Protein 7Y5H (pdb70)

Sequence (600 aa):
KYHCHNNNKKAYDARQREQTFAKKKLCIASLICFVFISAEIVGGYILAVVTDAAHLLVDLSSFFISLCSLWLSSKSSTTRLTFGWHRAEILGALMSVITIWLVTGVLVYLACERLIRPDTVMLITSACALGANLVLALILHKPQTNASIRAAFIHVIGDLFQSISVLISALIIYFKPEYKMADPICTFIFSIFVLITTVTVLRDLLTVLMEGTPRGIHYSDVKQSILAVDGVKSVHSLHLWALTMNQVILSAHIATDIVGESKRILKDVTQNVFARFPFHSVTIQVEPIEDQSPECMFCYKYHCHNNNKKAYDARQREQTFAKKKLCIASLICFVFISAEIVGGYILAVVTDAAHLLVDLSSFFISLCSLWLSSKSSTTRLTFGWHRAEILGALMSVITIWLVTGVLVYLACERLIRPDTVMLITSACALGANLVLALILHKPQTNASIRAAFIHVIGDLFQSISVLISALIIYFKPEYKMADPICTFIFSIFVLITTVTVLRDLLTVLMEGTPRGIHYSDVKQSILAVDGVKSVHSLHLWALTMNQVILSAHIATDIVGESKRILKDVTQNVFARFPFHSVTIQVEPIEDQSPECMFCY

InterPro domains:
  IPR002524 Cation efflux [TIGR01297] (65-359)
  IPR027469 Cation efflux transmembrane domain superfamily [G3DSA:1.20.1510.10] (64-279)
  IPR027469 Cation efflux transmembrane domain superfamily [SSF161111] (63-281)
  IPR027470 Cation efflux protein, cytoplasmic domain [PF16916] (284-358)
  IPR036837 Cation efflux protein, cytoplasmic domain superfamily [SSF160240] (287-360)
  IPR050681 Cation Diffusion Facilitator/SLC30A [PTHR11562] (24-373)
  IPR058533 Cation efflux protein, transmembrane domain [PF01545] (69-280)

Radius of gyration: 29.17 Å; Cα contacts (8 Å, |Δi|>4): 761; chains: 2; bounding box: 58×53×86 Å

Organism: Xenopus tropicalis (NCBI:txid8364)

Foldseek 3Di:
DDDQCPLLVVVVVVVVVQLVVVLVLLVVLLVLLVVLLVVQVVVVVVDPQVVLCVLSVVLSVLSVLQNVLSVQQPDDADPPPNVGSVLSNLVSLVVLLVVLVVVLVVVLVVLVCCVVPPDVVLQVSLVSLLVSLVVSLVSLPVFDDALNSVRSNLSSVLCNLVSVLSNVLVVCCVVPVPPNVCNSVSSVVRSVVSVVVCPVSCVQSVCQVVFHAHPPDDPVVLLVLQVVDPFFDDKFPWGWGASGRRAIETEIETEGADPPPVVVSVVVNSVSNCVPGRHNHYDYYYDYPVPDDPDDPRRD/DDDQCPLLVVVVVVVVVQLVVVLVLLVVLLVLLVVLLVVLVVCLVVVNDAPVNVLSVVLSVLSVLQNVLSVLQPDDADPPPNVGSVLSNLVSLVVLLVVLVVVLVVVLVVLVCCVVPPDVVLQVNLVSLLVSLVVSLVSLPVFDDALNSVRSNLSSVLCNLVSVLSNVLVVCCVVPVPPNVCNSVSSVVRSVVSVVVCPVSCVQSVCQVVFHAHPPDDPVVLLVLQVVDPFFDDKFPWGWGASGRRAIETEIETEGADPPPVVVSVVVNSVSNCVPGRHNHYDYYYDYPVPDDDDDPRRD

Secondary structure (DSSP, 8-state):
---TTGGGGHHHHHHHHHHHHHHHHHHHHHHHHHHHHHHHHHHHH-----THHHHHHHHHHHHHHHHHHHHHTTSPP-SSSTT-GGGHHHHHHHHHHHHHHHHHHHHHHHHHTTTTS---HHHHHHHHHHHHHHHHHHHH--PPPPTTHHHHHHHHHHTHHHHHHHHHHHHHHHH--S-TTHHHHHHHHHHHHHHHTTHHHHHHHHHHHTTPPPTT--HHHHHHHHHTSSSEEEEEEEEEEEEETTEEEEEEEEEES-SS-HHHHHHHHHHHHHTTS--SEEEEEEEEGGG--SS-TTT-/---TTGGGGHHHHHHHHHHHHHHHHHHHHHHHHHHHHHHHHHHHH----HHHHHHHHHHHHHHHHHHHHHHHTTSPP-SSSSS-GGGHHHHHHHHHHHHHHHHHHHHHHHHHTTTTS---HHHHHHHHHHHHHHHHHHHH--PPPPTTHHHHHHHHHHTHHHHHHHHHHHHHHHH-SS-TTHHHHHHHHHHHHHHHTTHHHHHHHHHHHTTPPPTT--HHHHHHHHHTSSSEEEEEEEEEEEEETTEEEEEEEEEES-SS-HHHHHHHHHHHHHTTS--SEEEEEEEEGGG--S--TTT-

Nearest PDB structures (foldseek):
  7y5h-assembly1_A  TM=9.997E-01  e=8.508E-47  Xenopus tropicalis
  7y5g-assembly1_A  TM=9.717E-01  e=8.990E-42  Xenopus tropicalis
  6xpd-assembly1_A  TM=9.295E-01  e=1.958E-28  Homo sapiens
  6xpf-assembly1_B  TM=9.285E-01  e=2.409E-25  Homo sapiens
  8xn1-assembly1_A  TM=7.756E-01  e=2.539E-23  Homo sapiens

Structure (mmCIF, N/CA/C/O backbone):
data_7Y5H
#
_entry.id   7Y5H
#
_cell.length_a   1.00
_cell.length_b   1.00
_cell.length_c   1.00
_cell.angle_alpha   90.00
_cell.angle_beta   90.00
_cell.angle_gamma   90.00
#
_symmetry.space_group_name_H-M   'P 1'
#
loop_
_entity.id
_entity.type
_entity.pdbx_description
1 polymer 'Zinc transporter 8'
2 non-polymer 'ZINC ION'
#
loop_
_atom_site.group_PDB
_atom_site.id
_atom_site.type_symbol
_atom_site.label_atom_id
_atom_site.label_alt_id
_atom_site.label_comp_id
_atom_site.label_asym_id
_atom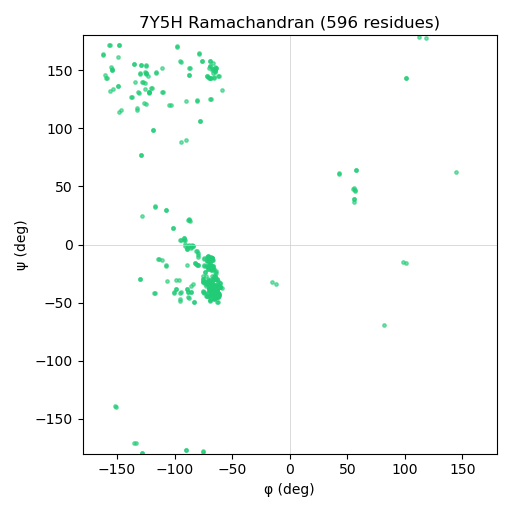_site.label_entity_id
_atom_site.label_seq_id
_atom_site.pdbx_PDB_ins_code
_atom_site.Cartn_x
_atom_site.Cartn_y
_atom_site.Cartn_z
_atom_site.occupancy
_atom_site.B_iso_or_equiv
_atom_site.auth_seq_id
_atom_site.auth_comp_id
_atom_site.auth_asym_id
_atom_site.auth_atom_id
_atom_site.pdbx_PDB_model_num
ATOM 1 N N . LYS A 1 43 ? 126.165 107.998 158.782 1.00 30.00 43 LYS B N 1
ATOM 2 C CA . LYS A 1 43 ? 125.944 108.944 157.695 1.00 30.00 43 LYS B CA 1
ATOM 3 C C . LYS A 1 43 ? 125.673 108.218 156.382 1.00 30.00 43 LYS B C 1
ATOM 4 O O . LYS A 1 43 ? 126.490 108.254 155.463 1.00 30.00 43 LYS B O 1
ATOM 10 N N . TYR A 1 44 ? 124.520 107.557 156.300 1.00 30.00 44 TYR B N 1
ATOM 11 C CA . TYR A 1 44 ? 124.131 106.819 155.100 1.00 30.00 44 TYR B CA 1
ATOM 12 C C . TYR A 1 44 ? 123.357 107.760 154.188 1.00 30.00 44 TYR B C 1
ATOM 13 O O . TYR A 1 44 ? 122.133 107.874 154.271 1.00 30.00 44 TYR B O 1
ATOM 22 N N . HIS A 1 45 ? 124.078 108.449 153.308 1.00 50.79 45 HIS B N 1
ATOM 23 C CA . HIS A 1 45 ? 123.427 109.304 152.327 1.00 50.79 45 HIS B CA 1
ATOM 24 C C . HIS A 1 45 ? 122.716 108.458 151.280 1.00 50.79 45 HIS B C 1
ATOM 25 O O . HIS A 1 45 ? 123.191 107.386 150.895 1.00 50.79 45 HIS B O 1
ATOM 32 N N . CYS A 1 46 ? 121.565 108.948 150.815 1.00 43.42 46 CYS B N 1
ATOM 33 C CA . CYS A 1 46 ? 120.755 108.205 149.859 1.00 43.42 46 CYS B CA 1
ATOM 34 C C . CYS A 1 46 ? 121.379 108.137 148.471 1.00 43.42 46 CYS B C 1
ATOM 35 O O . CYS A 1 46 ? 120.879 107.388 147.625 1.00 43.42 46 CYS B O 1
ATOM 38 N N . HIS A 1 47 ? 122.446 108.890 148.217 1.00 45.74 47 HIS B N 1
ATOM 39 C CA . HIS A 1 47 ? 123.125 108.886 146.928 1.00 45.74 47 HIS B CA 1
ATOM 40 C C . HIS A 1 47 ? 124.319 107.942 146.882 1.00 45.74 47 HIS B C 1
ATOM 41 O O . HIS A 1 47 ? 125.027 107.916 145.870 1.00 45.74 47 HIS B O 1
ATOM 48 N N . ASN A 1 48 ? 124.566 107.178 147.949 1.00 40.12 48 ASN B N 1
ATOM 49 C CA . ASN A 1 48 ? 125.781 106.370 148.020 1.00 40.12 48 ASN B CA 1
ATOM 50 C C . ASN A 1 48 ? 125.823 105.315 146.922 1.00 40.12 48 ASN B C 1
ATOM 51 O O . ASN A 1 48 ? 126.868 105.103 146.296 1.00 40.12 48 ASN B O 1
ATOM 56 N N . ASN A 1 49 ? 124.703 104.645 146.672 1.00 42.01 49 ASN B N 1
ATOM 57 C CA . ASN A 1 49 ? 124.662 103.536 145.730 1.00 42.01 49 ASN B CA 1
ATOM 58 C C . ASN A 1 49 ? 124.370 103.969 144.299 1.00 42.01 49 ASN B C 1
ATOM 59 O O . ASN A 1 49 ? 124.388 103.125 143.398 1.00 42.01 49 ASN B O 1
ATOM 64 N N . ASN A 1 50 ? 124.105 105.255 144.063 1.00 46.89 50 ASN B N 1
ATOM 65 C CA . ASN A 1 50 ? 123.821 105.714 142.710 1.00 46.89 50 ASN B CA 1
ATOM 66 C C . ASN A 1 50 ? 125.065 105.789 141.836 1.00 46.89 50 ASN B C 1
ATOM 67 O O . ASN A 1 50 ? 124.933 105.947 140.618 1.00 46.89 50 ASN B O 1
ATOM 72 N N . LYS A 1 51 ? 126.261 105.682 142.419 1.00 55.53 51 LYS B N 1
ATOM 73 C CA . LYS A 1 51 ? 127.482 105.713 141.623 1.00 55.53 51 LYS B CA 1
ATOM 74 C C . LYS A 1 51 ? 127.705 104.420 140.851 1.00 55.53 51 LYS B C 1
ATOM 75 O O . LYS A 1 51 ? 128.488 104.413 139.896 1.00 55.53 51 LYS B O 1
ATOM 81 N N . LYS A 1 52 ? 127.045 103.328 141.246 1.00 49.82 52 LYS B N 1
ATOM 82 C CA . LYS A 1 52 ? 127.201 102.069 140.526 1.00 49.82 52 LYS B CA 1
ATOM 83 C C . LYS A 1 52 ? 126.662 102.174 139.106 1.00 49.82 52 LYS B C 1
ATOM 84 O O . LYS A 1 52 ? 127.260 101.639 138.166 1.00 49.82 52 LYS B O 1
ATOM 90 N N . ALA A 1 53 ? 125.536 102.859 138.930 1.00 39.92 53 ALA B N 1
ATOM 91 C CA . ALA A 1 53 ? 124.934 103.051 137.619 1.00 39.92 53 ALA B CA 1
ATOM 92 C C . ALA A 1 53 ? 125.408 104.325 136.937 1.00 39.92 53 ALA B C 1
ATOM 93 O O . ALA A 1 53 ? 124.894 104.670 135.869 1.00 39.92 53 ALA B O 1
ATOM 95 N N . TYR A 1 54 ? 126.366 105.034 137.533 1.00 51.27 54 TYR B N 1
ATOM 96 C CA . TYR A 1 54 ? 126.941 106.238 136.946 1.00 51.27 54 TYR B CA 1
ATOM 97 C C . TYR A 1 54 ? 128.224 105.953 136.176 1.00 51.27 54 TYR B C 1
ATOM 98 O O . TYR A 1 54 ? 128.376 106.398 135.035 1.00 51.27 54 TYR B O 1
ATOM 107 N N . ASP A 1 55 ? 129.158 105.218 136.783 1.00 49.52 55 ASP B N 1
ATOM 108 C CA . ASP A 1 55 ? 130.402 104.890 136.095 1.00 49.52 55 ASP B CA 1
ATOM 109 C C . ASP A 1 55 ? 130.164 103.893 134.967 1.00 49.52 55 ASP B C 1
ATOM 110 O O . ASP A 1 55 ? 130.826 103.959 133.925 1.00 49.52 55 ASP B O 1
ATOM 115 N N . ALA A 1 56 ? 129.229 102.959 135.158 1.00 48.47 56 ALA B N 1
ATOM 116 C CA . ALA A 1 56 ? 128.929 101.990 134.109 1.00 48.47 56 ALA B CA 1
ATOM 117 C C . ALA A 1 56 ? 128.373 102.676 132.868 1.00 48.47 56 ALA B C 1
ATOM 118 O O . ALA A 1 56 ? 128.692 102.287 131.738 1.00 48.47 56 ALA B O 1
ATOM 120 N N . ARG A 1 57 ? 127.534 103.695 133.057 1.00 39.58 57 ARG B N 1
ATOM 121 C CA . ARG A 1 57 ? 127.012 104.444 131.919 1.00 39.58 57 ARG B CA 1
ATOM 122 C C . ARG A 1 57 ? 128.110 105.250 131.237 1.00 39.58 57 ARG B C 1
ATOM 123 O O . ARG A 1 57 ? 128.122 105.375 130.007 1.00 39.58 57 ARG B O 1
ATOM 131 N N . GLN A 1 58 ? 129.044 105.797 132.018 1.00 46.81 58 GLN B N 1
ATOM 132 C CA . GLN A 1 58 ? 130.089 106.640 131.445 1.00 46.81 58 GLN B CA 1
ATOM 133 C C . GLN A 1 58 ? 130.965 105.859 130.473 1.00 46.81 58 GLN B C 1
ATOM 134 O O . GLN A 1 58 ? 131.331 106.371 129.408 1.00 46.81 58 GLN B O 1
ATOM 140 N N . ARG A 1 59 ? 131.316 104.620 130.822 1.00 50.64 59 ARG B N 1
ATOM 141 C CA . ARG A 1 59 ? 132.135 103.806 129.929 1.00 50.64 59 ARG B CA 1
ATOM 142 C C . ARG A 1 59 ? 131.390 103.468 128.644 1.00 50.64 59 ARG B C 1
ATOM 143 O O . ARG A 1 59 ? 131.994 103.415 127.567 1.00 50.64 59 ARG B O 1
ATOM 151 N N . GLU A 1 60 ? 130.080 103.229 128.740 1.00 50.26 60 GLU B N 1
ATOM 152 C CA . GLU A 1 60 ? 129.321 102.772 127.580 1.00 50.26 60 GLU B CA 1
ATOM 153 C C . GLU A 1 60 ? 129.277 103.828 126.483 1.00 50.26 60 GLU B C 1
ATOM 154 O O . GLU A 1 60 ? 129.356 103.498 125.295 1.00 50.26 60 GLU B O 1
ATOM 160 N N . GLN A 1 61 ? 129.145 105.102 126.854 1.00 42.94 61 GLN B N 1
ATOM 161 C CA . GLN A 1 61 ? 129.067 106.139 125.831 1.00 42.94 61 GLN B CA 1
ATOM 162 C C . GLN A 1 61 ? 130.430 106.424 125.212 1.00 42.94 61 GLN B C 1
ATOM 163 O O . GLN A 1 61 ? 130.508 106.769 124.028 1.00 42.94 61 GLN B O 1
ATOM 169 N N . THR A 1 62 ? 131.511 106.290 125.984 1.00 44.35 62 THR B N 1
ATOM 170 C CA . THR A 1 62 ? 132.844 106.456 125.412 1.00 44.35 62 THR B CA 1
ATOM 171 C C . THR A 1 62 ? 133.194 105.292 124.493 1.00 44.35 62 THR B C 1
ATOM 172 O O . THR A 1 62 ? 133.756 105.495 123.410 1.00 44.35 62 THR B O 1
ATOM 176 N N . PHE A 1 63 ? 132.859 104.068 124.904 1.00 38.45 63 PHE B N 1
ATOM 177 C CA . PHE A 1 63 ? 133.111 102.905 124.059 1.00 38.45 63 PHE B CA 1
ATOM 178 C C . PHE A 1 63 ? 132.281 102.959 122.782 1.00 38.45 63 PHE B C 1
ATOM 179 O O . PHE A 1 63 ? 132.762 102.591 121.704 1.00 38.45 63 PHE B O 1
ATOM 187 N N . ALA A 1 64 ? 131.027 103.410 122.884 1.00 36.01 64 ALA B N 1
ATOM 188 C CA . ALA A 1 64 ? 130.170 103.494 121.706 1.00 36.01 64 ALA B CA 1
ATOM 189 C C . ALA A 1 64 ? 130.679 104.536 120.718 1.00 36.01 64 ALA B C 1
ATOM 190 O O . ALA A 1 64 ? 130.596 104.335 119.501 1.00 36.01 64 ALA B O 1
ATOM 192 N N . LYS A 1 65 ? 131.201 105.658 121.217 1.00 30.84 65 LYS B N 1
ATOM 193 C CA . LYS A 1 65 ? 131.729 106.687 120.329 1.00 30.84 65 LYS B CA 1
ATOM 194 C C . LYS A 1 65 ? 132.995 106.243 119.611 1.00 30.84 65 LYS B C 1
ATOM 195 O O . LYS A 1 65 ? 133.361 106.848 118.598 1.00 30.84 65 LYS B O 1
ATOM 201 N N . LYS A 1 66 ? 133.674 105.209 120.110 1.00 34.84 66 LYS B N 1
ATOM 202 C CA . LYS A 1 66 ? 134.892 104.744 119.456 1.00 34.84 66 LYS B CA 1
ATOM 203 C C . LYS A 1 66 ? 134.580 103.969 118.181 1.00 34.84 66 LYS B C 1
ATOM 204 O O . LYS A 1 66 ? 135.272 104.124 117.169 1.00 34.84 66 LYS B O 1
ATOM 210 N N . LYS A 1 67 ? 133.543 103.128 118.210 1.00 34.41 67 LYS B N 1
ATOM 211 C CA . LYS A 1 67 ? 133.253 102.273 117.062 1.00 34.41 67 LYS B CA 1
ATOM 212 C C . LYS A 1 67 ? 132.634 103.061 115.914 1.00 34.41 67 LYS B C 1
ATOM 213 O O . LYS A 1 67 ? 132.968 102.828 114.747 1.00 34.41 67 LYS B O 1
ATOM 219 N N . LEU A 1 68 ? 131.725 103.989 116.221 1.00 32.20 68 LEU B N 1
ATOM 220 C CA . LEU A 1 68 ? 131.071 104.756 115.165 1.00 32.20 68 LEU B CA 1
ATOM 221 C C . LEU A 1 68 ? 132.069 105.612 114.395 1.00 32.20 68 LEU B C 1
ATOM 222 O O . LEU A 1 68 ? 131.987 105.718 113.166 1.00 32.20 68 LEU B O 1
ATOM 227 N N . CYS A 1 69 ? 133.013 106.239 115.100 1.00 41.67 69 CYS B N 1
ATOM 228 C CA . CYS A 1 69 ? 134.029 107.036 114.419 1.00 41.67 69 CYS B CA 1
ATOM 229 C C . CYS A 1 69 ? 134.889 106.166 113.511 1.00 41.67 69 CYS B C 1
ATOM 230 O O . CYS A 1 69 ? 135.240 106.574 112.398 1.00 41.67 69 CYS B O 1
ATOM 233 N N . ILE A 1 70 ? 135.242 104.965 113.973 1.00 41.54 70 ILE B N 1
ATOM 234 C CA . ILE A 1 70 ? 135.991 104.032 113.135 1.00 41.54 70 ILE B CA 1
ATOM 235 C C . ILE A 1 70 ? 135.156 103.619 111.929 1.00 41.54 70 ILE B C 1
ATOM 236 O O . ILE A 1 70 ? 135.642 103.591 110.792 1.00 41.54 70 ILE B O 1
ATOM 241 N N . ALA A 1 71 ? 133.880 103.298 112.160 1.00 45.43 71 ALA B N 1
ATOM 242 C CA . ALA A 1 71 ? 133.010 102.878 111.066 1.00 45.43 71 ALA B CA 1
ATOM 243 C C . ALA A 1 71 ? 132.788 104.005 110.065 1.00 45.43 71 ALA B C 1
ATOM 244 O O . ALA A 1 71 ? 132.736 103.763 108.854 1.00 45.43 71 ALA B O 1
ATOM 246 N N . SER A 1 72 ? 132.642 105.239 110.552 1.00 46.48 72 SER B N 1
ATOM 247 C CA . SER A 1 72 ? 132.424 106.366 109.650 1.00 46.48 72 SER B CA 1
ATOM 248 C C . SER A 1 72 ? 133.619 106.577 108.728 1.00 46.48 72 SER B C 1
ATOM 249 O O . SER A 1 72 ? 133.450 106.822 107.528 1.00 46.48 72 SER B O 1
ATOM 252 N N . LEU A 1 73 ? 134.836 106.489 109.270 1.00 55.47 73 LEU B N 1
ATOM 253 C CA . LEU A 1 73 ? 136.025 106.641 108.438 1.00 55.47 73 LEU B CA 1
ATOM 254 C C . LEU A 1 73 ? 136.163 105.483 107.456 1.00 55.47 73 LEU B C 1
ATOM 255 O O . LEU A 1 73 ? 136.529 105.690 106.293 1.00 55.47 73 LEU B O 1
ATOM 260 N N . ILE A 1 74 ? 135.881 104.257 107.908 1.00 53.34 74 ILE B N 1
ATOM 261 C CA . ILE A 1 74 ? 135.952 103.100 107.019 1.00 53.34 74 ILE B CA 1
ATOM 262 C C . ILE A 1 74 ? 134.930 103.229 105.897 1.00 53.34 74 ILE B C 1
ATOM 263 O O . ILE A 1 74 ? 135.224 102.935 104.731 1.00 53.34 74 ILE B O 1
ATOM 268 N N . CYS A 1 75 ? 133.717 103.673 106.229 1.00 59.61 75 CYS B N 1
ATOM 269 C CA . CYS A 1 75 ? 132.712 103.914 105.200 1.00 59.61 75 CYS B CA 1
ATOM 270 C C . CYS A 1 75 ? 133.156 105.015 104.246 1.00 59.61 75 CYS B C 1
ATOM 271 O O . CYS A 1 75 ? 132.915 104.933 103.036 1.00 59.61 75 CYS B O 1
ATOM 274 N N . PHE A 1 76 ? 133.811 106.053 104.774 1.00 70.99 76 PHE B N 1
ATOM 275 C CA . PHE A 1 76 ? 134.264 107.157 103.933 1.00 70.99 76 PHE B CA 1
ATOM 276 C C . PHE A 1 76 ? 135.310 106.707 102.921 1.00 70.99 76 PHE B C 1
ATOM 277 O O . PHE A 1 76 ? 135.351 107.228 101.800 1.00 70.99 76 PHE B O 1
ATOM 285 N N . VAL A 1 77 ? 136.168 105.756 103.297 1.00 62.56 77 VAL B N 1
ATOM 286 C CA . VAL A 1 77 ? 137.178 105.257 102.366 1.00 62.56 77 VAL B CA 1
ATOM 287 C C . VAL A 1 77 ? 136.514 104.592 101.167 1.00 62.56 77 VAL B C 1
ATOM 288 O O . VAL A 1 77 ? 136.906 104.820 100.016 1.00 62.56 77 VAL B O 1
ATOM 292 N N . PHE A 1 78 ? 135.496 103.765 101.415 1.00 66.71 78 PHE B N 1
ATOM 293 C CA . PHE A 1 78 ? 134.797 103.097 100.324 1.00 66.71 78 PHE B CA 1
ATOM 294 C C . PHE A 1 78 ? 133.975 104.064 99.483 1.00 66.71 78 PHE B C 1
ATOM 295 O O . PHE A 1 78 ? 133.633 103.735 98.342 1.00 66.71 78 PHE B O 1
ATOM 303 N N . ILE A 1 79 ? 133.644 105.242 100.018 1.00 70.26 79 ILE B N 1
ATOM 304 C CA . ILE A 1 79 ? 132.980 106.261 99.211 1.00 70.26 79 ILE B CA 1
ATOM 305 C C . ILE A 1 79 ? 133.906 106.743 98.102 1.00 70.26 79 ILE B C 1
ATOM 306 O O . ILE A 1 79 ? 133.481 106.939 96.956 1.00 70.26 79 ILE B O 1
ATOM 311 N N . SER A 1 80 ? 135.188 106.936 98.423 1.00 66.71 80 SER B N 1
ATOM 312 C CA . SER A 1 80 ? 136.153 107.380 97.423 1.00 66.71 80 SER B CA 1
ATOM 313 C C . SER A 1 80 ? 136.353 106.356 96.315 1.00 66.71 80 SER B C 1
ATOM 314 O O . SER A 1 80 ? 136.780 106.725 95.216 1.00 66.71 80 SER B O 1
ATOM 317 N N . ALA A 1 81 ? 136.061 105.079 96.579 1.00 65.36 81 ALA B N 1
ATOM 318 C CA . ALA A 1 81 ? 136.151 104.070 95.529 1.00 65.36 81 ALA B CA 1
ATOM 319 C C . ALA A 1 81 ? 135.150 104.347 94.415 1.00 65.36 81 ALA B C 1
ATOM 320 O O . ALA A 1 81 ? 135.437 104.105 93.237 1.00 65.36 81 ALA B O 1
ATOM 322 N N . GLU A 1 82 ? 133.964 104.846 94.772 1.00 69.25 82 GLU B N 1
ATOM 323 C CA . GLU A 1 82 ? 132.973 105.203 93.763 1.00 69.25 82 GLU B CA 1
ATOM 324 C C . GLU A 1 82 ? 133.483 106.318 92.858 1.00 69.25 82 GLU B C 1
ATOM 325 O O . GLU A 1 82 ? 133.300 106.269 91.636 1.00 69.25 82 GLU B O 1
ATOM 331 N N . ILE A 1 83 ? 134.125 107.333 93.441 1.00 71.79 83 ILE B N 1
ATOM 332 C CA . ILE A 1 83 ? 134.664 108.433 92.646 1.00 71.79 83 ILE B CA 1
ATOM 333 C C . ILE A 1 83 ? 135.760 107.933 91.714 1.00 71.79 83 ILE B C 1
ATOM 334 O O . ILE A 1 83 ? 135.838 108.339 90.548 1.00 71.79 83 ILE B O 1
ATOM 339 N N . VAL A 1 84 ? 136.625 107.046 92.213 1.00 72.76 84 VAL B N 1
ATOM 340 C CA . VAL A 1 84 ? 137.692 106.495 91.381 1.00 72.76 84 VAL B CA 1
ATOM 341 C C . VAL A 1 84 ? 137.106 105.707 90.216 1.00 72.76 84 VAL B C 1
ATOM 342 O O . VAL A 1 84 ? 137.561 105.829 89.072 1.00 72.76 84 VAL B O 1
ATOM 346 N N . GLY A 1 85 ? 136.082 104.895 90.485 1.00 69.60 85 GLY B N 1
ATOM 347 C CA . GLY A 1 85 ? 135.433 104.147 89.424 1.00 69.60 85 GLY B CA 1
ATOM 348 C C . GLY A 1 85 ? 134.601 104.999 88.489 1.00 69.60 85 GLY B C 1
ATOM 349 O O . GLY A 1 85 ? 134.296 104.560 87.375 1.00 69.60 85 GLY B O 1
ATOM 350 N N . GLY A 1 86 ? 134.224 106.205 88.919 1.00 64.48 86 GLY B N 1
ATOM 351 C CA . GLY A 1 86 ? 133.444 107.076 88.056 1.00 64.48 86 GLY B CA 1
ATOM 352 C C . GLY A 1 86 ? 134.217 107.544 86.838 1.00 64.48 86 GLY B C 1
ATOM 353 O O . GLY A 1 86 ? 133.661 107.650 85.742 1.00 64.48 86 GLY B O 1
ATOM 354 N N . TYR A 1 87 ? 135.508 107.841 87.013 1.00 71.64 87 TYR B N 1
ATOM 355 C CA . TYR A 1 87 ? 136.326 108.278 85.886 1.00 71.64 87 TYR B CA 1
ATOM 356 C C . TYR A 1 87 ? 136.466 107.173 84.846 1.00 71.64 87 TYR B C 1
ATOM 357 O O . TYR A 1 87 ? 136.401 107.435 83.639 1.00 71.64 87 TYR B O 1
ATOM 366 N N . ILE A 1 88 ? 136.657 105.936 85.291 1.00 65.71 88 ILE B N 1
ATOM 367 C CA . ILE A 1 88 ? 136.775 104.805 84.381 1.00 65.71 88 ILE B CA 1
ATOM 368 C C . ILE A 1 88 ? 135.401 104.208 84.104 1.00 65.71 88 ILE B C 1
ATOM 369 O O . ILE A 1 88 ? 134.445 104.930 83.823 1.00 65.71 88 ILE B O 1
ATOM 374 N N . LEU A 1 92 ? 130.124 104.351 85.133 1.00 61.16 92 LEU B N 1
ATOM 375 C CA . LEU A 1 92 ? 129.574 103.246 84.356 1.00 61.16 92 LEU B CA 1
ATOM 376 C C . LEU A 1 92 ? 128.418 102.580 85.094 1.00 61.16 92 LEU B C 1
ATOM 377 O O . LEU A 1 92 ? 128.493 101.400 85.439 1.00 61.16 92 LEU B O 1
ATOM 382 N N . ALA A 1 93 ? 127.353 103.350 85.331 1.00 67.32 93 ALA B N 1
ATOM 383 C CA . ALA A 1 93 ? 126.159 102.872 86.031 1.00 67.32 93 ALA B CA 1
ATOM 384 C C . ALA A 1 93 ? 126.497 102.307 87.407 1.00 67.32 93 ALA B C 1
ATOM 385 O O . ALA A 1 93 ? 125.895 101.328 87.855 1.00 67.32 93 ALA B O 1
ATOM 387 N N . VAL A 1 94 ? 127.466 102.922 88.089 1.00 57.30 94 VAL B N 1
ATOM 388 C CA . VAL A 1 94 ? 127.888 102.469 89.411 1.00 57.30 94 VAL B CA 1
ATOM 389 C C . VAL A 1 94 ? 127.508 103.455 90.509 1.00 57.30 94 VAL B C 1
ATOM 390 O O . VAL A 1 94 ? 127.553 103.092 91.697 1.00 57.30 94 VAL B O 1
ATOM 394 N N . VAL A 1 95 ? 127.114 104.681 90.155 1.00 64.94 95 VAL B N 1
ATOM 395 C CA . VAL A 1 95 ? 126.708 105.658 91.162 1.00 64.94 95 VAL B CA 1
ATOM 396 C C . VAL A 1 95 ? 125.465 105.178 91.901 1.00 64.94 95 VAL B C 1
ATOM 397 O O . VAL A 1 95 ? 125.322 105.392 93.111 1.00 64.94 95 VAL B O 1
ATOM 401 N N . THR A 1 96 ? 124.545 104.526 91.185 1.00 60.55 96 THR B N 1
ATOM 402 C CA . THR A 1 96 ? 123.338 104.010 91.823 1.00 60.55 96 THR B CA 1
ATOM 403 C C . THR A 1 96 ? 123.673 102.946 92.860 1.00 60.55 96 THR B C 1
ATOM 404 O O . THR A 1 96 ? 123.031 102.872 93.915 1.00 60.55 96 THR B O 1
ATOM 408 N N . ASP A 1 97 ? 124.671 102.107 92.575 1.00 58.10 97 ASP B N 1
ATOM 409 C CA . ASP A 1 97 ? 125.089 101.099 93.544 1.00 58.10 97 ASP B CA 1
ATOM 410 C C . ASP A 1 97 ? 125.664 101.745 94.798 1.00 58.10 97 ASP B C 1
ATOM 411 O O . ASP A 1 97 ? 125.442 101.259 95.914 1.00 58.10 97 ASP B O 1
ATOM 416 N N . ALA A 1 98 ? 126.402 102.841 94.636 1.00 53.94 98 ALA B N 1
ATOM 417 C CA . ALA A 1 98 ? 127.000 103.542 95.765 1.00 53.94 98 ALA B CA 1
ATOM 418 C C . ALA A 1 98 ? 126.018 104.455 96.488 1.00 53.94 98 ALA B C 1
ATOM 419 O O . ALA A 1 98 ? 126.381 105.029 97.520 1.00 53.94 98 ALA B O 1
ATOM 421 N N . ALA A 1 99 ? 124.796 104.610 95.972 1.00 53.60 99 ALA B N 1
ATOM 422 C CA . ALA A 1 99 ? 123.805 105.434 96.657 1.00 53.60 99 ALA B CA 1
ATOM 423 C C . ALA A 1 99 ? 123.406 104.835 97.999 1.00 53.60 99 ALA B C 1
ATOM 424 O O . ALA A 1 99 ? 122.992 105.568 98.904 1.00 53.60 99 ALA B O 1
ATOM 426 N N . HIS A 1 100 ? 123.514 103.511 98.143 1.00 55.50 100 HIS B N 1
ATOM 427 C CA . HIS A 1 100 ? 123.221 102.878 99.424 1.00 55.50 100 HIS B CA 1
ATOM 428 C C . HIS A 1 100 ? 124.195 103.337 100.501 1.00 55.50 100 HIS B C 1
ATOM 429 O O . HIS A 1 100 ? 123.806 103.533 101.659 1.00 55.50 100 HIS B O 1
ATOM 436 N N . LEU A 1 101 ? 125.470 103.506 100.142 1.00 53.05 101 LEU B N 1
ATOM 437 C CA . LEU A 1 101 ? 126.472 103.932 101.112 1.00 53.05 101 LEU B CA 1
ATOM 438 C C . LEU A 1 101 ? 126.251 105.360 101.592 1.00 53.05 101 LEU B C 1
ATOM 439 O O . LEU A 1 101 ? 126.777 105.732 102.646 1.00 53.05 101 LEU B O 1
ATOM 444 N N . LEU A 1 102 ? 125.495 106.168 100.847 1.00 55.52 102 LEU B N 1
ATOM 445 C CA . LEU A 1 102 ? 125.282 107.556 101.245 1.00 55.52 102 LEU B CA 1
ATOM 446 C C . LEU A 1 102 ? 124.418 107.647 102.497 1.00 55.52 102 LEU B C 1
ATOM 447 O O . LEU A 1 102 ? 124.749 108.375 103.440 1.00 55.52 102 LEU B O 1
ATOM 452 N N . VAL A 1 103 ? 123.299 106.918 102.524 1.00 53.15 103 VAL B N 1
ATOM 453 C CA . VAL A 1 103 ? 122.420 106.968 103.689 1.00 53.15 103 VAL B CA 1
ATOM 454 C C . VAL A 1 103 ? 123.062 106.275 104.885 1.00 53.15 103 VAL B C 1
ATOM 455 O O . VAL A 1 103 ? 122.789 106.635 106.037 1.00 53.15 103 VAL B O 1
ATOM 459 N N . ASP A 1 104 ? 123.910 105.271 104.642 1.00 48.67 104 ASP B N 1
ATOM 460 C CA . ASP A 1 104 ? 124.598 104.605 105.743 1.00 48.67 104 ASP B CA 1
ATOM 461 C C . ASP A 1 104 ? 125.494 105.576 106.500 1.00 48.67 104 ASP B C 1
ATOM 462 O O . ASP A 1 104 ? 125.514 105.579 107.736 1.00 48.67 104 ASP B O 1
ATOM 467 N N . LEU A 1 105 ? 126.247 106.406 105.775 1.00 43.79 105 LEU B N 1
ATOM 468 C CA . LEU A 1 105 ? 127.061 107.423 106.432 1.00 43.79 105 LEU B CA 1
ATOM 469 C C . LEU A 1 105 ? 126.188 108.458 107.129 1.00 43.79 105 LEU B C 1
ATOM 470 O O . LEU A 1 105 ? 126.520 108.921 108.227 1.00 43.79 105 LEU B O 1
ATOM 475 N N . SER A 1 106 ? 125.072 108.840 106.503 1.00 44.13 106 SER B N 1
ATOM 476 C CA . SER A 1 106 ? 124.150 109.776 107.137 1.00 44.13 106 SER B CA 1
ATOM 477 C C . SER A 1 106 ? 123.554 109.185 108.408 1.00 44.13 106 SER B C 1
ATOM 478 O O . SER A 1 106 ? 123.403 109.885 109.416 1.00 44.13 106 SER B O 1
ATOM 481 N N . SER A 1 107 ? 123.208 107.896 108.379 1.00 38.27 107 SER B N 1
ATOM 482 C CA . SER A 1 107 ? 122.672 107.238 109.565 1.00 38.27 107 SER B CA 1
ATOM 483 C C . SER A 1 107 ? 123.703 107.119 110.678 1.00 38.27 107 SER B C 1
ATOM 484 O O . SER A 1 107 ? 123.324 106.908 111.835 1.00 38.27 107 SER B O 1
ATOM 487 N N . PHE A 1 108 ? 124.989 107.244 110.360 1.00 35.44 108 PHE B N 1
ATOM 488 C CA . PHE A 1 108 ? 126.046 107.207 111.361 1.00 35.44 108 PHE B CA 1
ATOM 489 C C . PHE A 1 108 ? 126.399 108.587 111.899 1.00 35.44 108 PHE B C 1
ATOM 490 O O . PHE A 1 108 ? 127.268 108.692 112.770 1.00 35.44 108 PHE B O 1
ATOM 498 N N . PHE A 1 109 ? 125.757 109.641 111.401 1.00 37.84 109 PHE B N 1
ATOM 499 C CA . PHE A 1 109 ? 125.942 110.979 111.946 1.00 37.84 109 PHE B CA 1
ATOM 500 C C . PHE A 1 109 ? 124.868 111.360 112.952 1.00 37.84 109 PHE B C 1
ATOM 501 O O . PHE A 1 109 ? 125.142 112.141 113.868 1.00 37.84 109 PHE B O 1
ATOM 509 N N . ILE A 1 110 ? 123.652 110.832 112.797 1.00 38.87 110 ILE B N 1
ATOM 510 C CA . ILE A 1 110 ? 122.603 111.080 113.780 1.00 38.87 110 ILE B CA 1
ATOM 511 C C . ILE A 1 110 ? 122.976 110.470 115.124 1.00 38.87 110 ILE B C 1
ATOM 512 O O . ILE A 1 110 ? 122.811 111.100 116.175 1.00 38.87 110 ILE B O 1
ATOM 517 N N . SER A 1 111 ? 123.487 109.236 115.114 1.00 36.35 111 SER B N 1
ATOM 518 C CA . SER A 1 111 ? 123.826 108.563 116.364 1.00 36.35 111 SER B CA 1
ATOM 519 C C . SER A 1 111 ? 124.985 109.253 117.074 1.00 36.35 111 SER B C 1
ATOM 520 O O . SER A 1 111 ? 124.971 109.391 118.302 1.00 36.35 111 SER B O 1
ATOM 523 N N . LEU A 1 112 ? 126.001 109.686 116.323 1.00 37.49 112 LEU B N 1
ATOM 524 C CA . LEU A 1 112 ? 127.084 110.453 116.933 1.00 37.49 112 LEU B CA 1
ATOM 525 C C . LEU A 1 112 ? 126.584 111.794 117.454 1.00 37.49 112 LEU B C 1
ATOM 526 O O . LEU A 1 112 ? 127.037 112.265 118.503 1.00 37.49 112 LEU B O 1
ATOM 531 N N . CYS A 1 113 ? 125.660 112.429 116.729 1.00 43.15 113 CYS B N 1
ATOM 532 C CA . CYS A 1 113 ? 125.092 113.688 117.199 1.00 43.15 113 CYS B CA 1
ATOM 533 C C . CYS A 1 113 ? 124.322 113.494 118.498 1.00 43.15 113 CYS B C 1
ATOM 534 O O . CYS A 1 113 ? 124.437 114.306 119.423 1.00 43.15 113 CYS B O 1
ATOM 537 N N . SER A 1 114 ? 123.529 112.423 118.588 1.00 32.97 114 SER B N 1
ATOM 538 C CA . SER A 1 114 ? 122.771 112.168 119.808 1.00 32.97 114 SER B CA 1
ATOM 539 C C . SER A 1 114 ? 123.693 111.844 120.977 1.00 32.97 114 SER B C 1
ATOM 540 O O . SER A 1 114 ? 123.445 112.278 122.107 1.00 32.97 114 SER B O 1
ATOM 543 N N . LEU A 1 115 ? 124.758 111.078 120.728 1.00 34.00 115 LEU B N 1
ATOM 544 C CA . LEU A 1 115 ? 125.717 110.789 121.78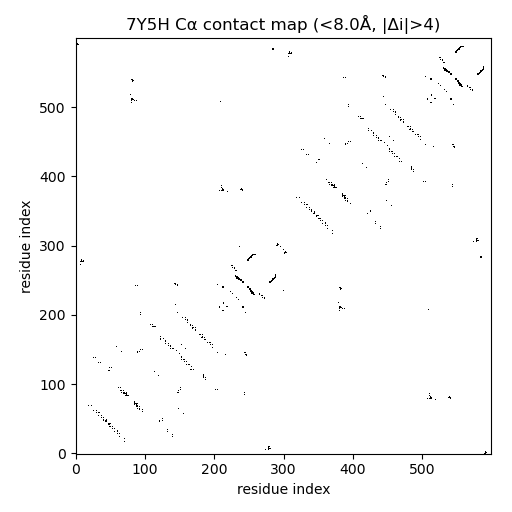8 1.00 34.00 115 LEU B CA 1
ATOM 54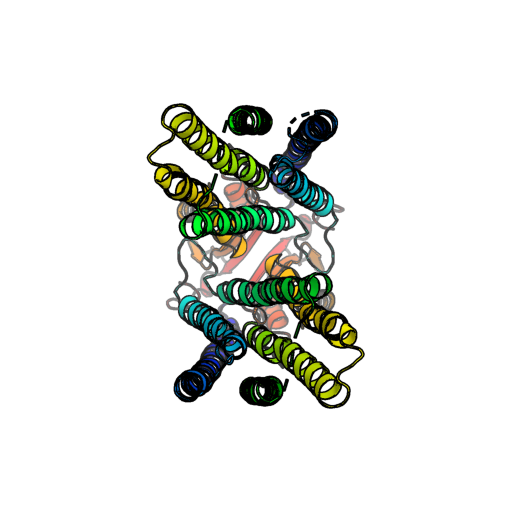5 C C . LEU A 1 115 ? 126.496 112.034 122.194 1.00 34.00 115 LEU B C 1
ATOM 546 O O . LEU A 1 115 ? 126.828 112.198 123.373 1.00 34.00 115 LEU B O 1
ATOM 551 N N . TRP A 1 116 ? 126.808 112.912 121.237 1.00 35.36 116 TRP B N 1
ATOM 552 C CA . TRP A 1 116 ? 127.396 114.202 121.581 1.00 35.36 116 TRP B CA 1
ATOM 553 C C . TRP A 1 116 ? 126.413 115.059 122.368 1.00 35.36 116 TRP B C 1
ATOM 554 O O . TRP A 1 116 ? 126.802 115.754 123.313 1.00 35.36 116 TRP B O 1
ATOM 565 N N . LEU A 1 117 ? 125.133 115.021 121.989 1.00 28.51 117 LEU B N 1
ATOM 566 C CA . LEU A 1 117 ? 124.120 115.849 122.634 1.00 28.51 117 LEU B CA 1
ATOM 567 C C . LEU A 1 117 ? 123.731 115.328 124.012 1.00 28.51 117 LEU B C 1
ATOM 568 O O . LEU A 1 117 ? 123.362 116.121 124.885 1.00 28.51 117 LEU B O 1
ATOM 573 N N . SER A 1 118 ? 123.809 114.014 124.229 1.00 28.31 118 SER B N 1
ATOM 574 C CA . SER A 1 118 ? 123.368 113.421 125.486 1.00 28.31 118 SER B CA 1
ATOM 575 C C . SER A 1 118 ? 124.237 113.816 126.673 1.00 28.31 118 SER B C 1
ATOM 576 O O . SER A 1 118 ? 123.848 113.552 127.815 1.00 28.31 118 SER B O 1
ATOM 579 N N . SER A 1 119 ? 125.391 114.433 126.438 1.00 36.44 119 SER B N 1
ATOM 580 C CA . SER A 1 119 ? 126.305 114.796 127.512 1.00 36.44 119 SER B CA 1
ATOM 581 C C . SER A 1 119 ? 125.962 116.126 128.170 1.00 36.44 119 SER B C 1
ATOM 582 O O . SER A 1 119 ? 126.654 116.525 129.112 1.00 36.44 119 SER B O 1
ATOM 585 N N . LYS A 1 120 ? 124.926 116.819 127.706 1.00 36.70 120 LYS B N 1
ATOM 586 C CA . LYS A 1 120 ? 124.596 118.124 128.259 1.00 36.70 120 LYS B CA 1
ATOM 587 C C . LYS A 1 120 ? 124.076 117.992 129.688 1.00 36.70 120 LYS B C 1
ATOM 588 O O . LYS A 1 120 ? 123.602 116.935 130.116 1.00 36.70 120 LYS B O 1
ATOM 594 N N . SER A 1 121 ? 124.175 119.091 130.430 1.00 49.10 121 SER B N 1
ATOM 595 C CA . SER A 1 121 ? 123.792 119.118 131.832 1.00 49.10 121 SER B CA 1
ATOM 596 C C . SER A 1 121 ? 122.274 119.150 131.987 1.00 49.10 121 SER B C 1
ATOM 597 O O . SER A 1 121 ? 121.536 119.549 131.082 1.00 49.10 121 SER B O 1
ATOM 600 N N . SER A 1 122 ? 121.812 118.717 133.157 1.00 32.17 122 SER B N 1
ATOM 601 C CA . SER A 1 122 ? 120.400 118.819 133.489 1.00 32.17 122 SER B CA 1
ATOM 602 C C . SER A 1 122 ? 120.024 120.272 133.759 1.00 32.17 122 SER B C 1
ATOM 603 O O . SER A 1 122 ? 120.813 121.050 134.300 1.00 32.17 122 SER B O 1
ATOM 606 N N . THR A 1 123 ? 118.802 120.635 133.377 1.00 18.68 123 THR B N 1
ATOM 607 C CA . THR A 1 123 ? 118.341 122.015 133.438 1.00 18.68 123 THR B CA 1
ATOM 608 C C . THR A 1 123 ? 117.011 122.080 134.179 1.00 18.68 123 THR B C 1
ATOM 609 O O . THR A 1 123 ? 116.485 121.067 134.647 1.00 18.68 123 THR B O 1
ATOM 613 N N . THR A 1 124 ? 116.471 123.297 134.289 1.00 11.30 124 THR B N 1
ATOM 614 C CA . THR A 1 124 ? 115.157 123.482 134.900 1.00 11.30 124 THR B CA 1
ATOM 615 C C . THR A 1 124 ? 114.081 122.761 134.098 1.00 11.30 124 THR B C 1
ATOM 616 O O . THR A 1 124 ? 113.215 122.083 134.663 1.00 11.30 124 THR B O 1
ATOM 620 N N . ARG A 1 125 ? 114.119 122.900 132.779 1.00 9.79 125 ARG B N 1
ATOM 621 C CA . ARG A 1 125 ? 113.352 122.043 131.893 1.00 9.79 125 ARG B CA 1
ATOM 622 C C . ARG A 1 125 ? 114.170 120.794 131.591 1.00 9.79 125 ARG B C 1
ATOM 623 O O . ARG A 1 125 ? 115.403 120.822 131.619 1.00 9.79 125 ARG B O 1
ATOM 631 N N . LEU A 1 126 ? 113.472 119.692 131.313 1.00 9.95 126 LEU B N 1
ATOM 632 C CA . LEU A 1 126 ? 114.108 118.388 131.125 1.00 9.95 126 LEU B CA 1
ATOM 633 C C . LEU A 1 126 ? 114.922 118.010 132.364 1.00 9.95 126 LEU B C 1
ATOM 634 O O . LEU A 1 126 ? 116.148 117.888 132.326 1.00 9.95 126 LEU B O 1
ATOM 639 N N . THR A 1 127 ? 114.206 117.840 133.479 1.00 6.01 127 THR B N 1
ATOM 640 C CA . THR A 1 127 ? 114.865 117.683 134.772 1.00 6.01 127 THR B CA 1
ATOM 641 C C . THR A 1 127 ? 115.715 116.421 134.823 1.00 6.01 127 THR B C 1
ATOM 642 O O . THR A 1 127 ? 116.806 116.425 135.404 1.00 6.01 127 THR B O 1
ATOM 646 N N . PHE A 1 128 ? 115.229 115.327 134.234 1.00 19.20 128 PHE B N 1
ATOM 647 C CA . PHE A 1 128 ? 115.998 114.086 134.249 1.00 19.20 128 PHE B CA 1
ATOM 648 C C . PHE A 1 128 ? 117.269 114.200 133.421 1.00 19.20 128 PHE B C 1
ATOM 649 O O . PHE A 1 128 ? 118.282 113.576 133.754 1.00 19.20 128 PHE B O 1
ATOM 657 N N . GLY A 1 129 ? 117.240 114.984 132.355 1.00 12.77 129 GLY B N 1
ATOM 658 C CA . GLY A 1 129 ? 118.384 115.169 131.490 1.00 12.77 129 GLY B CA 1
ATOM 659 C C . GLY A 1 129 ? 118.103 114.694 130.079 1.00 12.77 129 GLY B C 1
ATOM 660 O O . GLY A 1 129 ? 117.033 114.176 129.765 1.00 12.77 129 GLY B O 1
ATOM 661 N N . TRP A 1 130 ? 119.105 114.882 129.223 1.00 19.17 130 TRP B N 1
ATOM 662 C CA . TRP A 1 130 ? 119.021 114.502 127.822 1.00 19.17 130 TRP B CA 1
ATOM 663 C C . TRP A 1 130 ? 119.409 113.047 127.585 1.00 19.17 130 TRP B C 1
ATOM 664 O O . TRP A 1 130 ? 119.752 112.685 126.455 1.00 19.17 130 TRP B O 1
ATOM 675 N N . HIS A 1 131 ? 119.364 112.206 128.622 1.00 19.38 131 HIS B N 1
ATOM 676 C CA . HIS A 1 131 ? 119.820 110.828 128.483 1.00 19.38 131 HIS B CA 1
ATOM 677 C C . HIS A 1 131 ? 118.889 109.982 127.625 1.00 19.38 131 HIS B C 1
ATOM 678 O O . HIS A 1 131 ? 119.281 108.887 127.211 1.00 19.38 131 HIS B O 1
ATOM 685 N N . ARG A 1 132 ? 117.673 110.451 127.354 1.00 44.35 132 ARG B N 1
ATOM 686 C CA . ARG A 1 132 ? 116.754 109.736 126.478 1.00 44.35 132 ARG B CA 1
ATOM 687 C C . ARG A 1 132 ? 116.878 110.166 125.023 1.00 44.35 132 ARG B C 1
ATOM 688 O O . ARG A 1 132 ? 116.105 109.695 124.183 1.00 44.35 132 ARG B O 1
ATOM 696 N N . ALA A 1 133 ? 117.829 111.044 124.701 1.00 29.60 133 ALA B N 1
ATOM 697 C CA . ALA A 1 133 ? 117.995 111.483 123.321 1.00 29.60 133 ALA B CA 1
ATOM 698 C C . ALA A 1 133 ? 118.548 110.387 122.422 1.00 29.60 133 ALA B C 1
ATOM 699 O O . ALA A 1 133 ? 118.437 110.497 121.197 1.00 29.60 133 ALA B O 1
ATOM 701 N N . GLU A 1 134 ? 119.145 109.338 122.991 1.00 33.85 134 GLU B N 1
ATOM 702 C CA . GLU A 1 134 ? 119.638 108.233 122.180 1.00 33.85 134 GLU B CA 1
ATOM 703 C C . GLU A 1 134 ? 118.582 107.165 121.927 1.00 33.85 134 GLU B C 1
ATOM 704 O O . GLU A 1 134 ? 118.878 106.176 121.248 1.00 33.85 134 GLU B O 1
ATOM 710 N N . ILE A 1 135 ? 117.371 107.329 122.460 1.00 23.79 135 ILE B N 1
ATOM 711 C CA . ILE A 1 135 ? 116.255 106.485 122.048 1.00 23.79 135 ILE B CA 1
ATOM 712 C C . ILE A 1 135 ? 115.549 107.093 120.844 1.00 23.79 135 ILE B C 1
ATOM 713 O O . ILE A 1 135 ? 115.232 106.397 119.873 1.00 23.79 135 ILE B O 1
ATOM 718 N N . LEU A 1 136 ? 115.290 108.402 120.893 1.00 18.85 136 LEU B N 1
ATOM 719 C CA . LEU A 1 136 ? 114.723 109.091 119.739 1.00 18.85 136 LEU B CA 1
ATOM 720 C C . LEU A 1 136 ? 115.689 109.077 118.562 1.00 18.85 136 LEU B C 1
ATOM 721 O O . LEU A 1 136 ? 115.269 108.937 117.408 1.00 18.85 136 LEU B O 1
ATOM 726 N N . GLY A 1 137 ? 116.986 109.229 118.834 1.00 23.41 137 GLY B N 1
ATOM 727 C CA . GLY A 1 137 ? 117.968 109.173 117.764 1.00 23.41 137 GLY B CA 1
ATOM 728 C C . GLY A 1 137 ? 118.027 107.814 117.092 1.00 23.41 137 GLY B C 1
ATOM 729 O O . GLY A 1 137 ? 118.187 107.720 115.873 1.00 23.41 137 GLY B O 1
ATOM 730 N N . ALA A 1 138 ? 117.901 106.742 117.877 1.00 20.37 138 ALA B N 1
ATOM 731 C CA . ALA A 1 138 ? 117.925 105.401 117.303 1.00 20.37 138 ALA B CA 1
ATOM 732 C C . ALA A 1 138 ? 116.621 105.069 116.591 1.00 20.37 138 ALA B C 1
ATOM 733 O O . ALA A 1 138 ? 116.627 104.305 115.620 1.00 20.37 138 ALA B O 1
ATOM 735 N N . LEU A 1 139 ? 115.498 105.617 117.061 1.00 15.57 139 LEU B N 1
ATOM 736 C CA . LEU A 1 139 ? 114.218 105.351 116.411 1.00 15.57 139 LEU B CA 1
ATOM 737 C C . LEU A 1 139 ? 114.194 105.897 114.989 1.00 15.57 139 LEU B C 1
ATOM 738 O O . LEU A 1 139 ? 113.628 105.270 114.086 1.00 15.57 139 LEU B O 1
ATOM 743 N N . MET A 1 140 ? 114.796 107.068 114.771 1.00 19.70 140 MET B N 1
ATOM 744 C CA . MET A 1 140 ? 114.838 107.634 113.427 1.00 19.70 140 MET B CA 1
ATOM 745 C C . MET A 1 140 ? 115.663 106.774 112.478 1.00 19.70 140 MET B C 1
ATOM 746 O O . MET A 1 140 ? 115.392 106.752 111.273 1.00 19.70 140 MET B O 1
ATOM 751 N N . SER A 1 141 ? 116.672 106.070 112.995 1.00 15.99 141 SER B N 1
ATOM 752 C CA . SER A 1 141 ? 117.457 105.177 112.147 1.00 15.99 141 SER B CA 1
ATOM 753 C C . SER A 1 141 ? 116.623 103.999 111.660 1.00 15.99 141 SER B C 1
ATOM 754 O O . SER A 1 141 ? 116.741 103.587 110.500 1.00 15.99 141 SER B O 1
ATOM 757 N N . VAL A 1 142 ? 115.781 103.439 112.531 1.00 15.73 142 VAL B N 1
ATOM 758 C CA . VAL A 1 142 ? 114.944 102.309 112.139 1.00 15.73 142 VAL B CA 1
ATOM 759 C C . VAL A 1 142 ? 113.894 102.745 111.123 1.00 15.73 142 VAL B C 1
ATOM 760 O O . VAL A 1 142 ? 113.565 102.000 110.192 1.00 15.73 142 VAL B O 1
ATOM 764 N N . ILE A 1 143 ? 113.362 103.960 111.275 1.00 15.82 143 ILE B N 1
ATOM 765 C CA . ILE A 1 143 ? 112.377 104.474 110.327 1.00 15.82 143 ILE B CA 1
ATOM 766 C C . ILE A 1 143 ? 112.969 104.565 108.927 1.00 15.82 143 ILE B C 1
ATOM 767 O O . ILE A 1 143 ? 112.277 104.312 107.932 1.00 15.82 143 ILE B O 1
ATOM 772 N N . THR A 1 144 ? 114.255 104.910 108.823 1.00 15.00 144 THR B N 1
ATOM 773 C CA . THR A 1 144 ? 114.898 105.011 107.517 1.00 15.00 144 THR B CA 1
ATOM 774 C C . THR A 1 144 ? 114.864 103.679 106.774 1.00 15.00 144 THR B C 1
ATOM 775 O O . THR A 1 144 ? 114.706 103.651 105.548 1.00 15.00 144 THR B O 1
ATOM 779 N N . ILE A 1 145 ? 115.003 102.565 107.497 1.00 14.76 145 ILE B N 1
ATOM 780 C CA . ILE A 1 145 ? 114.981 101.255 106.851 1.00 14.76 145 ILE B CA 1
ATOM 781 C C . ILE A 1 145 ? 113.637 101.011 106.174 1.00 14.76 145 ILE B C 1
ATOM 782 O O . ILE A 1 145 ? 113.576 100.496 105.052 1.00 14.76 145 ILE B O 1
ATOM 787 N N . TRP A 1 146 ? 112.540 101.370 106.845 1.00 17.05 146 TRP B N 1
ATOM 788 C CA . TRP A 1 146 ? 111.221 101.176 106.250 1.00 17.05 146 TRP B CA 1
ATOM 789 C C . TRP A 1 146 ? 111.028 102.056 105.020 1.00 17.05 146 TRP B C 1
ATOM 790 O O . TRP A 1 146 ? 110.497 101.597 104.002 1.00 17.05 146 TRP B O 1
ATOM 801 N N . LEU A 1 147 ? 111.448 103.321 105.094 1.00 16.36 147 LEU B N 1
ATOM 802 C CA . LEU A 1 147 ? 111.276 104.223 103.958 1.00 16.36 147 LEU B CA 1
ATOM 803 C C . LEU A 1 147 ? 112.156 103.817 102.782 1.00 16.36 147 LEU B C 1
ATOM 804 O O . LEU A 1 147 ? 111.708 103.840 101.629 1.00 16.36 147 LEU B O 1
ATOM 809 N N . VAL A 1 148 ? 113.412 103.452 103.049 1.00 18.91 148 VAL B N 1
ATOM 810 C CA . VAL A 1 148 ? 114.322 103.071 101.971 1.00 18.91 148 VAL B CA 1
ATOM 811 C C . VAL A 1 148 ? 113.821 101.818 101.267 1.00 18.91 148 VAL B C 1
ATOM 812 O O . VAL A 1 148 ? 113.829 101.736 100.033 1.00 18.91 148 VAL B O 1
ATOM 816 N N . THR A 1 149 ? 113.372 100.824 102.037 1.00 24.43 149 THR B N 1
ATOM 817 C CA . THR A 1 149 ? 112.888 99.585 101.438 1.00 24.43 149 THR B CA 1
ATOM 818 C C . THR A 1 149 ? 111.654 99.830 100.579 1.00 24.43 149 THR B C 1
ATOM 819 O O . THR A 1 149 ? 111.524 99.258 99.491 1.00 24.43 149 THR B O 1
ATOM 823 N N . GLY A 1 150 ? 110.739 100.679 101.049 1.00 28.91 150 GLY B N 1
ATOM 824 C CA . GLY A 1 150 ? 109.545 100.969 100.271 1.00 28.91 150 GLY B CA 1
ATOM 825 C C . GLY A 1 150 ? 109.859 101.612 98.934 1.00 28.91 150 GLY B C 1
ATOM 826 O O . GLY A 1 150 ? 109.178 101.358 97.937 1.00 28.91 150 GLY B O 1
ATOM 827 N N . VAL A 1 151 ? 110.889 102.460 98.895 1.00 29.98 151 VAL B N 1
ATOM 828 C CA . VAL A 1 151 ? 111.291 103.085 97.639 1.00 29.98 151 VAL B CA 1
ATOM 829 C C . VAL A 1 151 ? 111.799 102.035 96.659 1.00 29.98 151 VAL B C 1
ATOM 830 O O . VAL A 1 151 ? 111.422 102.030 95.481 1.00 29.98 151 VAL B O 1
ATOM 834 N N . LEU A 1 152 ? 112.653 101.122 97.129 1.00 34.45 152 LEU B N 1
ATOM 835 C CA . LEU A 1 152 ? 113.205 100.102 96.244 1.00 34.45 152 LEU B CA 1
ATOM 836 C C . LEU A 1 152 ? 112.136 99.130 95.762 1.00 34.45 152 LEU B C 1
ATOM 837 O O . LEU A 1 152 ? 112.264 98.563 94.671 1.00 34.45 152 LEU B O 1
ATOM 842 N N . VAL A 1 153 ? 111.083 98.919 96.555 1.00 39.54 153 VAL B N 1
ATOM 843 C CA . VAL A 1 153 ? 109.969 98.093 96.100 1.00 39.54 153 VAL B CA 1
ATOM 844 C C . VAL A 1 153 ? 109.269 98.752 94.918 1.00 39.54 153 VAL B C 1
ATOM 845 O O . VAL A 1 153 ? 108.906 98.086 93.940 1.00 39.54 153 VAL B O 1
ATOM 849 N N . TYR A 1 154 ? 109.071 100.071 94.988 1.00 49.01 154 TYR B N 1
ATOM 850 C CA . TYR A 1 154 ? 108.394 100.781 93.907 1.00 49.01 154 TYR B CA 1
ATOM 851 C C . TYR A 1 154 ? 109.179 100.692 92.604 1.00 49.01 154 TYR B C 1
ATOM 852 O O . TYR A 1 154 ? 108.597 100.469 91.536 1.00 49.01 154 TYR B O 1
ATOM 861 N N . LEU A 1 155 ? 110.501 100.869 92.669 1.00 49.80 155 LEU B N 1
ATOM 862 C CA . LEU A 1 155 ? 111.320 100.735 91.467 1.00 49.80 155 LEU B CA 1
ATOM 863 C C . LEU A 1 155 ? 111.301 99.306 90.940 1.00 49.80 155 LEU B C 1
ATOM 864 O O . LEU A 1 155 ? 111.232 99.088 89.724 1.00 49.80 155 LEU B O 1
ATOM 869 N N . ALA A 1 156 ? 111.369 98.318 91.836 1.00 52.33 156 ALA B N 1
ATOM 870 C CA . ALA A 1 156 ? 111.308 96.926 91.404 1.00 52.33 156 ALA B CA 1
ATOM 871 C C . ALA A 1 156 ? 109.939 96.571 90.838 1.00 52.33 156 ALA B C 1
ATOM 872 O O . ALA A 1 156 ? 109.848 95.778 89.895 1.00 52.33 156 ALA B O 1
ATOM 874 N N . CYS A 1 157 ? 108.870 97.138 91.403 1.00 61.29 157 CYS B N 1
ATOM 875 C CA . CYS A 1 157 ? 107.530 96.870 90.891 1.00 61.29 157 CYS B CA 1
ATOM 876 C C . CYS A 1 157 ? 107.355 97.418 89.480 1.00 61.29 157 CYS B C 1
ATOM 877 O O . CYS A 1 157 ? 106.696 96.792 88.642 1.00 61.29 157 CYS B O 1
ATOM 880 N N . GLU A 1 158 ? 107.938 98.585 89.199 1.00 64.42 158 GLU B N 1
ATOM 881 C CA . GLU A 1 158 ? 107.793 99.218 87.893 1.00 64.42 158 GLU B CA 1
ATOM 882 C C . GLU A 1 158 ? 108.484 98.446 86.776 1.00 64.42 158 GLU B C 1
ATOM 883 O O . GLU A 1 158 ? 108.265 98.766 85.603 1.00 64.42 158 GLU B O 1
ATOM 889 N N . ARG A 1 159 ? 109.314 97.452 87.105 1.00 66.29 159 ARG B N 1
ATOM 890 C CA . ARG A 1 159 ? 109.982 96.672 86.068 1.00 66.29 159 ARG B CA 1
ATOM 891 C C . ARG A 1 159 ? 108.988 95.881 85.227 1.00 66.29 159 ARG B C 1
ATOM 892 O O . ARG A 1 159 ? 109.269 95.574 84.063 1.00 66.29 159 ARG B O 1
ATOM 900 N N . LEU A 1 160 ? 107.832 95.536 85.797 1.00 63.38 160 LEU B N 1
ATOM 901 C CA . LEU A 1 160 ? 106.853 94.736 85.067 1.00 63.38 160 LEU B CA 1
ATOM 902 C C . LEU A 1 160 ? 106.292 95.497 83.871 1.00 63.38 160 LEU B C 1
ATOM 903 O O . LEU A 1 160 ? 106.211 94.957 82.762 1.00 63.38 160 LEU B O 1
ATOM 908 N N . ILE A 1 161 ? 105.896 96.755 84.077 1.00 63.84 161 ILE B N 1
ATOM 909 C CA . ILE A 1 161 ? 105.280 97.518 82.996 1.00 63.84 161 ILE B CA 1
ATOM 910 C C . ILE A 1 161 ? 106.305 97.891 81.930 1.00 63.84 161 ILE B C 1
ATOM 911 O O . ILE A 1 161 ? 105.965 97.992 80.745 1.00 63.84 161 ILE B O 1
ATOM 916 N N . ARG A 1 162 ? 107.563 98.098 82.317 1.00 63.33 162 ARG B N 1
ATOM 917 C CA . ARG A 1 162 ? 108.625 98.500 81.394 1.00 63.33 162 ARG B CA 1
ATOM 918 C C . ARG A 1 162 ? 109.816 97.567 81.569 1.00 63.33 162 ARG B C 1
ATOM 919 O O . ARG A 1 162 ? 110.817 97.929 82.202 1.00 63.33 162 ARG B O 1
ATOM 927 N N . PRO A 1 163 ? 109.740 96.354 81.026 1.00 72.28 163 PRO B N 1
ATOM 928 C CA . PRO A 1 163 ? 110.876 95.432 81.126 1.00 72.28 163 PRO B CA 1
ATOM 929 C C . PRO A 1 163 ? 112.074 95.932 80.335 1.00 72.28 163 PRO B C 1
ATOM 930 O O . PRO A 1 163 ? 111.939 96.633 79.329 1.00 72.28 163 PRO B O 1
ATOM 934 N N . ASP A 1 164 ? 113.259 95.560 80.807 1.00 78.16 164 ASP B N 1
ATOM 935 C CA . ASP A 1 164 ? 114.501 95.952 80.150 1.00 78.16 164 ASP B CA 1
ATOM 936 C C . ASP A 1 164 ? 115.599 94.922 80.392 1.00 78.16 164 ASP B C 1
ATOM 937 O O . ASP A 1 164 ? 116.690 95.020 79.830 1.00 78.16 164 ASP B O 1
ATOM 942 N N . THR A 1 170 ? 127.993 92.545 83.008 1.00 30.00 170 THR B N 1
ATOM 943 C CA . THR A 1 170 ? 129.229 92.609 83.780 1.00 30.00 170 THR B CA 1
ATOM 944 C C . THR A 1 170 ? 129.161 93.714 84.827 1.00 30.00 170 THR B C 1
ATOM 945 O O . THR A 1 170 ? 129.747 93.599 85.904 1.00 30.00 170 THR B O 1
ATOM 949 N N . VAL A 1 171 ? 128.441 94.790 84.500 1.00 67.51 171 VAL B N 1
ATOM 950 C CA . VAL A 1 171 ? 128.294 95.897 85.440 1.00 67.51 171 VAL B CA 1
ATOM 951 C C . VAL A 1 171 ? 127.492 95.468 86.662 1.00 67.51 171 VAL B C 1
ATOM 952 O O . VAL A 1 171 ? 127.756 95.931 87.778 1.00 67.51 171 VAL B O 1
ATOM 956 N N . MET A 1 172 ? 126.500 94.595 86.478 1.00 67.66 172 MET B N 1
ATOM 957 C CA . MET A 1 172 ? 125.719 94.113 87.613 1.00 67.66 172 MET B CA 1
ATOM 958 C C . MET A 1 172 ? 126.578 93.297 88.571 1.00 67.66 172 MET B C 1
ATOM 959 O O . MET A 1 172 ? 126.443 93.421 89.793 1.00 67.66 172 MET B O 1
ATOM 964 N N . LEU A 1 173 ? 127.462 92.453 88.034 1.00 76.31 173 LEU B N 1
ATOM 965 C CA . LEU A 1 173 ? 128.287 91.599 88.883 1.00 76.31 173 LEU B CA 1
ATOM 966 C C . LEU A 1 173 ? 129.256 92.419 89.727 1.00 76.31 173 LEU B C 1
ATOM 967 O O . LEU A 1 173 ? 129.408 92.173 90.929 1.00 76.31 173 LEU B O 1
ATOM 972 N N . ILE A 1 174 ? 129.924 93.399 89.114 1.00 65.99 174 ILE B N 1
ATOM 973 C CA . ILE A 1 174 ? 130.922 94.178 89.842 1.00 65.99 174 ILE B CA 1
ATOM 974 C C . ILE A 1 174 ? 130.258 95.066 90.889 1.00 65.99 174 ILE B C 1
ATOM 975 O O . ILE A 1 174 ? 130.797 95.262 91.985 1.00 65.99 174 ILE B O 1
ATOM 980 N N . THR A 1 175 ? 129.086 95.624 90.571 1.00 64.12 175 THR B N 1
ATOM 981 C CA . THR A 1 175 ? 128.373 96.443 91.547 1.00 64.12 175 THR B CA 1
ATOM 982 C C . THR A 1 175 ? 127.918 95.610 92.739 1.00 64.12 175 THR B C 1
ATOM 983 O O . THR A 1 175 ? 128.016 96.053 93.889 1.00 64.12 175 THR B O 1
ATOM 987 N N . SER A 1 176 ? 127.411 94.402 92.482 1.00 61.84 176 SER B N 1
ATOM 988 C CA . SER A 1 176 ? 126.978 93.533 93.572 1.00 61.84 176 SER B CA 1
ATOM 989 C C . SER A 1 176 ? 128.153 93.108 94.444 1.00 61.84 176 SER B C 1
ATOM 990 O O . SER A 1 176 ? 128.028 93.041 95.672 1.00 61.84 176 SER B O 1
ATOM 993 N N . ALA A 1 177 ? 129.299 92.810 93.826 1.00 62.81 177 ALA B N 1
ATOM 994 C CA . ALA A 1 177 ? 130.468 92.400 94.596 1.00 62.81 177 ALA B CA 1
ATOM 995 C C . ALA A 1 177 ? 130.944 93.515 95.518 1.00 62.81 177 ALA B C 1
ATOM 996 O O . ALA A 1 177 ? 131.287 93.266 96.680 1.00 62.81 177 ALA B O 1
ATOM 998 N N . CYS A 1 178 ? 130.978 94.752 95.017 1.00 64.78 178 CYS B N 1
ATOM 999 C CA . CYS A 1 178 ? 131.397 95.875 95.850 1.00 64.78 178 CYS B CA 1
ATOM 1000 C C . CYS A 1 178 ? 130.417 96.117 96.991 1.00 64.78 178 CYS B C 1
ATOM 1001 O O . CYS A 1 178 ? 130.830 96.346 98.134 1.00 64.78 178 CYS B O 1
ATOM 1004 N N . ALA A 1 179 ? 129.114 96.074 96.701 1.00 59.04 179 ALA B N 1
ATOM 1005 C CA . ALA A 1 179 ? 128.115 96.284 97.744 1.00 59.04 179 ALA B CA 1
ATOM 1006 C C . ALA A 1 179 ? 128.151 95.169 98.782 1.00 59.04 179 ALA B C 1
ATOM 1007 O O . ALA A 1 179 ? 128.050 95.431 99.986 1.00 59.04 179 ALA B O 1
ATOM 1009 N N . LEU A 1 180 ? 128.291 93.918 98.336 1.00 56.20 180 LEU B N 1
ATOM 1010 C CA . LEU A 1 180 ? 128.355 92.801 99.271 1.00 56.20 180 LEU B CA 1
ATOM 1011 C C . LEU A 1 180 ? 129.672 92.757 100.031 1.00 56.20 180 LEU B C 1
ATOM 1012 O O . LEU A 1 180 ? 129.751 92.095 101.071 1.00 56.20 180 LEU B O 1
ATOM 1017 N N . GLY A 1 181 ? 130.703 93.438 99.540 1.00 53.68 181 GLY B N 1
ATOM 1018 C CA . GLY A 1 181 ? 131.979 93.466 100.224 1.00 53.68 181 GLY B CA 1
ATOM 1019 C C . GLY A 1 181 ? 132.032 94.507 101.321 1.00 53.68 181 GLY B C 1
ATOM 1020 O O . GLY A 1 181 ? 132.429 94.209 102.451 1.00 53.68 181 GLY B O 1
ATOM 1021 N N . ALA A 1 182 ? 131.632 95.739 100.995 1.00 48.18 182 ALA B N 1
ATOM 1022 C CA . ALA A 1 182 ? 131.660 96.812 101.984 1.00 48.18 182 ALA B CA 1
ATOM 1023 C C . ALA A 1 182 ? 130.689 96.541 103.127 1.00 48.18 182 ALA B C 1
ATOM 1024 O O . ALA A 1 182 ? 131.033 96.729 104.300 1.00 48.18 182 ALA B O 1
ATOM 1026 N N . ASN A 1 183 ? 129.471 96.097 102.805 1.00 43.09 183 ASN B N 1
ATOM 1027 C CA . ASN A 1 183 ? 128.475 95.850 103.844 1.00 43.09 183 ASN B CA 1
ATOM 1028 C C . ASN A 1 183 ? 128.924 94.749 104.794 1.00 43.09 183 ASN B C 1
ATOM 1029 O O . ASN A 1 183 ? 128.739 94.857 106.012 1.00 43.09 183 ASN B O 1
ATOM 1034 N N . LEU A 1 184 ? 129.514 93.679 104.258 1.00 53.22 184 LEU B N 1
ATOM 1035 C CA . LEU A 1 184 ? 129.926 92.563 105.103 1.00 53.22 184 LEU B CA 1
ATOM 1036 C C . LEU A 1 184 ? 131.060 92.962 106.041 1.00 53.22 184 LEU B C 1
ATOM 1037 O O . LEU A 1 184 ? 131.135 92.474 107.174 1.00 53.22 184 LEU B O 1
ATOM 1042 N N . VAL A 1 185 ? 131.954 93.842 105.586 1.00 50.13 185 VAL B N 1
ATOM 1043 C CA . VAL A 1 185 ? 133.070 94.266 106.427 1.00 50.13 185 VAL B CA 1
ATOM 1044 C C . VAL A 1 185 ? 132.568 95.047 107.636 1.00 50.13 185 VAL B C 1
ATOM 1045 O O . VAL A 1 185 ? 133.017 94.820 108.767 1.00 50.13 185 VAL B O 1
ATOM 1049 N N . LEU A 1 186 ? 131.627 95.971 107.425 1.00 47.13 186 LEU B N 1
ATOM 1050 C CA . LEU A 1 186 ? 131.128 96.784 108.530 1.00 47.13 186 LEU B CA 1
ATOM 1051 C C . LEU A 1 186 ? 130.325 95.961 109.530 1.00 47.13 186 LEU B C 1
ATOM 1052 O O . LEU A 1 186 ? 130.155 96.384 110.679 1.00 47.13 186 LEU B O 1
ATOM 1057 N N . ALA A 1 187 ? 129.819 94.797 109.119 1.00 42.03 187 ALA B N 1
ATOM 1058 C CA . ALA A 1 187 ? 129.093 93.944 110.053 1.00 42.03 187 ALA B CA 1
ATOM 1059 C C . ALA A 1 187 ? 129.999 93.461 111.178 1.00 42.03 187 ALA B C 1
ATOM 1060 O O . ALA A 1 187 ? 129.597 93.446 112.347 1.00 42.03 187 ALA B O 1
ATOM 1062 N N . LEU A 1 188 ? 131.229 93.063 110.844 1.00 47.11 188 LEU B N 1
ATOM 1063 C CA . LEU A 1 188 ? 132.152 92.573 111.864 1.00 47.11 188 LEU B CA 1
ATOM 1064 C C . LEU A 1 188 ? 132.685 93.709 112.727 1.00 47.11 188 LEU B C 1
ATOM 1065 O O . LEU A 1 188 ? 132.947 93.518 113.920 1.00 47.11 188 LEU B O 1
ATOM 1070 N N . ILE A 1 189 ? 132.866 94.894 112.140 1.00 41.09 189 ILE B N 1
ATOM 1071 C CA . ILE A 1 189 ? 133.417 96.021 112.888 1.00 41.09 189 ILE B CA 1
ATOM 1072 C C . ILE A 1 189 ? 132.469 96.434 114.007 1.00 41.09 189 ILE B C 1
ATOM 1073 O O . ILE A 1 189 ? 132.886 96.653 115.150 1.00 41.09 189 ILE B O 1
ATOM 1078 N N . LEU A 1 190 ? 131.176 96.551 113.693 1.00 43.46 190 LEU B N 1
ATOM 1079 C CA . LEU A 1 190 ? 130.194 96.902 114.715 1.00 43.46 190 LEU B CA 1
ATOM 1080 C C . LEU A 1 190 ? 130.068 95.804 115.765 1.00 43.46 190 LEU B C 1
ATOM 1081 O O . LEU A 1 190 ? 129.955 96.092 116.962 1.00 43.46 190 LEU B O 1
ATOM 1086 N N . HIS A 1 191 ? 130.084 94.545 115.341 1.00 52.99 191 HIS B N 1
ATOM 1087 C CA . HIS A 1 191 ? 129.995 93.429 116.274 1.00 52.99 191 HIS B CA 1
ATOM 1088 C C . HIS A 1 191 ? 130.764 92.217 115.762 1.00 52.99 191 HIS B C 1
ATOM 1089 O O . HIS A 1 191 ? 131.150 91.344 116.539 1.00 52.99 191 HIS B O 1
ATOM 1096 N N . LYS A 1 212 ? 124.865 90.339 132.787 1.00 63.73 212 LYS B N 1
ATOM 1097 C CA . LYS A 1 212 ? 125.540 91.265 131.887 1.00 63.73 212 LYS B CA 1
ATOM 1098 C C . LYS A 1 212 ? 124.582 92.341 131.387 1.00 63.73 212 LYS B C 1
ATOM 1099 O O . LYS A 1 212 ? 123.405 92.067 131.152 1.00 63.73 212 LYS B O 1
ATOM 1105 N N . PRO A 1 213 ? 125.085 93.563 131.230 1.00 52.66 213 PRO B N 1
ATOM 1106 C CA . PRO A 1 213 ? 124.220 94.667 130.801 1.00 52.66 213 PRO B CA 1
ATOM 1107 C C . PRO A 1 213 ? 123.692 94.462 129.390 1.00 52.66 213 PRO B C 1
ATOM 1108 O O . PRO A 1 213 ? 124.333 93.837 128.542 1.00 52.66 213 PRO B O 1
ATOM 1112 N N . GLN A 1 214 ? 122.500 95.001 129.151 1.00 46.31 214 GLN B N 1
ATOM 1113 C CA . GLN A 1 214 ? 121.876 94.910 127.842 1.00 46.31 214 GLN B CA 1
ATOM 1114 C C . GLN A 1 214 ? 122.638 95.765 126.832 1.00 46.31 214 GLN B C 1
ATOM 1115 O O . GLN A 1 214 ? 123.299 96.747 127.180 1.00 46.31 214 GLN B O 1
ATOM 1121 N N . THR A 1 215 ? 122.541 95.373 125.564 1.00 39.38 215 THR B N 1
ATOM 1122 C CA . THR A 1 215 ? 123.275 96.041 124.499 1.00 39.38 215 THR B CA 1
ATOM 1123 C C . THR A 1 215 ? 122.819 97.487 124.340 1.00 39.38 215 THR B C 1
ATOM 1124 O O . THR A 1 215 ? 121.676 97.840 124.640 1.00 39.38 215 THR B O 1
ATOM 1128 N N . ASN A 1 216 ? 123.738 98.326 123.865 1.00 36.34 216 ASN B N 1
ATOM 1129 C CA . ASN A 1 216 ? 123.461 99.748 123.720 1.00 36.34 216 ASN B CA 1
ATOM 1130 C C . ASN A 1 216 ? 122.319 99.979 122.740 1.00 36.34 216 ASN B C 1
ATOM 1131 O O . ASN A 1 216 ? 122.163 99.249 121.758 1.00 36.34 216 ASN B O 1
ATOM 1136 N N . ALA A 1 217 ? 121.512 101.005 123.015 1.00 34.47 217 ALA B N 1
ATOM 1137 C CA . ALA A 1 217 ? 120.365 101.311 122.170 1.00 34.47 217 ALA B CA 1
ATOM 1138 C C . ALA A 1 217 ? 120.758 101.902 120.824 1.00 34.47 217 ALA B C 1
ATOM 1139 O O . ALA A 1 217 ? 119.911 101.961 119.926 1.00 34.47 217 ALA B O 1
ATOM 1141 N N . SER A 1 218 ? 122.006 102.339 120.659 1.00 32.51 218 SER B N 1
ATOM 1142 C CA . SER A 1 218 ? 122.477 102.905 119.401 1.00 32.51 218 SER B CA 1
ATOM 1143 C C . SER A 1 218 ? 123.253 101.905 118.557 1.00 32.51 218 SER B C 1
ATOM 1144 O O . SER A 1 218 ? 123.119 101.904 117.330 1.00 32.51 218 SER B O 1
ATOM 1147 N N . ILE A 1 219 ? 124.068 101.055 119.184 1.00 29.42 219 ILE B N 1
ATOM 1148 C CA . ILE A 1 219 ? 124.735 99.988 118.446 1.00 29.42 219 ILE B CA 1
ATOM 1149 C C . ILE A 1 219 ? 123.716 98.976 117.939 1.00 29.42 219 ILE B C 1
ATOM 1150 O O . ILE A 1 219 ? 123.863 98.419 116.846 1.00 29.42 219 ILE B O 1
ATOM 1155 N N . ARG A 1 220 ? 122.667 98.721 118.722 1.00 21.84 220 ARG B N 1
ATOM 1156 C CA . ARG A 1 220 ? 121.612 97.808 118.302 1.00 21.84 220 ARG B CA 1
ATOM 1157 C C . ARG A 1 220 ? 120.782 98.356 117.151 1.00 21.84 220 ARG B C 1
ATOM 1158 O O . ARG A 1 220 ? 120.001 97.601 116.563 1.00 21.84 220 ARG B O 1
ATOM 1166 N N . ALA A 1 221 ? 120.918 99.639 116.823 1.00 20.92 221 ALA B N 1
ATOM 1167 C CA . ALA A 1 221 ? 120.230 100.233 115.684 1.00 20.92 221 ALA B CA 1
ATOM 1168 C C . ALA A 1 221 ? 121.129 100.383 114.467 1.00 20.92 221 ALA B C 1
ATOM 1169 O O . ALA A 1 221 ? 120.688 100.126 113.343 1.00 20.92 221 ALA B O 1
ATOM 1171 N N . ALA A 1 222 ? 122.382 100.799 114.666 1.00 24.63 222 ALA B N 1
ATOM 1172 C CA . ALA A 1 222 ? 123.316 100.902 113.550 1.00 24.63 222 ALA B CA 1
ATOM 1173 C C . ALA A 1 222 ? 123.634 99.533 112.962 1.00 24.63 222 ALA B C 1
ATOM 1174 O O . ALA A 1 222 ? 123.751 99.388 111.740 1.00 24.63 222 ALA B O 1
ATOM 1176 N N . PHE A 1 223 ? 123.786 98.518 113.816 1.00 23.74 223 PHE B N 1
ATOM 1177 C CA . PHE A 1 223 ? 124.055 97.171 113.324 1.00 23.74 223 PHE B CA 1
ATOM 1178 C C . PHE A 1 223 ? 122.909 96.656 112.467 1.00 23.74 223 PHE B C 1
ATOM 1179 O O . PHE A 1 223 ? 123.136 96.030 111.426 1.00 23.74 223 PHE B O 1
ATOM 1187 N N . ILE A 1 224 ? 121.668 96.901 112.892 1.00 21.45 224 ILE B N 1
ATOM 1188 C CA . ILE A 1 224 ? 120.514 96.452 112.117 1.00 21.45 224 ILE B CA 1
ATOM 1189 C C . ILE A 1 224 ? 120.470 97.163 110.771 1.00 21.45 224 ILE B C 1
ATOM 1190 O O . ILE A 1 224 ? 120.095 96.573 109.751 1.00 21.45 224 ILE B O 1
ATOM 1195 N N . HIS A 1 225 ? 120.856 98.439 110.745 1.00 25.26 225 HIS B N 1
ATOM 1196 C CA . HIS A 1 225 ? 120.895 99.175 109.486 1.00 25.26 225 HIS B CA 1
ATOM 1197 C C . HIS A 1 225 ? 121.914 98.576 108.524 1.00 25.26 225 HIS B C 1
ATOM 1198 O O . HIS A 1 225 ? 121.626 98.399 107.334 1.00 25.26 225 HIS B O 1
ATOM 1205 N N . VAL A 1 226 ? 123.113 98.262 109.017 1.00 25.42 226 VAL B N 1
ATOM 1206 C CA . VAL A 1 226 ? 124.153 97.710 108.154 1.00 25.42 226 VAL B CA 1
ATOM 1207 C C . VAL A 1 226 ? 123.789 96.298 107.711 1.00 25.42 226 VAL B C 1
ATOM 1208 O O . VAL A 1 226 ? 123.866 95.965 106.524 1.00 25.42 226 VAL B O 1
ATOM 1212 N N . ILE A 1 227 ? 123.382 95.449 108.656 1.00 30.10 227 ILE B N 1
ATOM 1213 C CA . ILE A 1 227 ? 123.092 94.060 108.317 1.00 30.10 227 ILE B CA 1
ATOM 1214 C C . ILE A 1 227 ? 121.710 93.900 107.699 1.00 30.10 227 ILE B C 1
ATOM 1215 O O . ILE A 1 227 ? 121.434 92.868 107.076 1.00 30.10 227 ILE B O 1
ATOM 1220 N N . GLY A 1 228 ? 120.829 94.888 107.859 1.00 34.71 228 GLY B N 1
ATOM 1221 C CA . GLY A 1 228 ? 119.539 94.828 107.193 1.00 34.71 228 GLY B CA 1
ATOM 1222 C C . GLY A 1 228 ? 119.652 94.980 105.688 1.00 34.71 228 GLY B C 1
ATOM 1223 O O . GLY A 1 228 ? 118.956 94.297 104.932 1.00 34.71 228 GLY B O 1
ATOM 1224 N N . ASP A 1 229 ? 120.528 95.875 105.233 1.00 33.58 229 ASP B N 1
ATOM 1225 C CA . ASP A 1 229 ? 120.683 96.128 103.807 1.00 33.58 229 ASP B CA 1
ATOM 1226 C C . ASP A 1 229 ? 121.648 95.164 103.133 1.00 33.58 229 ASP B C 1
ATOM 1227 O O . ASP A 1 229 ? 121.830 95.249 101.914 1.00 33.58 229 ASP B O 1
ATOM 1232 N N . LEU A 1 230 ? 122.276 94.261 103.888 1.00 34.82 230 LEU B N 1
ATOM 1233 C CA . LEU A 1 230 ? 123.085 93.220 103.265 1.00 34.82 230 LEU B CA 1
ATOM 1234 C C . LEU A 1 230 ? 122.218 92.258 102.464 1.00 34.82 230 LEU B C 1
ATOM 1235 O O . LEU A 1 230 ? 122.677 91.699 101.462 1.00 34.82 230 LEU B O 1
ATOM 1240 N N . PHE A 1 231 ? 120.966 92.057 102.886 1.00 40.17 231 PHE B N 1
ATOM 1241 C CA . PHE A 1 231 ? 120.069 91.163 102.163 1.00 40.17 231 PHE B CA 1
ATOM 1242 C C . PHE A 1 231 ? 119.708 91.715 100.789 1.00 40.17 231 PHE B C 1
ATOM 1243 O O . PHE A 1 231 ? 119.535 90.942 99.840 1.00 40.17 231 PHE B O 1
ATOM 1251 N N . GLN A 1 232 ? 119.581 93.038 100.664 1.00 45.68 232 GLN B N 1
ATOM 1252 C CA . GLN A 1 232 ? 119.339 93.633 99.354 1.00 45.68 232 GLN B CA 1
ATOM 1253 C C . GLN A 1 232 ? 120.495 93.351 98.404 1.00 45.68 232 GLN B C 1
ATOM 1254 O O . GLN A 1 232 ? 120.280 93.037 97.227 1.00 45.68 232 GLN B O 1
ATOM 1260 N N . SER A 1 233 ? 121.731 93.460 98.897 1.00 42.77 233 SER B N 1
ATOM 1261 C CA . SER A 1 233 ? 122.889 93.133 98.072 1.00 42.77 233 SER B CA 1
ATOM 1262 C C . SER A 1 233 ? 122.915 91.655 97.707 1.00 42.77 233 SER B C 1
ATOM 1263 O O . SER A 1 233 ? 123.437 91.285 96.650 1.00 42.77 233 SER B O 1
ATOM 1266 N N . ILE A 1 234 ? 122.373 90.796 98.572 1.00 41.97 234 ILE B N 1
ATOM 1267 C CA . ILE A 1 234 ? 122.259 89.381 98.236 1.00 41.97 234 ILE B CA 1
ATOM 1268 C C . ILE A 1 234 ? 121.263 89.182 97.100 1.00 41.97 234 ILE B C 1
ATOM 1269 O O . ILE A 1 234 ? 121.498 88.387 96.181 1.00 41.97 234 ILE B O 1
ATOM 1274 N N . SER A 1 235 ? 120.140 89.905 97.139 1.00 48.45 235 SER B N 1
ATOM 1275 C CA . SER A 1 235 ? 119.095 89.718 96.137 1.00 48.45 235 SER B CA 1
ATOM 1276 C C . SER A 1 235 ? 119.578 90.090 94.740 1.00 48.45 235 SER B C 1
ATOM 1277 O O . SER A 1 235 ? 119.313 89.366 93.773 1.00 48.45 235 SER B O 1
ATOM 1280 N N . VAL A 1 236 ? 120.284 91.216 94.612 1.00 47.97 236 VAL B N 1
ATOM 1281 C CA . VAL A 1 236 ? 120.741 91.650 93.295 1.00 47.97 236 VAL B CA 1
ATOM 1282 C C . VAL A 1 236 ? 121.783 90.683 92.744 1.00 47.97 236 VAL B C 1
ATOM 1283 O O . VAL A 1 236 ? 121.835 90.430 91.534 1.00 47.97 236 VAL B O 1
ATOM 1287 N N . LEU A 1 237 ? 122.623 90.122 93.617 1.00 51.39 237 LEU B N 1
ATOM 1288 C CA . LEU A 1 237 ? 123.612 89.146 93.169 1.00 51.39 237 LEU B CA 1
ATOM 1289 C C . LEU A 1 237 ? 122.942 87.902 92.601 1.00 51.39 237 LEU B C 1
ATOM 1290 O O . LEU A 1 237 ? 123.366 87.379 91.563 1.00 51.39 237 LEU B O 1
ATOM 1295 N N . ILE A 1 238 ? 121.897 87.410 93.269 1.00 53.85 238 ILE B N 1
ATOM 1296 C CA . ILE A 1 238 ? 121.185 86.235 92.776 1.00 53.85 238 ILE B CA 1
ATOM 1297 C C . ILE A 1 238 ? 120.493 86.543 91.453 1.00 53.85 238 ILE B C 1
ATOM 1298 O O . ILE A 1 238 ? 120.543 85.743 90.511 1.00 53.85 238 ILE B O 1
ATOM 1303 N N . SER A 1 239 ? 119.838 87.703 91.362 1.00 57.14 239 SER B N 1
ATOM 1304 C CA . SER A 1 239 ? 119.136 88.065 90.134 1.00 57.14 239 SER B CA 1
ATOM 1305 C C . SER A 1 239 ? 120.103 88.227 88.968 1.00 57.14 239 SER B C 1
ATOM 1306 O O . SER A 1 239 ? 119.834 87.754 87.858 1.00 57.14 239 SER B O 1
ATOM 1309 N N . ALA A 1 240 ? 121.233 88.900 89.199 1.00 59.40 240 ALA B N 1
ATOM 1310 C CA . ALA A 1 240 ? 122.205 89.100 88.129 1.00 59.40 240 ALA B CA 1
ATOM 1311 C C . ALA A 1 240 ? 122.818 87.780 87.678 1.00 59.40 240 ALA B C 1
ATOM 1312 O O . ALA A 1 240 ? 123.014 87.560 86.477 1.00 59.40 240 ALA B O 1
ATOM 1314 N N . LEU A 1 241 ? 123.131 86.893 88.626 1.00 60.76 241 LEU B N 1
ATOM 1315 C CA . LEU A 1 241 ? 123.771 85.629 88.276 1.00 60.76 241 LEU B CA 1
ATOM 1316 C C . LEU A 1 241 ? 122.852 84.754 87.432 1.00 60.76 241 LEU B C 1
ATOM 1317 O O . LEU A 1 241 ? 123.297 84.128 86.462 1.00 60.76 241 LEU B O 1
ATOM 1322 N N . ILE A 1 242 ? 121.567 84.694 87.787 1.00 69.33 242 ILE B N 1
ATOM 1323 C CA . ILE A 1 242 ? 120.624 83.877 87.028 1.00 69.33 242 ILE B CA 1
ATOM 1324 C C . ILE A 1 242 ? 120.424 84.448 85.630 1.00 69.33 242 ILE B C 1
ATOM 1325 O O . ILE A 1 242 ? 120.396 83.707 84.640 1.00 69.33 242 ILE B O 1
ATOM 1330 N N . ILE A 1 243 ? 120.282 85.771 85.525 1.00 74.64 243 ILE B N 1
ATOM 1331 C CA . ILE A 1 243 ? 120.069 86.401 84.224 1.00 74.64 243 ILE B CA 1
ATOM 1332 C C . ILE A 1 243 ? 121.289 86.213 83.330 1.00 74.64 243 ILE B C 1
ATOM 1333 O O . ILE A 1 243 ? 121.162 85.921 82.135 1.00 74.64 243 ILE B O 1
ATOM 1338 N N . TYR A 1 244 ? 122.489 86.374 83.895 1.00 80.32 244 TYR B N 1
ATOM 1339 C CA . TYR A 1 244 ? 123.707 86.253 83.099 1.00 80.32 244 TYR B CA 1
ATOM 1340 C C . TYR A 1 244 ? 123.860 84.860 82.502 1.00 80.32 244 TYR B C 1
ATOM 1341 O O . TYR A 1 244 ? 124.419 84.713 81.409 1.00 80.32 244 TYR B O 1
ATOM 1350 N N . PHE A 1 245 ? 123.375 83.831 83.195 1.00 77.02 245 PHE B N 1
ATOM 1351 C CA . PHE A 1 245 ? 123.446 82.472 82.674 1.00 77.02 245 PHE B CA 1
ATOM 1352 C C . PHE A 1 245 ? 122.226 82.113 81.835 1.00 77.02 245 PHE B C 1
ATOM 1353 O O . PHE A 1 245 ? 122.356 81.425 80.817 1.00 77.02 245 PHE B O 1
ATOM 1361 N N . LYS A 1 246 ? 121.043 82.565 82.241 1.00 76.61 246 LYS B N 1
ATOM 1362 C CA . LYS A 1 246 ? 119.808 82.327 81.494 1.00 76.61 246 LYS B CA 1
ATOM 1363 C C . LYS A 1 246 ? 119.215 83.661 81.067 1.00 76.61 246 LYS B C 1
ATOM 1364 O O . LYS A 1 246 ? 118.554 84.336 81.877 1.00 76.61 246 LYS B O 1
ATOM 1370 N N . PRO A 1 247 ? 119.431 84.091 79.821 1.00 74.31 247 PRO B N 1
ATOM 1371 C CA . PRO A 1 247 ? 118.851 85.371 79.379 1.00 74.31 247 PRO B CA 1
ATOM 1372 C C . PRO A 1 247 ? 117.335 85.404 79.447 1.00 74.31 247 PRO B C 1
ATOM 1373 O O . PRO A 1 247 ? 116.759 86.467 79.711 1.00 74.31 247 PRO B O 1
ATOM 1377 N N . GLU A 1 248 ? 116.671 84.275 79.218 1.00 80.49 248 GLU B N 1
ATOM 1378 C CA . GLU A 1 248 ? 115.220 84.217 79.287 1.00 80.49 248 GLU B CA 1
ATOM 1379 C C . GLU A 1 248 ? 114.762 84.227 80.744 1.00 80.49 248 GLU B C 1
ATOM 1380 O O . GLU A 1 248 ? 115.565 84.322 81.678 1.00 80.49 248 GLU B O 1
ATOM 1386 N N . TYR A 1 249 ? 113.445 84.121 80.938 1.00 87.51 249 TYR B N 1
ATOM 1387 C CA . TYR A 1 249 ? 112.830 84.153 82.266 1.00 87.51 249 TYR B CA 1
ATOM 1388 C C . TYR A 1 249 ? 113.228 85.419 83.026 1.00 87.51 249 TYR B C 1
ATOM 1389 O O . TYR A 1 249 ? 113.621 85.376 84.193 1.00 87.51 249 TYR B O 1
ATOM 1398 N N . LYS A 1 250 ? 113.123 86.560 82.342 1.00 90.79 250 LYS B N 1
ATOM 1399 C CA . LYS A 1 250 ? 113.458 87.843 82.949 1.00 90.79 250 LYS B CA 1
ATOM 1400 C C . LYS A 1 250 ? 112.499 88.239 84.062 1.00 90.79 250 LYS B C 1
ATOM 1401 O O . LYS A 1 250 ? 112.804 89.172 84.813 1.00 90.79 250 LYS B O 1
ATOM 1407 N N . MET A 1 251 ? 111.357 87.561 84.188 1.00 92.42 251 MET B N 1
ATOM 1408 C CA . MET A 1 251 ? 110.409 87.855 85.255 1.00 92.42 251 MET B CA 1
ATOM 1409 C C . MET A 1 251 ? 110.932 87.466 86.632 1.00 92.42 251 MET B C 1
ATOM 1410 O O . MET A 1 251 ? 110.317 87.842 87.636 1.00 92.42 251 MET B O 1
ATOM 1415 N N . ALA A 1 252 ? 112.037 86.721 86.704 1.00 72.66 252 ALA B N 1
ATOM 1416 C CA . ALA A 1 252 ? 112.593 86.347 87.999 1.00 72.66 252 ALA B CA 1
ATOM 1417 C C . ALA A 1 252 ? 113.209 87.541 88.717 1.00 72.66 252 ALA B C 1
ATOM 1418 O O . ALA A 1 252 ? 113.197 87.590 89.952 1.00 72.66 252 ALA B O 1
ATOM 1420 N N . ASP A 1 253 ? 113.759 88.498 87.972 1.00 73.67 253 ASP B N 1
ATOM 1421 C CA . ASP A 1 253 ? 114.361 89.671 88.604 1.00 73.67 253 ASP B CA 1
ATOM 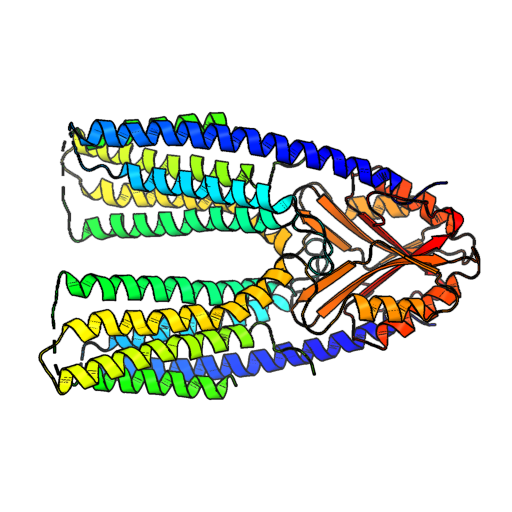1422 C C . ASP A 1 253 ? 113.354 90.507 89.387 1.00 73.67 253 ASP B C 1
ATOM 1423 O O . ASP A 1 253 ? 113.647 90.851 90.546 1.00 73.67 253 ASP B O 1
ATOM 1428 N N . PRO A 1 254 ? 112.185 90.881 88.845 1.00 70.70 254 PRO B N 1
ATOM 1429 C CA . PRO A 1 254 ? 111.227 91.636 89.673 1.00 70.70 254 PRO B CA 1
ATOM 1430 C C . PRO A 1 254 ? 110.759 90.880 90.904 1.00 70.70 254 PRO B C 1
ATOM 1431 O O . PRO A 1 254 ? 110.564 91.492 91.961 1.00 70.70 254 PRO B O 1
ATOM 1435 N N . ILE A 1 255 ? 110.579 89.560 90.803 1.00 68.02 255 ILE B N 1
ATOM 1436 C CA . ILE A 1 255 ? 110.106 88.781 91.946 1.00 68.02 255 ILE B CA 1
ATOM 1437 C C . ILE A 1 255 ? 111.229 88.422 92.906 1.00 68.02 255 ILE B C 1
ATOM 1438 O O . ILE A 1 255 ? 110.955 88.045 94.053 1.00 68.02 255 ILE B O 1
ATOM 1443 N N . CYS A 1 256 ? 112.488 88.541 92.476 1.00 65.76 256 CYS B N 1
ATOM 1444 C CA . CYS A 1 256 ? 113.605 88.260 93.372 1.00 65.76 256 CYS B CA 1
ATOM 1445 C C . CYS A 1 256 ? 113.635 89.240 94.538 1.00 65.76 256 CYS B C 1
ATOM 1446 O O . CYS A 1 256 ? 113.907 88.850 95.680 1.00 65.76 256 CYS B O 1
ATOM 1449 N N . THR A 1 257 ? 113.368 90.519 94.268 1.00 59.52 257 THR B N 1
ATOM 1450 C CA . THR A 1 257 ? 113.358 91.516 95.333 1.00 59.52 257 THR B CA 1
ATOM 1451 C C . THR A 1 257 ? 112.238 91.252 96.333 1.00 59.52 257 THR B C 1
ATOM 1452 O O . THR A 1 257 ? 112.443 91.373 97.547 1.00 59.52 257 THR B O 1
ATOM 1456 N N . PHE A 1 258 ? 111.053 90.877 95.843 1.00 62.80 258 PHE B N 1
ATOM 1457 C CA . PHE A 1 258 ? 109.907 90.681 96.728 1.00 62.80 258 PHE B CA 1
ATOM 1458 C C . PHE A 1 258 ? 110.165 89.573 97.742 1.00 62.80 258 PHE B C 1
ATOM 1459 O O . PHE A 1 258 ? 109.822 89.711 98.922 1.00 62.80 258 PHE B O 1
ATOM 1467 N N . ILE A 1 259 ? 110.765 88.464 97.302 1.00 62.49 259 ILE B N 1
ATOM 1468 C CA . ILE A 1 259 ? 111.031 87.360 98.215 1.00 62.49 259 ILE B CA 1
ATOM 1469 C C . ILE A 1 259 ? 112.114 87.710 99.227 1.00 62.49 259 ILE B C 1
ATOM 1470 O O . ILE A 1 259 ? 112.249 87.024 100.247 1.00 62.49 259 ILE B O 1
ATOM 1475 N N . PHE A 1 260 ? 112.892 88.767 98.979 1.00 56.92 260 PHE B N 1
ATOM 1476 C CA . PHE A 1 260 ? 113.945 89.178 99.896 1.00 56.92 260 PHE B CA 1
ATOM 1477 C C . PHE A 1 260 ? 113.701 90.529 100.549 1.00 56.92 260 PHE B C 1
ATOM 1478 O O . PHE A 1 260 ? 114.404 90.864 101.507 1.00 56.92 260 PHE B O 1
ATOM 1486 N N . SER A 1 261 ? 112.737 91.311 100.061 1.00 45.45 261 SER B N 1
ATOM 1487 C CA . SER A 1 261 ? 112.423 92.574 100.720 1.00 45.45 261 SER B CA 1
ATOM 1488 C C . SER A 1 261 ? 111.680 92.354 102.030 1.00 45.45 261 SER B C 1
ATOM 1489 O O . SER A 1 261 ? 111.713 93.218 102.913 1.00 45.45 261 SER B O 1
ATOM 1492 N N . ILE A 1 262 ? 111.001 91.215 102.172 1.00 42.69 262 ILE B N 1
ATOM 1493 C CA . ILE A 1 262 ? 110.267 90.937 103.402 1.00 42.69 262 ILE B CA 1
ATOM 1494 C C . ILE A 1 262 ? 111.228 90.676 104.555 1.00 42.69 262 ILE B C 1
ATOM 1495 O O . ILE A 1 262 ? 110.972 91.080 105.695 1.00 42.69 262 ILE B O 1
ATOM 1500 N N . PHE A 1 263 ? 112.344 89.994 104.281 1.00 35.92 263 PHE B N 1
ATOM 1501 C CA . PHE A 1 263 ? 113.263 89.613 105.349 1.00 35.92 263 PHE B CA 1
ATOM 1502 C C . PHE A 1 263 ? 113.861 90.827 106.047 1.00 35.92 263 PHE B C 1
ATOM 1503 O O . PHE A 1 263 ? 114.189 90.757 107.237 1.00 35.92 263 PHE B O 1
ATOM 1511 N N . VAL A 1 264 ? 114.016 91.941 105.332 1.00 31.09 264 VAL B N 1
ATOM 1512 C CA . VAL A 1 264 ? 114.483 93.166 105.974 1.00 31.09 264 VAL B CA 1
ATOM 1513 C C . VAL A 1 264 ? 113.428 93.697 106.935 1.00 31.09 264 VAL B C 1
ATOM 1514 O O . VAL A 1 264 ? 113.752 94.264 107.985 1.00 31.09 264 VAL B O 1
ATOM 1518 N N . LEU A 1 265 ? 112.150 93.521 106.597 1.00 28.09 265 LEU B N 1
ATOM 1519 C CA . LEU A 1 265 ? 111.059 93.994 107.438 1.00 28.09 265 LEU B CA 1
ATOM 1520 C C . LEU A 1 265 ? 110.760 93.067 108.609 1.00 28.09 265 LEU B C 1
ATOM 1521 O O . LEU A 1 265 ? 109.946 93.425 109.466 1.00 28.09 265 LEU B O 1
ATOM 1526 N N . ILE A 1 266 ? 111.383 91.893 108.664 1.00 28.23 266 ILE B N 1
ATOM 1527 C CA . ILE A 1 266 ? 111.181 90.953 109.758 1.00 28.23 266 ILE B CA 1
ATOM 1528 C C . ILE A 1 266 ? 112.255 91.096 110.828 1.00 28.23 266 ILE B C 1
ATOM 1529 O O . ILE A 1 266 ? 111.955 91.052 112.021 1.00 28.23 266 ILE B O 1
ATOM 1534 N N . THR A 1 267 ? 113.512 91.277 110.418 1.00 24.81 267 THR B N 1
ATOM 1535 C CA . THR A 1 267 ? 114.608 91.395 111.371 1.00 24.81 267 THR B CA 1
ATOM 1536 C C . THR A 1 267 ? 114.577 92.700 112.156 1.00 24.81 267 THR B C 1
ATOM 1537 O O . THR A 1 267 ? 115.320 92.829 113.133 1.00 24.81 267 THR B O 1
ATOM 1541 N N . THR A 1 268 ? 113.744 93.661 111.760 1.00 16.81 268 THR B N 1
ATOM 1542 C CA . THR A 1 268 ? 113.634 94.938 112.451 1.00 16.81 268 THR B CA 1
ATOM 1543 C C . THR A 1 268 ? 112.406 95.018 113.348 1.00 16.81 268 THR B C 1
ATOM 1544 O O . THR A 1 268 ? 112.036 96.115 113.775 1.00 16.81 268 THR B O 1
ATOM 1548 N N . VAL A 1 269 ? 111.766 93.888 113.639 1.00 18.54 269 VAL B N 1
ATOM 1549 C CA . VAL A 1 269 ? 110.583 93.884 114.496 1.00 18.54 269 VAL B CA 1
ATOM 1550 C C . VAL A 1 269 ? 110.959 93.748 115.965 1.00 18.54 269 VAL B C 1
ATOM 1551 O O . VAL A 1 269 ? 110.380 94.416 116.824 1.00 18.54 269 VAL B O 1
ATOM 1555 N N . THR A 1 270 ? 111.932 92.890 116.282 1.00 18.35 270 THR B N 1
ATOM 1556 C CA . THR A 1 270 ? 112.365 92.742 117.666 1.00 18.35 270 THR B CA 1
ATOM 1557 C C . THR A 1 270 ? 113.117 93.964 118.172 1.00 18.35 270 THR B C 1
ATOM 1558 O O . THR A 1 270 ? 113.325 94.090 119.383 1.00 18.35 270 THR B O 1
ATOM 1562 N N . VAL A 1 271 ? 113.537 94.859 117.278 1.00 14.97 271 VAL B N 1
ATOM 1563 C CA . VAL A 1 271 ? 114.160 96.104 117.710 1.00 14.97 271 VAL B CA 1
ATOM 1564 C C . VAL A 1 271 ? 113.101 97.160 117.994 1.00 14.97 271 VAL B C 1
ATOM 1565 O O . VAL A 1 271 ? 113.204 97.909 118.971 1.00 14.97 271 VAL B O 1
ATOM 1569 N N . LEU A 1 272 ? 112.070 97.237 117.151 1.00 11.41 272 LEU B N 1
ATOM 1570 C CA . LEU A 1 272 ? 111.028 98.238 117.346 1.00 11.41 272 LEU B CA 1
ATOM 1571 C C . LEU A 1 272 ? 110.264 98.002 118.643 1.00 11.41 272 LEU B C 1
ATOM 1572 O O . LEU A 1 272 ? 109.981 98.949 119.384 1.00 11.41 272 LEU B O 1
ATOM 1577 N N . ARG A 1 273 ? 109.920 96.746 118.937 1.00 10.46 273 ARG B N 1
ATOM 1578 C CA . ARG A 1 273 ? 109.182 96.458 120.163 1.00 10.46 273 ARG B CA 1
ATOM 1579 C C . ARG A 1 273 ? 110.025 96.736 121.401 1.00 10.46 273 ARG B C 1
ATOM 1580 O O . ARG A 1 273 ? 109.534 97.317 122.375 1.00 10.46 273 ARG B O 1
ATOM 1588 N N . ASP A 1 274 ? 111.297 96.333 121.384 1.00 11.58 274 ASP B N 1
ATOM 1589 C CA . ASP A 1 274 ? 112.173 96.561 122.527 1.00 11.58 274 ASP B CA 1
ATOM 1590 C C . ASP A 1 274 ? 112.535 98.028 122.708 1.00 11.58 274 ASP B C 1
ATOM 1591 O O . ASP A 1 274 ? 113.070 98.389 123.760 1.00 11.58 274 ASP B O 1
ATOM 1596 N N . LEU A 1 275 ? 112.265 98.872 121.712 1.00 7.48 275 LEU B N 1
ATOM 1597 C CA . LEU A 1 275 ? 112.563 100.293 121.786 1.00 7.48 275 LEU B CA 1
ATOM 1598 C C . LEU A 1 275 ? 111.323 101.159 121.949 1.00 7.48 275 LEU B C 1
ATOM 1599 O O . LEU A 1 275 ? 111.447 102.313 122.366 1.00 7.48 275 LEU B O 1
ATOM 1604 N N . LEU A 1 276 ? 110.137 100.626 121.657 1.00 5.92 276 LEU B N 1
ATOM 1605 C CA . LEU A 1 276 ? 108.901 101.388 121.775 1.00 5.92 276 LEU B CA 1
ATOM 1606 C C . LEU A 1 276 ? 108.329 101.355 123.187 1.00 5.92 276 LEU B C 1
ATOM 1607 O O . LEU A 1 276 ? 107.754 102.349 123.641 1.00 5.92 276 LEU B O 1
ATOM 1612 N N . THR A 1 277 ? 108.468 100.231 123.896 1.00 8.22 277 THR B N 1
ATOM 1613 C CA . THR A 1 277 ? 107.970 100.159 125.265 1.00 8.22 277 THR B CA 1
ATOM 1614 C C . THR A 1 277 ? 108.758 101.051 126.213 1.00 8.22 277 THR B C 1
ATOM 1615 O O . THR A 1 277 ? 108.245 101.406 127.279 1.00 8.22 277 THR B O 1
ATOM 1619 N N . VAL A 1 278 ? 109.993 101.410 125.859 1.00 7.42 278 VAL B N 1
ATOM 1620 C CA . VAL A 1 278 ? 110.736 102.384 126.651 1.00 7.42 278 VAL B CA 1
ATOM 1621 C C . VAL A 1 278 ? 110.132 103.773 126.488 1.00 7.42 278 VAL B C 1
ATOM 1622 O O . VAL A 1 278 ? 110.040 104.543 127.451 1.00 7.42 278 VAL B O 1
ATOM 1626 N N . LEU A 1 279 ? 109.700 104.112 125.270 1.00 11.95 279 LEU B N 1
ATOM 1627 C CA . LEU A 1 279 ? 109.165 105.442 125.007 1.00 11.95 279 LEU B CA 1
ATOM 1628 C C . LEU A 1 279 ? 107.804 105.664 125.653 1.00 11.95 279 LEU B C 1
ATOM 1629 O O . LEU A 1 279 ? 107.411 106.818 125.849 1.00 11.95 279 LEU B O 1
ATOM 1634 N N . MET A 1 280 ? 107.075 104.598 125.982 1.00 9.20 280 MET B N 1
ATOM 1635 C CA . MET A 1 280 ? 105.842 104.704 126.754 1.00 9.20 280 MET B CA 1
ATOM 1636 C C . MET A 1 280 ? 106.032 104.200 128.183 1.00 9.20 280 MET B C 1
ATOM 1637 O O . MET A 1 280 ? 105.090 103.701 128.804 1.00 9.20 280 MET B O 1
ATOM 1642 N N . GLU A 1 281 ? 107.251 104.343 128.700 1.00 14.11 281 GLU B N 1
ATOM 1643 C CA . GLU A 1 281 ? 107.647 104.002 130.070 1.00 14.11 281 GLU B CA 1
ATOM 1644 C C . GLU A 1 281 ? 107.055 102.669 130.531 1.00 14.11 281 GLU B C 1
ATOM 1645 O O . GLU A 1 281 ? 106.301 102.579 131.499 1.00 14.11 281 GLU B O 1
ATOM 1651 N N . GLY A 1 282 ? 107.430 101.616 129.808 1.00 10.94 282 GLY B N 1
ATOM 1652 C CA . GLY A 1 282 ? 107.142 100.261 130.218 1.00 10.94 282 GLY B CA 1
ATOM 1653 C C . GLY A 1 282 ? 108.341 99.625 130.905 1.00 10.94 282 GLY B C 1
ATOM 1654 O O . GLY A 1 282 ? 109.442 100.165 130.923 1.00 10.94 282 GLY B O 1
ATOM 1655 N N . THR A 1 283 ? 108.104 98.455 1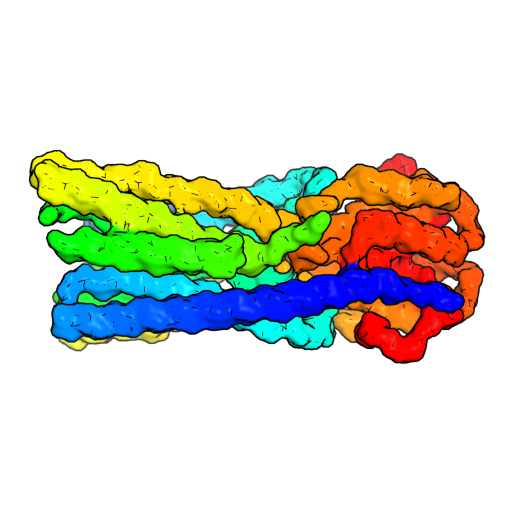31.478 1.00 14.81 283 THR B N 1
ATOM 1656 C CA . THR A 1 283 ? 109.164 97.737 132.176 1.00 14.81 283 THR B CA 1
ATOM 1657 C C . THR A 1 283 ? 110.190 97.230 131.173 1.00 14.81 283 THR B C 1
ATOM 1658 O O . THR A 1 283 ? 109.819 96.524 130.228 1.00 14.81 283 THR B O 1
ATOM 1662 N N . PRO A 1 284 ? 111.469 97.550 131.331 1.00 21.01 284 PRO B N 1
ATOM 1663 C CA . PRO A 1 284 ? 112.471 97.108 130.359 1.00 21.01 284 PRO B CA 1
ATOM 1664 C C . PRO A 1 284 ? 112.865 95.654 130.567 1.00 21.01 284 PRO B C 1
ATOM 1665 O O . PRO A 1 284 ? 112.610 95.048 131.609 1.00 21.01 284 PRO B O 1
ATOM 1669 N N . ARG A 1 285 ? 113.502 95.100 129.541 1.00 34.95 285 ARG B N 1
ATOM 1670 C CA . ARG A 1 285 ? 114.025 93.746 129.630 1.00 34.95 285 ARG B CA 1
ATOM 1671 C C . ARG A 1 285 ? 115.160 93.679 130.646 1.00 34.95 285 ARG B C 1
ATOM 1672 O O . ARG A 1 285 ? 115.912 94.637 130.838 1.00 34.95 285 ARG B O 1
ATOM 1680 N N . GLY A 1 286 ? 115.277 92.528 131.302 1.00 34.26 286 GLY B N 1
ATOM 1681 C CA . GLY A 1 286 ? 116.310 92.290 132.281 1.00 34.26 286 GLY B CA 1
ATOM 1682 C C . GLY A 1 286 ? 115.860 92.421 133.721 1.00 34.26 286 GLY B C 1
ATOM 1683 O O . GLY A 1 286 ? 116.571 91.957 134.620 1.00 34.26 286 GLY B O 1
ATOM 1684 N N . ILE A 1 287 ? 114.704 93.037 133.964 1.00 25.00 287 ILE B N 1
ATOM 1685 C CA . ILE A 1 287 ? 114.148 93.155 135.304 1.00 25.00 287 ILE B CA 1
ATOM 1686 C C . ILE A 1 287 ? 112.702 92.680 135.272 1.00 25.00 287 ILE B C 1
ATOM 1687 O O . ILE A 1 287 ? 112.037 92.699 134.234 1.00 25.00 287 ILE B O 1
ATOM 1692 N N . HIS A 1 288 ? 112.225 92.230 136.429 1.00 26.29 288 HIS B N 1
ATOM 1693 C CA . HIS A 1 288 ? 110.895 91.654 136.553 1.00 26.29 288 HIS B CA 1
ATOM 1694 C C . HIS A 1 288 ? 110.136 92.339 137.678 1.00 26.29 288 HIS B C 1
ATOM 1695 O O . HIS A 1 288 ? 110.704 92.635 138.733 1.00 26.29 288 HIS B O 1
ATOM 1702 N N . TYR A 1 289 ? 108.847 92.590 137.441 1.00 23.01 289 TYR B N 1
ATOM 1703 C CA . TYR A 1 289 ? 108.010 93.221 138.457 1.00 23.01 289 TYR B CA 1
ATOM 1704 C C . TYR A 1 289 ? 107.887 92.345 139.696 1.00 23.01 289 TYR B C 1
ATOM 1705 O O . TYR A 1 289 ? 107.929 92.845 140.826 1.00 23.01 289 TYR B O 1
ATOM 1714 N N . SER A 1 290 ? 107.727 91.033 139.506 1.00 33.96 290 SER B N 1
ATOM 1715 C CA . SER A 1 290 ? 107.518 90.142 140.643 1.00 33.96 290 SER B CA 1
ATOM 1716 C C . SER A 1 290 ? 108.778 90.008 141.489 1.00 33.96 290 SER B C 1
ATOM 1717 O O . SER A 1 290 ? 108.697 89.918 142.719 1.00 33.96 290 SER B O 1
ATOM 1720 N N . ASP A 1 291 ? 109.950 89.980 140.850 1.00 37.80 291 ASP B N 1
ATOM 1721 C CA . ASP A 1 291 ? 111.195 89.838 141.599 1.00 37.80 291 ASP B CA 1
ATOM 1722 C C . ASP A 1 291 ? 111.448 91.043 142.497 1.00 37.80 291 ASP B C 1
ATOM 1723 O O . ASP A 1 291 ? 111.866 90.886 143.650 1.00 37.80 291 ASP B O 1
ATOM 1728 N N . VAL A 1 292 ? 111.205 92.252 141.987 1.00 34.75 292 VAL B N 1
ATOM 1729 C CA . VAL A 1 292 ? 111.450 93.457 142.774 1.00 34.75 292 VAL B CA 1
ATOM 1730 C C . VAL A 1 292 ? 110.481 93.537 143.948 1.00 34.75 292 VAL B C 1
ATOM 1731 O O . VAL A 1 292 ? 110.854 93.960 145.049 1.00 34.75 292 VAL B O 1
ATOM 1735 N N . LYS A 1 293 ? 109.228 93.130 143.735 1.00 29.65 293 LYS B N 1
ATOM 1736 C CA . LYS A 1 293 ? 108.239 93.178 144.807 1.00 29.65 293 LYS B CA 1
ATOM 1737 C C . LYS A 1 293 ? 108.617 92.248 145.953 1.00 29.65 293 LYS B C 1
ATOM 1738 O O . LYS A 1 293 ? 108.365 92.558 147.123 1.00 29.65 293 LYS B O 1
ATOM 1744 N N . GLN A 1 294 ? 109.216 91.098 145.637 1.00 41.91 294 GLN B N 1
ATOM 1745 C CA . GLN A 1 294 ? 109.627 90.168 146.683 1.00 41.91 294 GLN B CA 1
ATOM 1746 C C . GLN A 1 294 ? 110.818 90.695 147.474 1.00 41.91 294 GLN B C 1
ATOM 1747 O O . GLN A 1 294 ? 110.937 90.412 148.671 1.00 41.91 294 GLN B O 1
ATOM 1753 N N . SER A 1 295 ? 111.707 91.454 146.828 1.00 38.54 295 SER B N 1
ATOM 1754 C CA . SER A 1 295 ? 112.877 91.980 147.524 1.00 38.54 295 SER B CA 1
ATOM 1755 C C . SER A 1 295 ? 112.480 92.966 148.616 1.00 38.54 295 SER B C 1
ATOM 1756 O O . SER A 1 295 ? 113.062 92.961 149.707 1.00 38.54 295 SER B O 1
ATOM 1759 N N . ILE A 1 296 ? 111.499 93.827 148.337 1.00 34.36 296 ILE B N 1
ATOM 1760 C CA . ILE A 1 296 ? 111.064 94.808 149.329 1.00 34.36 296 ILE B CA 1
ATOM 1761 C C . ILE A 1 296 ? 110.448 94.113 150.536 1.00 34.36 296 ILE B C 1
ATOM 1762 O O . ILE A 1 296 ? 110.736 94.463 151.686 1.00 34.36 296 ILE B O 1
ATOM 1767 N N . LEU A 1 297 ? 109.606 93.106 150.294 1.00 42.34 297 LEU B N 1
ATOM 1768 C CA . LEU A 1 297 ? 108.875 92.441 151.367 1.00 42.34 297 LEU B CA 1
ATOM 1769 C C . LEU A 1 297 ? 109.775 91.650 152.308 1.00 42.34 297 LEU B C 1
ATOM 1770 O O . LEU A 1 297 ? 109.303 91.222 153.367 1.00 42.34 297 LEU B O 1
ATOM 1775 N N . ALA A 1 298 ? 111.045 91.442 151.954 1.00 52.20 298 ALA B N 1
ATOM 1776 C CA . ALA A 1 298 ? 111.955 90.722 152.837 1.00 52.20 298 ALA B CA 1
ATOM 1777 C C . ALA A 1 298 ? 112.205 91.467 154.142 1.00 52.20 298 ALA B C 1
ATOM 1778 O O . ALA A 1 298 ? 112.576 90.839 155.139 1.00 52.20 298 ALA B O 1
ATOM 1780 N N . VAL A 1 299 ? 112.015 92.787 154.157 1.00 49.66 299 VAL B N 1
ATOM 1781 C CA . VAL A 1 299 ? 112.190 93.556 155.382 1.00 49.66 299 VAL B CA 1
ATOM 1782 C C . VAL A 1 299 ? 111.069 93.225 156.358 1.00 49.66 299 VAL B C 1
ATOM 1783 O O . VAL A 1 299 ? 109.918 93.000 155.961 1.00 49.66 299 VAL B O 1
ATOM 1787 N N . ASP A 1 300 ? 111.407 93.179 157.648 1.00 54.43 300 ASP B N 1
ATOM 1788 C CA . ASP A 1 300 ? 110.412 92.842 158.662 1.00 54.43 300 ASP B CA 1
ATOM 1789 C C . ASP A 1 300 ? 109.370 93.945 158.814 1.00 54.43 300 ASP B C 1
ATOM 1790 O O . ASP A 1 300 ? 108.185 93.661 159.022 1.00 54.43 300 ASP B O 1
ATOM 1795 N N . GLY A 1 301 ? 109.793 95.206 158.721 1.00 41.90 301 GLY B N 1
ATOM 1796 C CA . GLY A 1 301 ? 108.874 96.306 158.966 1.00 41.90 301 GLY B CA 1
ATOM 1797 C C . GLY A 1 301 ? 107.777 96.423 157.924 1.00 41.90 301 GLY B C 1
ATOM 1798 O O . GLY A 1 301 ? 106.614 96.660 158.261 1.00 41.90 301 GLY B O 1
ATOM 1799 N N . VAL A 1 302 ? 108.129 96.266 156.647 1.00 39.32 302 VAL B N 1
ATOM 1800 C CA . VAL A 1 302 ? 107.171 96.483 155.569 1.00 39.32 302 VAL B CA 1
ATOM 1801 C C . VAL A 1 302 ? 106.062 95.440 155.637 1.00 39.32 302 VAL B C 1
ATOM 1802 O O . VAL A 1 302 ? 106.294 94.278 155.998 1.00 39.32 302 VAL B O 1
ATOM 1806 N N . LYS A 1 303 ? 104.841 95.860 155.311 1.00 38.49 303 LYS B N 1
ATOM 1807 C CA . LYS A 1 303 ? 103.673 94.986 155.315 1.00 38.49 303 LYS B CA 1
ATOM 1808 C C . LYS A 1 303 ? 103.036 94.817 153.946 1.00 38.49 303 LYS B C 1
ATOM 1809 O O . LYS A 1 303 ? 102.649 93.702 153.588 1.00 38.49 303 LYS B O 1
ATOM 1815 N N . SER A 1 304 ? 102.912 95.890 153.169 1.00 28.96 304 SER B N 1
ATOM 1816 C CA . SER A 1 304 ? 102.306 95.810 151.849 1.00 28.96 304 SER B CA 1
ATOM 1817 C C . SER A 1 304 ? 102.844 96.933 150.978 1.00 28.96 304 SER B C 1
ATOM 1818 O O . SER A 1 304 ? 103.189 98.010 151.471 1.00 28.96 304 SER B O 1
ATOM 1821 N N . VAL A 1 305 ? 102.907 96.673 149.675 1.00 20.50 305 VAL B N 1
ATOM 1822 C CA . VAL A 1 305 ? 103.356 97.647 148.688 1.00 20.50 305 VAL B CA 1
ATOM 1823 C C . VAL A 1 305 ? 102.244 97.839 147.667 1.00 20.50 305 VAL B C 1
ATOM 1824 O O . VAL A 1 305 ? 101.681 96.861 147.162 1.00 20.50 305 VAL B O 1
ATOM 1828 N N . HIS A 1 306 ? 101.914 99.096 147.379 1.00 19.67 306 HIS B N 1
ATOM 1829 C CA . HIS A 1 306 ? 100.898 99.409 146.387 1.00 19.67 306 HIS B CA 1
ATOM 1830 C C . HIS A 1 306 ? 101.394 100.537 145.495 1.00 19.67 306 HIS B C 1
ATOM 1831 O O . HIS A 1 306 ? 102.242 101.340 145.888 1.00 19.67 306 HIS B O 1
ATOM 1838 N N . SER A 1 307 ? 100.848 100.578 144.279 1.00 15.43 307 SER B N 1
ATOM 1839 C CA . SER A 1 307 ? 101.206 101.579 143.274 1.00 15.43 307 SER B CA 1
ATOM 1840 C C . SER A 1 307 ? 102.705 101.559 142.979 1.00 15.43 307 SER B C 1
ATOM 1841 O O . SER A 1 307 ? 103.367 102.597 142.932 1.00 15.43 307 SER B O 1
ATOM 1844 N N . LEU A 1 308 ? 103.241 100.357 142.785 1.00 15.46 308 LEU B N 1
ATOM 1845 C CA . LEU A 1 308 ? 104.617 100.218 142.331 1.00 15.46 308 LEU B CA 1
ATOM 1846 C C . LEU A 1 308 ? 104.757 100.789 140.925 1.00 15.46 308 LEU B C 1
ATOM 1847 O O . LEU A 1 308 ? 103.818 100.764 140.126 1.00 15.46 308 LEU B O 1
ATOM 1852 N N . HIS A 1 309 ? 105.937 101.323 140.623 1.00 11.95 309 HIS B N 1
ATOM 1853 C CA . HIS A 1 309 ? 106.159 101.965 139.333 1.00 11.95 309 HIS B CA 1
ATOM 1854 C C . HIS A 1 309 ? 107.596 101.741 138.897 1.00 11.95 309 HIS B C 1
ATOM 1855 O O . HIS A 1 309 ? 108.523 102.225 139.552 1.00 11.95 309 HIS B O 1
ATOM 1862 N N . LEU A 1 310 ? 107.777 101.017 137.796 1.00 17.13 310 LEU B N 1
ATOM 1863 C CA . LEU A 1 310 ? 109.078 100.839 137.169 1.00 17.13 310 LEU B CA 1
ATOM 1864 C C . LEU A 1 310 ? 109.022 101.366 135.744 1.00 17.13 310 LEU B C 1
ATOM 1865 O O . LEU A 1 310 ? 108.066 101.094 135.011 1.00 17.13 310 LEU B O 1
ATOM 1870 N N . TRP A 1 311 ? 110.043 102.122 135.355 1.00 44.35 311 TRP B N 1
ATOM 1871 C CA . TRP A 1 311 ? 110.163 102.564 133.974 1.00 44.35 311 TRP B CA 1
ATOM 1872 C C . TRP A 1 311 ? 111.628 102.834 133.682 1.00 44.35 311 TRP B C 1
ATOM 1873 O O . TRP A 1 311 ? 112.406 103.145 134.585 1.00 44.35 311 TRP B O 1
ATOM 1884 N N . ALA A 1 312 ? 111.994 102.700 132.414 1.00 18.07 312 ALA B N 1
ATOM 1885 C CA . ALA A 1 312 ? 113.381 102.809 131.987 1.00 18.07 312 ALA B CA 1
ATOM 1886 C C . ALA A 1 312 ? 113.592 104.150 131.303 1.00 18.07 312 ALA B C 1
ATOM 1887 O O . ALA A 1 312 ? 112.945 104.444 130.292 1.00 18.07 312 ALA B O 1
ATOM 1889 N N . LEU A 1 313 ? 114.496 104.961 131.854 1.00 14.90 313 LEU B N 1
ATOM 1890 C CA . LEU A 1 313 ? 114.830 106.224 131.207 1.00 14.90 313 LEU B CA 1
ATOM 1891 C C . LEU A 1 313 ? 115.569 105.974 129.900 1.00 14.90 313 LEU B C 1
ATOM 1892 O O . LEU A 1 313 ? 115.283 106.616 128.883 1.00 14.90 313 LEU B O 1
ATOM 1897 N N . THR A 1 314 ? 116.524 105.046 129.911 1.00 14.04 314 THR B N 1
ATOM 1898 C CA . THR A 1 314 ? 117.113 104.513 128.689 1.00 14.04 314 THR B CA 1
ATOM 1899 C C . THR A 1 314 ? 117.175 102.996 128.815 1.00 14.04 314 THR B C 1
ATOM 1900 O O . THR A 1 314 ? 116.615 102.432 129.759 1.00 14.04 314 THR B O 1
ATOM 1904 N N . MET A 1 315 ? 117.849 102.323 127.880 1.00 21.46 315 MET B N 1
ATOM 1905 C CA . MET A 1 315 ? 117.763 100.866 127.825 1.00 21.46 315 MET B CA 1
ATOM 1906 C C . MET A 1 315 ? 118.370 100.209 129.062 1.00 21.46 315 MET B C 1
ATOM 1907 O O . MET A 1 315 ? 117.831 99.218 129.566 1.00 21.46 315 MET B O 1
ATOM 1912 N N . ASN A 1 316 ? 119.484 100.738 129.567 1.00 19.97 316 ASN B N 1
ATOM 1913 C CA . ASN A 1 316 ? 120.178 100.136 130.700 1.00 19.97 316 ASN B CA 1
ATOM 1914 C C . ASN A 1 316 ? 120.203 101.055 131.919 1.00 19.97 316 ASN B C 1
ATOM 1915 O O . ASN A 1 316 ? 121.165 101.050 132.689 1.00 19.97 316 ASN B O 1
ATOM 1920 N N . GLN A 1 317 ? 119.150 101.848 132.108 1.00 18.84 317 GLN B N 1
ATOM 1921 C CA . GLN A 1 317 ? 118.966 102.638 133.319 1.00 18.84 317 GLN B CA 1
ATOM 1922 C C . GLN A 1 317 ? 117.508 102.547 133.736 1.00 18.84 317 GLN B C 1
ATOM 1923 O O . GLN A 1 317 ? 116.615 102.825 132.931 1.00 18.84 317 GLN B O 1
ATOM 1929 N N . VAL A 1 318 ? 117.266 102.167 134.991 1.00 29.71 318 VAL B N 1
ATOM 1930 C CA . VAL A 1 318 ? 115.916 101.953 135.487 1.00 29.71 318 VAL B CA 1
ATOM 1931 C C . VAL A 1 318 ? 115.695 102.811 136.725 1.00 29.71 318 VAL B C 1
ATOM 1932 O O . VAL A 1 318 ? 116.633 103.165 137.441 1.00 29.71 318 VAL B O 1
ATOM 1936 N N . ILE A 1 319 ? 114.429 103.145 136.968 1.00 44.35 319 ILE B N 1
ATOM 1937 C CA . ILE A 1 319 ? 114.028 103.978 138.094 1.00 44.35 319 ILE B CA 1
ATOM 1938 C C . ILE A 1 319 ? 112.891 103.281 138.828 1.00 44.35 319 ILE B C 1
ATOM 1939 O O . ILE A 1 319 ? 112.081 102.573 138.224 1.00 44.35 319 ILE B O 1
ATOM 1944 N N . LEU A 1 320 ? 112.835 103.482 140.144 1.00 23.57 320 LEU B N 1
ATOM 1945 C CA . LEU A 1 320 ? 111.849 102.833 140.996 1.00 23.57 320 LEU B CA 1
ATOM 1946 C C . LEU A 1 320 ? 111.069 103.879 141.779 1.00 23.57 320 LEU B C 1
ATOM 1947 O O . LEU A 1 320 ? 111.613 104.924 142.147 1.00 23.57 320 LEU B O 1
ATOM 1952 N N . SER A 1 321 ? 109.794 103.591 142.030 1.00 12.08 321 SER B N 1
ATOM 1953 C CA . SER A 1 321 ? 108.945 104.439 142.854 1.00 12.08 321 SER B CA 1
ATOM 1954 C C . SER A 1 321 ? 107.823 103.583 143.421 1.00 12.08 321 SER B C 1
ATOM 1955 O O . SER A 1 321 ? 107.182 102.831 142.683 1.00 12.08 321 SER B O 1
ATOM 1958 N N . ALA A 1 322 ? 107.586 103.699 144.725 1.00 11.42 322 ALA B N 1
ATOM 1959 C CA . ALA A 1 322 ? 106.641 102.810 145.386 1.00 11.42 322 ALA B CA 1
ATOM 1960 C C . ALA A 1 322 ? 106.100 103.474 146.643 1.00 11.42 322 ALA B C 1
ATOM 1961 O O . ALA A 1 322 ? 106.564 104.535 147.064 1.00 11.42 322 ALA B O 1
ATOM 1963 N N . HIS A 1 323 ? 105.098 102.827 147.230 1.00 21.18 323 HIS B N 1
ATOM 1964 C CA . HIS A 1 323 ? 104.601 103.150 148.557 1.00 21.18 323 HIS B CA 1
ATOM 1965 C C . HIS A 1 323 ? 104.840 101.955 149.467 1.00 21.18 323 HIS B C 1
ATOM 1966 O O . HIS A 1 323 ? 104.800 100.804 149.024 1.00 21.18 323 HIS B O 1
ATOM 1973 N N . ILE A 1 324 ? 105.094 102.228 150.741 1.00 19.79 324 ILE B N 1
ATOM 1974 C CA . ILE A 1 324 ? 105.362 101.188 151.725 1.00 19.79 324 ILE B CA 1
ATOM 1975 C C . ILE A 1 324 ? 104.491 101.440 152.945 1.00 19.79 324 ILE B C 1
ATOM 1976 O O . ILE A 1 324 ? 104.446 102.563 153.459 1.00 19.79 324 ILE B O 1
ATOM 1981 N N . ALA A 1 325 ? 103.801 100.402 153.406 1.00 29.45 325 ALA B N 1
ATOM 1982 C CA . ALA A 1 325 ? 102.967 100.474 154.596 1.00 29.45 325 ALA B CA 1
ATOM 1983 C C . ALA A 1 325 ? 103.614 99.667 155.712 1.00 29.45 325 ALA B C 1
ATOM 1984 O O . ALA A 1 325 ? 104.004 98.514 155.503 1.00 29.45 325 ALA B O 1
ATOM 1986 N N . THR A 1 326 ? 103.725 100.272 156.891 1.00 47.35 326 THR B N 1
ATOM 1987 C CA . THR A 1 326 ? 104.336 99.635 158.046 1.00 47.35 326 THR B CA 1
ATOM 1988 C C . THR A 1 326 ? 103.373 99.651 159.226 1.00 47.35 326 THR B C 1
ATOM 1989 O O . THR A 1 326 ? 102.561 100.569 159.376 1.00 47.35 326 THR B O 1
ATOM 1993 N N . ASP A 1 327 ? 103.462 98.611 160.058 1.00 60.81 327 ASP B N 1
ATOM 1994 C CA . ASP A 1 327 ? 102.571 98.509 161.210 1.00 60.81 327 ASP B CA 1
ATOM 1995 C C . ASP A 1 327 ? 102.940 99.519 162.288 1.00 60.81 327 ASP B C 1
ATOM 1996 O O . ASP A 1 327 ? 102.060 100.173 162.860 1.00 60.81 327 ASP B O 1
ATOM 2001 N N . ILE A 1 328 ? 104.228 99.660 162.582 1.00 63.06 328 ILE B N 1
ATOM 2002 C CA . ILE A 1 328 ? 104.675 100.583 163.618 1.00 63.06 328 ILE B CA 1
ATOM 2003 C C . ILE A 1 328 ? 104.712 101.995 163.049 1.00 63.06 328 ILE B C 1
ATOM 2004 O O . ILE A 1 328 ? 105.365 102.254 162.031 1.00 63.06 328 ILE B O 1
ATOM 2009 N N . VAL A 1 329 ? 103.995 102.913 163.700 1.00 61.29 329 VAL B N 1
ATOM 2010 C CA . VAL A 1 329 ? 103.966 104.296 163.236 1.00 61.29 329 VAL B CA 1
ATOM 2011 C C . VAL A 1 329 ? 105.325 104.957 163.434 1.00 61.29 329 VAL B C 1
ATOM 2012 O O . VAL A 1 329 ? 105.767 105.761 162.604 1.00 61.29 329 VAL B O 1
ATOM 2016 N N . GLY A 1 330 ? 106.016 104.626 164.528 1.00 58.23 330 GLY B N 1
ATOM 2017 C CA . GLY A 1 330 ? 107.323 105.181 164.802 1.00 58.23 330 GLY B CA 1
ATOM 2018 C C . GLY A 1 330 ? 108.445 104.338 164.222 1.00 58.23 330 GLY B C 1
ATOM 2019 O O . GLY A 1 330 ? 108.228 103.334 163.544 1.00 58.23 330 GLY B O 1
ATOM 2020 N N . GLU A 1 331 ? 109.673 104.772 164.512 1.00 56.41 331 GLU B N 1
ATOM 2021 C CA . GLU A 1 331 ? 110.887 104.097 164.047 1.00 56.41 331 GLU B CA 1
ATOM 2022 C C . GLU A 1 331 ? 110.899 103.957 162.526 1.00 56.41 331 GLU B C 1
ATOM 2023 O O . GLU A 1 331 ? 111.323 102.936 161.981 1.00 56.41 331 GLU B O 1
ATOM 2029 N N . SER A 1 332 ? 110.428 104.994 161.833 1.00 49.54 332 SER B N 1
ATOM 2030 C CA . SER A 1 332 ? 110.404 104.974 160.376 1.00 49.54 332 SER B CA 1
ATOM 2031 C C . SER A 1 332 ? 111.759 105.291 159.761 1.00 49.54 332 SER B C 1
ATOM 2032 O O . SER A 1 332 ? 111.968 105.004 158.577 1.00 49.54 332 SER B O 1
ATOM 2035 N N . LYS A 1 333 ? 112.679 105.877 160.530 1.00 47.93 333 LYS B N 1
ATOM 2036 C CA . LYS A 1 333 ? 114.004 106.180 159.999 1.00 47.93 333 LYS B CA 1
ATOM 2037 C C . LYS A 1 333 ? 114.783 104.906 159.694 1.00 47.93 333 LYS B C 1
ATOM 2038 O O . LYS A 1 333 ? 115.486 104.830 158.680 1.00 47.93 333 LYS B O 1
ATOM 2044 N N . ARG A 1 334 ? 114.672 103.897 160.561 1.00 44.66 334 ARG B N 1
ATOM 2045 C CA . ARG A 1 334 ? 115.407 102.654 160.354 1.00 44.66 334 ARG B CA 1
ATOM 2046 C C . ARG A 1 334 ? 114.920 101.905 159.120 1.00 44.66 334 ARG B C 1
ATOM 2047 O O . ARG A 1 334 ? 115.723 101.269 158.427 1.00 44.66 334 ARG B O 1
ATOM 2055 N N . ILE A 1 335 ? 113.618 101.964 158.832 1.00 37.46 335 ILE B N 1
ATOM 2056 C CA . ILE A 1 335 ? 113.062 101.203 157.716 1.00 37.46 335 ILE B CA 1
ATOM 2057 C C . ILE A 1 335 ? 113.632 101.693 156.391 1.00 37.46 335 ILE B C 1
ATOM 2058 O O . ILE A 1 335 ? 113.938 100.894 155.498 1.00 37.46 335 ILE B O 1
ATOM 2063 N N . LEU A 1 336 ? 113.791 103.011 156.245 1.00 32.67 336 LEU B N 1
ATOM 2064 C CA . LEU A 1 336 ? 114.273 103.563 154.982 1.00 32.67 336 LEU B CA 1
ATOM 2065 C C . LEU A 1 336 ? 115.680 103.077 154.658 1.00 32.67 336 LEU B C 1
ATOM 2066 O O . LEU A 1 336 ? 115.982 102.758 153.502 1.00 32.67 336 LEU B O 1
ATOM 2071 N N . LYS A 1 337 ? 116.559 103.020 155.661 1.00 34.26 337 LYS B N 1
ATOM 2072 C CA . LYS A 1 337 ? 117.924 102.566 155.415 1.00 34.26 337 LYS B CA 1
ATOM 2073 C C . LYS A 1 337 ? 117.956 101.103 154.990 1.00 34.26 337 LYS B C 1
ATOM 2074 O O . LYS A 1 337 ? 118.710 100.729 154.083 1.00 34.26 337 LYS B O 1
ATOM 2080 N N . ASP A 1 338 ? 117.148 100.258 155.633 1.00 33.17 338 ASP B N 1
ATOM 2081 C CA . ASP A 1 338 ? 117.162 98.834 155.311 1.00 33.17 338 ASP B CA 1
ATOM 2082 C C . ASP A 1 338 ? 116.569 98.563 153.933 1.00 33.17 338 ASP B C 1
ATOM 2083 O O . ASP A 1 338 ? 117.125 97.777 153.158 1.00 33.17 338 ASP B O 1
ATOM 2088 N N . VAL A 1 339 ? 115.440 99.199 153.612 1.00 26.13 339 VAL B N 1
ATOM 2089 C CA . VAL A 1 339 ? 114.769 98.926 152.345 1.00 26.13 339 VAL B CA 1
ATOM 2090 C C . VAL A 1 339 ? 115.613 99.405 151.170 1.00 26.13 339 VAL B C 1
ATOM 2091 O O . VAL A 1 339 ? 115.759 98.697 150.166 1.00 26.13 339 VAL B O 1
ATOM 2095 N N . THR A 1 340 ? 116.184 100.608 151.272 1.00 28.82 340 THR B N 1
ATOM 2096 C CA . THR A 1 340 ? 116.993 101.134 150.176 1.00 28.82 340 THR B CA 1
ATOM 2097 C C . THR A 1 340 ? 118.239 100.286 149.949 1.00 28.82 340 THR B C 1
ATOM 2098 O O . THR A 1 340 ? 118.641 100.056 148.803 1.00 28.82 340 THR B O 1
ATOM 2102 N N . GLN A 1 341 ? 118.871 99.822 151.029 1.00 28.20 341 GLN B N 1
ATOM 2103 C CA . GLN A 1 341 ? 120.029 98.944 150.884 1.00 28.20 341 GLN B CA 1
ATOM 2104 C C . GLN A 1 341 ? 119.638 97.613 150.254 1.00 28.20 341 GLN B C 1
ATOM 2105 O O . GLN A 1 341 ? 120.373 97.073 149.419 1.00 28.20 341 GLN B O 1
ATOM 2111 N N . ASN A 1 342 ? 118.484 97.067 150.644 1.00 29.98 342 ASN B N 1
ATOM 2112 C CA . ASN A 1 342 ? 118.060 95.773 150.116 1.00 29.98 342 ASN B CA 1
ATOM 2113 C C . ASN A 1 342 ? 117.629 95.877 148.657 1.00 29.98 342 ASN B C 1
ATOM 2114 O O . ASN A 1 342 ? 117.827 94.938 147.879 1.00 29.98 342 ASN B O 1
ATOM 2119 N N . VAL A 1 343 ? 117.029 97.005 148.271 1.00 25.07 343 VAL B N 1
ATOM 2120 C CA . VAL A 1 343 ? 116.593 97.177 146.888 1.00 25.07 343 VAL B CA 1
ATOM 2121 C C . VAL A 1 343 ? 117.794 97.259 145.953 1.00 25.07 343 VAL B C 1
ATOM 2122 O O . VAL A 1 343 ? 117.791 96.673 144.864 1.00 25.07 343 VAL B O 1
ATOM 2126 N N . PHE A 1 344 ? 118.843 97.975 146.363 1.00 25.57 344 PHE B N 1
ATOM 2127 C CA . PHE A 1 344 ? 120.017 98.159 145.518 1.00 25.57 344 PHE B CA 1
ATOM 2128 C C . PHE A 1 344 ? 120.859 96.898 145.377 1.00 25.57 344 PHE B C 1
ATOM 2129 O O . PHE A 1 344 ? 121.757 96.871 144.529 1.00 25.57 344 PHE B O 1
ATOM 2137 N N . ALA A 1 345 ? 120.600 95.863 146.175 1.00 34.24 345 ALA B N 1
ATOM 2138 C CA . ALA A 1 345 ? 121.380 94.634 146.139 1.00 34.24 345 ALA B CA 1
ATOM 2139 C C . ALA A 1 345 ? 120.856 93.628 145.119 1.00 34.24 345 ALA B C 1
ATOM 2140 O O . ALA A 1 345 ? 121.140 92.431 145.242 1.00 34.24 345 ALA B O 1
ATOM 2142 N N . ARG A 1 346 ? 120.097 94.082 144.122 1.00 35.02 346 ARG B N 1
ATOM 2143 C CA . ARG A 1 346 ? 119.595 93.193 143.082 1.00 35.02 346 ARG B CA 1
ATOM 2144 C C . ARG A 1 346 ? 119.884 93.755 141.697 1.00 35.02 346 ARG B C 1
ATOM 2145 O O . ARG A 1 346 ? 120.055 93.000 140.735 1.00 35.02 346 ARG B O 1
ATOM 2153 N N . PHE A 1 347 ? 119.941 95.084 141.588 1.00 26.25 347 PHE B N 1
ATOM 2154 C CA . PHE A 1 347 ? 120.141 95.747 140.309 1.00 26.25 347 PHE B CA 1
ATOM 2155 C C . PHE A 1 347 ? 120.664 97.144 140.580 1.00 26.25 347 PHE B C 1
ATOM 2156 O O . PHE A 1 347 ? 120.243 97.762 141.568 1.00 26.25 347 PHE B O 1
ATOM 2164 N N . PRO A 1 348 ? 121.572 97.671 139.758 1.00 28.80 348 PRO B N 1
ATOM 2165 C CA . PRO A 1 348 ? 122.016 99.061 139.931 1.00 28.80 348 PRO B CA 1
ATOM 2166 C C . PRO A 1 348 ? 120.978 100.028 139.382 1.00 28.80 348 PRO B C 1
ATOM 2167 O O . PRO A 1 348 ? 120.821 100.174 138.166 1.00 28.80 348 PRO B O 1
ATOM 2171 N N . PHE A 1 349 ? 120.270 100.698 140.283 1.00 44.35 349 PHE B N 1
ATOM 2172 C CA . PHE A 1 349 ? 119.202 101.610 139.909 1.00 44.35 349 PHE B CA 1
ATOM 2173 C C . PHE A 1 349 ? 119.757 103.004 139.658 1.00 44.35 349 PHE B C 1
ATOM 2174 O O . PHE A 1 349 ? 120.717 103.437 140.300 1.00 44.35 349 PHE B O 1
ATOM 2182 N N . HIS A 1 350 ? 119.147 103.706 138.702 1.00 26.52 350 HIS B N 1
ATOM 2183 C CA . HIS A 1 350 ? 119.508 105.101 138.478 1.00 26.52 350 HIS B CA 1
ATOM 2184 C C . HIS A 1 350 ? 119.080 105.974 139.652 1.00 26.52 350 HIS B C 1
ATOM 2185 O O . HIS A 1 350 ? 119.833 106.853 140.085 1.00 26.52 350 HIS B O 1
ATOM 2192 N N . SER A 1 351 ? 117.879 105.742 140.181 1.00 17.16 351 SER B N 1
ATOM 2193 C CA . SER A 1 351 ? 117.397 106.441 141.365 1.00 17.16 351 SER B CA 1
ATOM 2194 C C . SER A 1 351 ? 116.228 105.660 141.945 1.00 17.16 351 SER B C 1
ATOM 2195 O O . SER A 1 351 ? 115.644 104.799 141.282 1.00 17.16 351 SER B O 1
ATOM 2198 N N . VAL A 1 352 ? 115.893 105.969 143.195 1.00 7.94 352 VAL B N 1
ATOM 2199 C CA . VAL A 1 352 ? 114.804 105.294 143.892 1.00 7.94 352 VAL B CA 1
ATOM 2200 C C . VAL A 1 352 ? 114.171 106.272 144.874 1.00 7.94 352 VAL B C 1
ATOM 2201 O O . VAL A 1 352 ? 114.869 107.010 145.575 1.00 7.94 352 VAL B O 1
ATOM 2205 N N . THR A 1 353 ? 112.839 106.284 144.908 1.00 10.14 353 THR B N 1
ATOM 2206 C CA . THR A 1 353 ? 112.072 107.143 145.803 1.00 10.14 353 THR B CA 1
ATOM 2207 C C . THR A 1 353 ? 111.001 106.302 146.477 1.00 10.14 353 THR B C 1
ATOM 2208 O O . THR A 1 353 ? 110.098 105.793 145.806 1.00 10.14 353 THR B O 1
ATOM 2212 N N . ILE A 1 354 ? 111.095 106.164 147.797 1.00 9.34 354 ILE B N 1
ATOM 2213 C CA . ILE A 1 354 ? 110.229 105.274 148.560 1.00 9.34 354 ILE B CA 1
ATOM 2214 C C . ILE A 1 354 ? 109.553 106.079 149.661 1.00 9.34 354 ILE B C 1
ATOM 2215 O O . ILE A 1 354 ? 110.232 106.667 150.511 1.00 9.34 354 ILE B O 1
ATOM 2220 N N . GLN A 1 355 ? 108.225 106.102 149.648 1.00 13.67 355 GLN B N 1
ATOM 2221 C CA . GLN A 1 355 ? 107.430 106.756 150.675 1.00 13.67 355 GLN B CA 1
ATOM 2222 C C . GLN A 1 355 ? 107.025 105.743 151.740 1.00 13.67 355 GLN B C 1
ATOM 2223 O O . GLN A 1 355 ? 106.994 104.535 151.499 1.00 13.67 355 GLN B O 1
ATOM 2229 N N . VAL A 1 356 ? 106.720 106.250 152.932 1.00 25.16 356 VAL B N 1
ATOM 2230 C CA . VAL A 1 356 ? 106.257 105.427 154.043 1.00 25.16 356 VAL B CA 1
ATOM 2231 C C . VAL A 1 356 ? 104.900 105.946 154.498 1.00 25.16 356 VAL B C 1
ATOM 2232 O O . VAL A 1 356 ? 104.725 107.153 154.699 1.00 25.16 356 VAL B O 1
ATOM 2236 N N . GLU A 1 357 ? 103.941 105.035 154.644 1.00 25.71 357 GLU B N 1
ATOM 2237 C CA . GLU A 1 357 ? 102.591 105.369 155.063 1.00 25.71 357 GLU B CA 1
ATOM 2238 C C . GLU A 1 357 ? 102.209 104.532 156.276 1.00 25.71 357 GLU B C 1
ATOM 2239 O O . GLU A 1 357 ? 102.524 103.338 156.331 1.00 25.71 357 GLU B O 1
ATOM 2245 N N . PRO A 1 358 ? 101.537 105.124 157.259 1.00 35.55 358 PRO B N 1
ATOM 2246 C CA . PRO A 1 358 ? 101.089 104.345 158.418 1.00 35.55 358 PRO B CA 1
ATOM 2247 C C . PRO A 1 358 ? 100.026 103.329 158.026 1.00 35.55 358 PRO B C 1
ATOM 2248 O O . PRO A 1 358 ? 99.323 103.472 157.024 1.00 35.55 358 PRO B O 1
ATOM 2252 N N . ILE A 1 359 ? 99.926 102.278 158.844 1.00 51.56 359 ILE B N 1
ATOM 2253 C CA . ILE A 1 359 ? 99.007 101.183 158.544 1.00 51.56 359 ILE B CA 1
ATOM 2254 C C . ILE A 1 359 ? 97.556 101.652 158.590 1.00 51.56 359 ILE B C 1
ATOM 2255 O O . ILE A 1 359 ? 96.695 101.094 157.898 1.00 51.56 359 ILE B O 1
ATOM 2260 N N . GLU A 1 360 ? 97.257 102.676 159.393 1.00 57.68 360 GLU B N 1
ATOM 2261 C CA . GLU A 1 360 ? 95.885 103.166 159.490 1.00 57.68 360 GLU B CA 1
ATOM 2262 C C . GLU A 1 360 ? 95.414 103.773 158.173 1.00 57.68 360 GLU B C 1
ATOM 2263 O O . GLU A 1 360 ? 94.253 103.600 157.784 1.00 57.68 360 GLU B O 1
ATOM 2269 N N . ASP A 1 361 ? 96.299 104.482 157.470 1.00 55.75 361 ASP B N 1
ATOM 2270 C CA . ASP A 1 361 ? 95.923 105.171 156.241 1.00 55.75 361 ASP B CA 1
ATOM 2271 C C . ASP A 1 361 ? 95.553 104.222 155.109 1.00 55.75 361 ASP B C 1
ATOM 2272 O O . ASP A 1 361 ? 94.986 104.676 154.109 1.00 55.75 361 ASP B O 1
ATOM 2277 N N . GLN A 1 362 ? 95.861 102.934 155.230 1.00 61.34 362 GLN B N 1
ATOM 2278 C CA . GLN A 1 362 ? 95.487 101.978 154.197 1.00 61.34 362 GLN B CA 1
ATOM 2279 C C . GLN A 1 362 ? 93.975 101.791 154.169 1.00 61.34 362 GLN B C 1
ATOM 2280 O O . GLN A 1 362 ? 93.311 101.801 155.210 1.00 61.34 362 GLN B O 1
ATOM 2286 N N . SER A 1 363 ? 93.430 101.616 152.964 1.00 71.71 363 SER B N 1
ATOM 2287 C CA . SER A 1 363 ? 91.997 101.467 152.773 1.00 71.71 363 SER B CA 1
ATOM 2288 C C . SER A 1 363 ? 91.657 100.046 152.333 1.00 71.71 363 SER B C 1
ATOM 2289 O O . SER A 1 363 ? 92.483 99.367 151.715 1.00 71.71 363 SER B O 1
ATOM 2292 N N . PRO A 1 364 ? 90.451 99.562 152.652 1.00 86.29 364 PRO B N 1
ATOM 2293 C CA . PRO A 1 364 ? 90.083 98.196 152.236 1.00 86.29 364 PRO B CA 1
ATOM 2294 C C . PRO A 1 364 ? 90.128 97.985 150.733 1.00 86.29 364 PRO B C 1
ATOM 2295 O O . PRO A 1 364 ? 90.536 96.910 150.276 1.00 86.29 364 PRO B O 1
ATOM 2299 N N . GLU A 1 365 ? 89.725 98.981 149.949 1.00 79.64 365 GLU B N 1
ATOM 2300 C CA . GLU A 1 365 ? 89.733 98.851 148.499 1.00 79.64 365 GLU B CA 1
ATOM 2301 C C . GLU A 1 365 ? 89.707 100.237 147.874 1.00 79.64 365 GLU B C 1
ATOM 2302 O O . GLU A 1 365 ? 89.095 101.164 148.409 1.00 79.64 365 GLU B O 1
ATOM 2308 N N . CYS A 1 366 ? 90.379 100.361 146.732 1.00 59.27 366 CYS B N 1
ATOM 2309 C CA . CYS A 1 366 ? 90.422 101.608 145.986 1.00 59.27 366 CYS B CA 1
ATOM 2310 C C . CYS A 1 366 ? 90.549 101.284 144.506 1.00 59.27 366 CYS B C 1
ATOM 2311 O O . CYS A 1 366 ? 90.935 100.177 144.123 1.00 59.27 366 CYS B O 1
ATOM 2314 N N . MET A 1 367 ? 90.215 102.268 143.673 1.00 60.73 367 MET B N 1
ATOM 2315 C CA . MET A 1 367 ? 90.412 102.130 142.237 1.00 60.73 367 MET B CA 1
ATOM 2316 C C . MET A 1 367 ? 91.854 102.378 141.820 1.00 60.73 367 MET B C 1
ATOM 2317 O O . MET A 1 367 ? 92.207 102.100 140.669 1.00 60.73 367 MET B O 1
ATOM 2322 N N . PHE A 1 368 ? 92.690 102.887 142.724 1.00 50.76 368 PHE B N 1
ATOM 2323 C CA . PHE A 1 368 ? 94.094 103.149 142.437 1.00 50.76 368 PHE B CA 1
ATOM 2324 C C . PHE A 1 368 ? 95.038 102.157 143.097 1.00 50.76 368 PHE B C 1
ATOM 2325 O O . PHE A 1 368 ? 96.103 101.870 142.542 1.00 50.76 368 PHE B O 1
ATOM 2333 N N . CYS A 1 369 ? 94.677 101.633 144.271 1.00 55.45 369 CYS B N 1
ATOM 2334 C CA . CYS A 1 369 ? 95.559 100.706 144.973 1.00 55.45 369 CYS B CA 1
ATOM 2335 C C . CYS A 1 369 ? 95.750 99.415 144.186 1.00 55.45 369 CYS B C 1
ATOM 2336 O O . CYS A 1 369 ? 96.858 98.870 144.134 1.00 55.45 369 CYS B O 1
ATOM 2339 N N . TYR A 1 370 ? 94.687 98.913 143.567 1.00 64.72 370 TYR B N 1
ATOM 2340 C CA . TYR A 1 370 ? 94.769 97.681 142.792 1.00 64.72 370 TYR B CA 1
ATOM 2341 C C . TYR A 1 370 ? 95.454 97.911 141.448 1.00 64.72 370 TYR B C 1
ATOM 2342 O O . TYR A 1 370 ? 96.107 98.933 141.238 1.00 64.72 370 TYR B O 1
ATOM 2351 N N . LYS B 1 43 ? 91.388 109.526 158.799 1.00 30.00 43 LYS A N 1
ATOM 2352 C CA . LYS B 1 43 ? 91.615 108.598 157.698 1.00 30.00 43 LYS A CA 1
ATOM 2353 C C . LYS B 1 43 ? 91.883 109.344 156.396 1.00 30.00 43 LYS A C 1
ATOM 2354 O O . LYS B 1 43 ? 91.034 109.384 155.507 1.00 30.00 43 LYS A O 1
ATOM 2360 N N . TYR B 1 44 ? 93.071 109.936 156.290 1.00 30.00 44 TYR A N 1
ATOM 2361 C CA . TYR B 1 44 ? 93.461 110.686 155.097 1.00 30.00 44 TYR A CA 1
ATOM 2362 C C . TYR B 1 44 ? 94.229 109.753 154.170 1.00 30.00 44 TYR A C 1
ATOM 2363 O O . TYR B 1 44 ? 95.455 109.656 154.227 1.00 30.00 44 TYR A O 1
ATOM 2372 N N . HIS B 1 45 ? 93.498 109.050 153.310 1.00 50.79 45 HIS A N 1
ATOM 2373 C CA . HIS B 1 45 ? 94.138 108.204 152.314 1.00 50.79 45 HIS A CA 1
ATOM 2374 C C . HIS B 1 45 ? 94.841 109.063 151.270 1.00 50.79 45 HIS A C 1
ATOM 2375 O O . HIS B 1 45 ? 94.356 110.133 150.892 1.00 50.79 45 HIS A O 1
ATOM 2382 N N . CYS B 1 46 ? 95.994 108.585 150.801 1.00 43.42 46 CYS A N 1
ATOM 2383 C CA . CYS B 1 46 ? 96.802 109.347 149.857 1.00 43.42 46 CYS A CA 1
ATOM 2384 C C . CYS B 1 46 ? 96.183 109.429 148.467 1.00 43.42 46 CYS A C 1
ATOM 2385 O O . CYS B 1 46 ? 96.682 110.191 147.633 1.00 43.42 46 CYS A O 1
ATOM 2388 N N . HIS B 1 47 ? 95.121 108.673 148.199 1.00 45.74 47 HIS A N 1
ATOM 2389 C CA . HIS B 1 47 ? 94.446 108.693 146.908 1.00 45.74 47 HIS A CA 1
ATOM 2390 C C . HIS B 1 47 ? 93.263 109.652 146.864 1.00 45.74 47 HIS A C 1
ATOM 2391 O O . HIS B 1 47 ? 92.559 109.692 145.850 1.00 45.74 47 HIS A O 1
ATOM 2398 N N . ASN B 1 48 ? 93.022 110.413 147.935 1.00 40.12 48 ASN A N 1
ATOM 2399 C CA . ASN B 1 48 ? 91.813 111.229 148.010 1.00 40.12 48 ASN A CA 1
ATOM 2400 C C . ASN B 1 48 ? 91.776 112.288 146.915 1.00 40.12 48 ASN A C 1
ATOM 2401 O O . ASN B 1 48 ? 90.732 112.507 146.291 1.00 40.12 48 ASN A O 1
ATOM 2406 N N . ASN B 1 49 ? 92.899 112.952 146.666 1.00 42.01 49 ASN A N 1
ATOM 2407 C CA . ASN B 1 49 ? 92.945 114.062 145.724 1.00 42.01 49 ASN A CA 1
ATOM 2408 C C . ASN B 1 49 ? 93.234 113.629 144.293 1.00 42.01 49 ASN A C 1
ATOM 2409 O O . ASN B 1 49 ? 93.217 114.474 143.393 1.00 42.01 49 ASN A O 1
ATOM 2414 N N . ASN B 1 50 ? 93.496 112.343 144.056 1.00 46.89 50 ASN A N 1
ATOM 2415 C CA . ASN B 1 50 ? 93.777 111.883 142.702 1.00 46.89 50 ASN A CA 1
ATOM 2416 C C . ASN B 1 50 ? 92.530 111.807 141.833 1.00 46.89 50 ASN A C 1
ATOM 2417 O O . ASN B 1 50 ? 92.657 111.649 140.614 1.00 46.89 50 ASN A O 1
ATOM 2422 N N . LYS B 1 51 ? 91.335 111.912 142.420 1.00 55.53 51 LYS A N 1
ATOM 2423 C CA . LYS B 1 51 ? 90.112 111.877 141.628 1.00 55.53 51 LYS A CA 1
ATOM 2424 C C . LYS B 1 51 ? 89.882 113.169 140.856 1.00 55.53 51 LYS A C 1
ATOM 2425 O O . LYS B 1 51 ? 89.085 113.176 139.912 1.00 55.53 51 LYS A O 1
ATOM 2431 N N . LYS B 1 52 ? 90.551 114.260 141.239 1.00 49.82 52 LYS A N 1
ATOM 2432 C CA . LYS B 1 52 ? 90.393 115.516 140.513 1.00 49.82 52 LYS A CA 1
ATOM 2433 C C . LYS B 1 52 ? 90.923 115.401 139.090 1.00 49.82 52 LYS A C 1
ATOM 2434 O O . LYS B 1 52 ? 90.318 115.929 138.150 1.00 49.82 52 LYS A O 1
ATOM 2440 N N . ALA B 1 53 ? 92.049 114.716 138.912 1.00 39.92 53 ALA A N 1
ATOM 2441 C CA . ALA B 1 53 ? 92.641 114.512 137.598 1.00 39.92 53 ALA A CA 1
ATOM 2442 C C . ALA B 1 53 ? 92.169 113.226 136.937 1.00 39.92 53 ALA A C 1
ATOM 2443 O O . ALA B 1 53 ? 92.676 112.870 135.869 1.00 39.92 53 ALA A O 1
ATOM 2445 N N . TYR B 1 54 ? 91.221 112.518 137.550 1.00 51.27 54 TYR A N 1
ATOM 2446 C CA . TYR B 1 54 ? 90.649 111.303 136.984 1.00 51.27 54 TYR A CA 1
ATOM 2447 C C . TYR B 1 54 ? 89.362 111.572 136.216 1.00 51.27 54 TYR A C 1
ATOM 2448 O O . TYR B 1 54 ? 89.192 111.079 135.097 1.00 51.27 54 TYR A O 1
ATOM 2457 N N . ASP B 1 55 ? 88.445 112.346 136.800 1.00 49.52 55 ASP A N 1
ATOM 2458 C CA . ASP B 1 55 ? 87.207 112.676 136.103 1.00 49.52 55 ASP A CA 1
ATOM 2459 C C . ASP B 1 55 ? 87.443 113.670 134.974 1.00 49.52 55 ASP A C 1
ATOM 2460 O O . ASP B 1 55 ? 86.782 113.587 133.932 1.00 49.52 55 ASP A O 1
ATOM 2465 N N . ALA B 1 56 ? 88.368 114.614 135.159 1.00 48.47 56 ALA A N 1
ATOM 2466 C CA . ALA B 1 56 ? 88.654 115.584 134.106 1.00 48.47 56 ALA A CA 1
ATOM 2467 C C . ALA B 1 56 ? 89.214 114.901 132.866 1.00 48.47 56 ALA A C 1
ATOM 2468 O O . ALA B 1 56 ? 88.887 115.283 131.736 1.00 48.47 56 ALA A O 1
ATOM 2470 N N . ARG B 1 57 ? 90.069 113.894 133.055 1.00 39.58 57 ARG A N 1
ATOM 2471 C CA . ARG B 1 57 ? 90.589 113.142 131.919 1.00 39.58 57 ARG A CA 1
ATOM 2472 C C . ARG B 1 57 ? 89.487 112.347 131.231 1.00 39.58 57 ARG A C 1
ATOM 2473 O O . ARG B 1 57 ? 89.469 112.237 130.000 1.00 39.58 57 ARG A O 1
ATOM 2481 N N . GLN B 1 58 ? 88.555 111.790 132.009 1.00 46.81 58 GLN A N 1
ATOM 2482 C CA . GLN B 1 58 ? 87.510 110.950 131.431 1.00 46.81 58 GLN A CA 1
ATOM 2483 C C . GLN B 1 58 ? 86.633 111.737 130.465 1.00 46.81 58 GLN A C 1
ATOM 2484 O O . GLN B 1 58 ? 86.266 111.231 129.398 1.00 46.81 58 GLN A O 1
ATOM 2490 N N . ARG B 1 59 ? 86.282 112.974 130.821 1.00 50.64 59 ARG A N 1
ATOM 2491 C CA . ARG B 1 59 ? 85.463 113.793 129.933 1.00 50.64 59 ARG A CA 1
ATOM 2492 C C . ARG B 1 59 ? 86.206 114.135 128.648 1.00 50.64 59 ARG A C 1
ATOM 2493 O O . ARG B 1 59 ? 85.601 114.191 127.571 1.00 50.64 59 ARG A O 1
ATOM 2501 N N . GLU B 1 60 ? 87.516 114.375 128.743 1.00 50.26 60 GLU A N 1
ATOM 2502 C CA . GLU B 1 60 ? 88.274 114.834 127.583 1.00 50.26 60 GLU A CA 1
ATOM 2503 C C . GLU B 1 60 ? 88.318 113.779 126.485 1.00 50.26 60 GLU A C 1
ATOM 2504 O O . GLU B 1 60 ? 88.237 114.110 125.297 1.00 50.26 60 GLU A O 1
ATOM 2510 N N . GLN B 1 61 ? 88.451 112.504 126.855 1.00 42.94 61 GLN A N 1
ATOM 2511 C CA . GLN B 1 61 ? 88.527 111.468 125.830 1.00 42.94 61 GLN A CA 1
ATOM 2512 C C . GLN B 1 61 ? 87.163 111.182 125.214 1.00 42.94 61 GLN A C 1
ATOM 2513 O O . GLN B 1 61 ? 87.084 110.838 124.029 1.00 42.94 61 GLN A O 1
ATOM 2519 N N . THR B 1 62 ? 86.084 111.314 125.988 1.00 44.35 62 THR A N 1
ATOM 2520 C CA . THR B 1 62 ? 84.750 111.148 125.418 1.00 44.35 62 THR A CA 1
ATOM 2521 C C . THR B 1 62 ? 84.398 112.312 124.501 1.00 44.35 62 THR A C 1
ATOM 2522 O O . THR B 1 62 ? 83.834 112.111 123.419 1.00 44.35 62 THR A O 1
ATOM 2526 N N . PHE B 1 63 ? 84.733 113.536 124.913 1.00 38.45 63 PHE A N 1
ATOM 2527 C CA . PHE B 1 63 ? 84.483 114.700 124.068 1.00 38.45 63 PHE A CA 1
ATOM 2528 C C . PHE B 1 63 ? 85.312 114.646 122.791 1.00 38.45 63 PHE A C 1
ATOM 2529 O O . PHE B 1 63 ? 84.828 115.014 121.715 1.00 38.45 63 PHE A O 1
ATOM 2537 N N . ALA B 1 64 ? 86.566 114.196 122.890 1.00 36.01 64 ALA A N 1
ATOM 2538 C CA . ALA B 1 64 ? 87.420 114.109 121.708 1.00 36.01 64 ALA A CA 1
ATOM 2539 C C . ALA B 1 64 ? 86.900 113.075 120.719 1.00 36.01 64 ALA A C 1
ATOM 2540 O O . ALA B 1 64 ? 86.951 113.293 119.503 1.00 36.01 64 ALA A O 1
ATOM 2542 N N . LYS B 1 65 ? 86.402 111.940 121.215 1.00 30.84 65 LYS A N 1
ATOM 2543 C CA . LYS B 1 65 ? 85.875 110.911 120.326 1.00 30.84 65 LYS A CA 1
ATOM 2544 C C . LYS B 1 65 ? 84.609 111.355 119.606 1.00 30.84 65 LYS A C 1
ATOM 2545 O O . LYS B 1 65 ? 84.246 110.751 118.592 1.00 30.84 65 LYS A O 1
ATOM 2551 N N . LYS B 1 66 ? 83.929 112.389 120.105 1.00 34.84 66 LYS A N 1
ATOM 2552 C CA . LYS B 1 66 ? 82.710 112.851 119.450 1.00 34.84 66 LYS A CA 1
ATOM 2553 C C . LYS B 1 66 ? 83.021 113.630 118.176 1.00 34.84 66 LYS A C 1
ATOM 2554 O O . LYS B 1 66 ? 82.321 113.484 117.168 1.00 34.84 66 LYS A O 1
ATOM 2560 N N . LYS B 1 67 ? 84.064 114.462 118.202 1.00 34.41 67 LYS A N 1
ATOM 2561 C CA . LYS B 1 67 ? 84.352 115.320 117.057 1.00 34.41 67 LYS A CA 1
ATOM 2562 C C . LYS B 1 67 ? 84.958 114.535 115.900 1.00 34.41 67 LYS A C 1
ATOM 2563 O O . LYS B 1 67 ? 84.603 114.762 114.738 1.00 34.41 67 LYS A O 1
ATOM 2569 N N . LEU B 1 68 ? 85.879 113.614 116.194 1.00 32.20 68 LEU A N 1
ATOM 2570 C CA . LEU B 1 68 ? 86.525 112.852 115.128 1.00 32.20 68 LEU A CA 1
ATOM 2571 C C . LEU B 1 68 ? 85.523 111.990 114.371 1.00 32.20 68 LEU A C 1
ATOM 2572 O O . LEU B 1 68 ? 85.593 111.881 113.142 1.00 32.20 68 LEU A O 1
ATOM 2577 N N . CYS B 1 69 ? 84.588 111.361 115.087 1.00 41.67 69 CYS A N 1
ATOM 2578 C CA . CYS B 1 69 ? 83.566 110.564 114.417 1.00 41.67 69 CYS A CA 1
ATOM 2579 C C . CYS B 1 69 ? 82.699 111.432 113.514 1.00 41.67 69 CYS A C 1
ATOM 2580 O O . CYS B 1 69 ? 82.340 111.023 112.404 1.00 41.67 69 CYS A O 1
ATOM 2583 N N . ILE B 1 70 ? 82.349 112.634 113.977 1.00 41.54 70 ILE A N 1
ATOM 2584 C CA . ILE B 1 70 ? 81.603 113.568 113.138 1.00 41.54 70 ILE A CA 1
ATOM 2585 C C . ILE B 1 70 ? 82.438 113.983 111.933 1.00 41.54 70 ILE A C 1
ATOM 2586 O O . ILE B 1 70 ? 81.947 114.012 110.798 1.00 41.54 70 ILE A O 1
ATOM 2591 N N . ALA B 1 71 ? 83.715 114.304 112.159 1.00 45.43 71 ALA A N 1
ATOM 2592 C CA . ALA B 1 71 ? 84.579 114.727 111.062 1.00 45.43 71 ALA A CA 1
ATOM 2593 C C . ALA B 1 71 ? 84.799 113.602 110.060 1.00 45.43 71 ALA A C 1
ATOM 2594 O O . ALA B 1 71 ? 84.844 113.841 108.848 1.00 45.43 71 ALA A O 1
ATOM 2596 N N . SER B 1 72 ? 84.951 112.368 110.547 1.00 46.48 72 SER A N 1
ATOM 2597 C CA . SER B 1 72 ? 85.169 111.241 109.645 1.00 46.48 72 SER A CA 1
ATOM 2598 C C . SER B 1 72 ? 83.971 111.026 108.728 1.00 46.48 72 SER A C 1
ATOM 2599 O O . SER B 1 72 ? 84.136 110.779 107.527 1.00 46.48 72 SER A O 1
ATOM 2602 N N . LEU B 1 73 ? 82.756 111.112 109.275 1.00 55.47 73 LEU A N 1
ATOM 2603 C CA . LEU B 1 73 ? 81.563 110.962 108.448 1.00 55.47 73 LEU A CA 1
ATOM 2604 C C . LEU B 1 73 ? 81.428 112.116 107.460 1.00 55.47 73 LEU A C 1
ATOM 2605 O O . LEU B 1 73 ? 81.068 111.904 106.297 1.00 55.47 73 LEU A O 1
ATOM 2610 N N . ILE B 1 74 ? 81.706 113.343 107.908 1.00 53.34 74 ILE A N 1
ATOM 2611 C CA . ILE B 1 74 ? 81.641 114.498 107.014 1.00 53.34 74 ILE A CA 1
ATOM 2612 C C . ILE B 1 74 ? 82.664 114.361 105.895 1.00 53.34 74 ILE A C 1
ATOM 2613 O O . ILE B 1 74 ? 82.376 114.653 104.728 1.00 53.34 74 ILE A O 1
ATOM 2618 N N . CYS B 1 75 ? 83.875 113.913 106.232 1.00 59.61 75 CYS A N 1
ATOM 2619 C CA . CYS B 1 75 ? 84.881 113.660 105.206 1.00 59.61 75 CYS A CA 1
ATOM 2620 C C . CYS B 1 75 ? 84.431 112.557 104.257 1.00 59.61 75 CYS A C 1
ATOM 2621 O O . CYS B 1 75 ? 84.674 112.632 103.047 1.00 59.61 75 CYS A O 1
ATOM 2624 N N . PHE B 1 76 ? 83.770 111.525 104.789 1.00 70.99 76 PHE A N 1
ATOM 2625 C CA . PHE B 1 76 ? 83.312 110.420 103.953 1.00 70.99 76 PHE A CA 1
ATOM 2626 C C . PHE B 1 76 ? 82.265 110.869 102.941 1.00 70.99 76 PHE A C 1
ATOM 2627 O O . PHE B 1 76 ? 82.217 110.340 101.825 1.00 70.99 76 PHE A O 1
ATOM 2635 N N . VAL B 1 77 ? 81.414 111.828 103.313 1.00 62.56 77 VAL A N 1
ATOM 2636 C CA . VAL B 1 77 ? 80.407 112.328 102.381 1.00 62.56 77 VAL A CA 1
ATOM 2637 C C . VAL B 1 77 ? 81.073 112.979 101.176 1.00 62.56 77 VAL A C 1
ATOM 2638 O O . VAL B 1 77 ? 80.678 112.746 100.027 1.00 62.56 77 VAL A O 1
ATOM 2642 N N . PHE B 1 78 ? 82.098 113.800 101.416 1.00 66.71 78 PHE A N 1
ATOM 2643 C CA . PHE B 1 78 ? 82.803 114.453 100.320 1.00 66.71 78 PHE A CA 1
ATOM 2644 C C . PHE B 1 78 ? 83.623 113.473 99.492 1.00 66.71 78 PHE A C 1
ATOM 2645 O O . PHE B 1 78 ? 83.984 113.795 98.355 1.00 66.71 78 PHE A O 1
ATOM 2653 N N . ILE B 1 79 ? 83.932 112.292 100.034 1.00 70.26 79 ILE A N 1
ATOM 2654 C CA . ILE B 1 79 ? 84.605 111.266 99.242 1.00 70.26 79 ILE A CA 1
ATOM 2655 C C . ILE B 1 79 ? 83.706 110.802 98.104 1.00 70.26 79 ILE A C 1
ATOM 2656 O O . ILE B 1 79 ? 84.155 110.639 96.963 1.00 70.26 79 ILE A O 1
ATOM 2661 N N . SER B 1 80 ? 82.420 110.590 98.394 1.00 66.71 80 SER A N 1
ATOM 2662 C CA . SER B 1 80 ? 81.481 110.149 97.369 1.00 66.71 80 SER A CA 1
ATOM 2663 C C . SER B 1 80 ? 81.249 111.206 96.297 1.00 66.71 80 SER A C 1
ATOM 2664 O O . SER B 1 80 ? 80.804 110.864 95.197 1.00 66.71 80 SER A O 1
ATOM 2667 N N . ALA B 1 81 ? 81.533 112.477 96.594 1.00 65.36 81 ALA A N 1
ATOM 2668 C CA . ALA B 1 81 ? 81.382 113.522 95.587 1.00 65.36 81 ALA A CA 1
ATOM 2669 C C . ALA B 1 81 ? 82.330 113.298 94.416 1.00 65.36 81 ALA A C 1
ATOM 2670 O O . ALA B 1 81 ? 81.958 113.509 93.256 1.00 65.36 81 ALA A O 1
ATOM 2672 N N . GLU B 1 82 ? 83.565 112.879 94.702 1.00 69.25 82 GLU A N 1
ATOM 2673 C CA . GLU B 1 82 ? 84.520 112.599 93.635 1.00 69.25 82 GLU A CA 1
ATOM 2674 C C . GLU B 1 82 ? 84.054 111.435 92.769 1.00 69.25 82 GLU A C 1
ATOM 2675 O O . GLU B 1 82 ? 84.193 111.471 91.540 1.00 69.25 82 GLU A O 1
ATOM 2681 N N . ILE B 1 83 ? 83.500 110.393 93.393 1.00 71.79 83 ILE A N 1
ATOM 2682 C CA . ILE B 1 83 ? 83.000 109.248 92.637 1.00 71.79 83 ILE A CA 1
ATOM 2683 C C . ILE B 1 83 ? 81.855 109.670 91.725 1.00 71.79 83 ILE A C 1
ATOM 2684 O O . ILE B 1 83 ? 81.777 109.246 90.565 1.00 71.79 83 ILE A O 1
ATOM 2689 N N . VAL B 1 84 ? 80.947 110.506 92.234 1.00 72.76 84 VAL A N 1
ATOM 2690 C CA . VAL B 1 84 ? 79.849 111.007 91.411 1.00 72.76 84 VAL A CA 1
ATOM 2691 C C . VAL B 1 84 ? 80.389 111.816 90.240 1.00 72.76 84 VAL A C 1
ATOM 2692 O O . VAL B 1 84 ? 79.931 111.670 89.099 1.00 72.76 84 VAL A O 1
ATOM 2696 N N . GLY B 1 85 ? 81.377 112.676 90.498 1.00 69.60 85 GLY A N 1
ATOM 2697 C CA . GLY B 1 85 ? 81.985 113.448 89.430 1.00 69.60 85 GLY A CA 1
ATOM 2698 C C . GLY B 1 85 ? 82.847 112.629 88.492 1.00 69.60 85 GLY A C 1
ATOM 2699 O O . GLY B 1 85 ? 83.127 113.077 87.375 1.00 69.60 85 GLY A O 1
ATOM 2700 N N . GLY B 1 86 ? 83.278 111.442 88.922 1.00 64.48 86 GLY A N 1
ATOM 2701 C CA . GLY B 1 86 ? 84.083 110.599 88.053 1.00 64.48 86 GLY A CA 1
ATOM 2702 C C . GLY B 1 86 ? 83.320 110.109 86.838 1.00 64.48 86 GLY A C 1
ATOM 2703 O O . GLY B 1 86 ? 83.881 110.003 85.744 1.00 64.48 86 GLY A O 1
ATOM 2704 N N . TYR B 1 87 ? 82.034 109.794 87.013 1.00 71.64 87 TYR A N 1
ATOM 2705 C CA . TYR B 1 87 ? 81.223 109.345 85.886 1.00 71.64 87 TYR A CA 1
ATOM 2706 C C . TYR B 1 87 ? 81.067 110.446 84.845 1.00 71.64 87 TYR A C 1
ATOM 2707 O O . TYR B 1 87 ? 81.135 110.185 83.638 1.00 71.64 87 TYR A O 1
ATOM 2716 N N . ILE B 1 88 ? 80.859 111.681 85.289 1.00 65.71 88 ILE A N 1
ATOM 2717 C CA . ILE B 1 88 ? 80.728 112.810 84.378 1.00 65.71 88 ILE A CA 1
ATOM 2718 C C . ILE B 1 88 ? 82.095 113.426 84.106 1.00 65.71 88 ILE A C 1
ATOM 2719 O O . ILE B 1 88 ? 83.076 112.714 83.895 1.00 65.71 8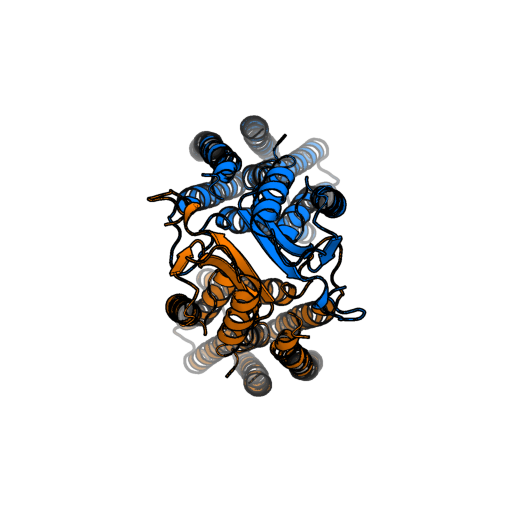8 ILE A O 1
ATOM 2724 N N . LEU B 1 92 ? 88.646 115.705 83.765 1.00 61.16 92 LEU A N 1
ATOM 2725 C CA . LEU B 1 92 ? 87.273 115.570 84.237 1.00 61.16 92 LEU A CA 1
ATOM 2726 C C . LEU B 1 92 ? 87.122 114.356 85.147 1.00 61.16 92 LEU A C 1
ATOM 2727 O O . LEU B 1 92 ? 86.908 114.494 86.351 1.00 61.16 92 LEU A O 1
ATOM 2732 N N . ALA B 1 93 ? 87.229 113.164 84.555 1.00 67.32 93 ALA A N 1
ATOM 2733 C CA . ALA B 1 93 ? 87.073 111.935 85.327 1.00 67.32 93 ALA A CA 1
ATOM 2734 C C . ALA B 1 93 ? 88.181 111.779 86.362 1.00 67.32 93 ALA A C 1
ATOM 2735 O O . ALA B 1 93 ? 87.920 111.374 87.501 1.00 67.32 93 ALA A O 1
ATOM 2737 N N . VAL B 1 94 ? 89.417 112.094 85.989 1.00 57.30 94 VAL A N 1
ATOM 2738 C CA . VAL B 1 94 ? 90.559 111.944 86.884 1.00 57.30 94 VAL A CA 1
ATOM 2739 C C . VAL B 1 94 ? 90.755 113.242 87.662 1.00 57.30 94 VAL A C 1
ATOM 2740 O O . VAL B 1 94 ? 90.892 114.321 87.074 1.00 57.30 94 VAL A O 1
ATOM 2744 N N . VAL B 1 95 ? 90.736 113.140 88.990 1.00 64.94 95 VAL A N 1
ATOM 2745 C CA . VAL B 1 95 ? 90.933 114.277 89.880 1.00 64.94 95 VAL A CA 1
ATOM 2746 C C . VAL B 1 95 ? 91.903 113.863 90.979 1.00 64.94 95 VAL A C 1
ATOM 2747 O O . VAL B 1 95 ? 91.828 112.743 91.496 1.00 64.94 95 VAL A O 1
ATOM 2751 N N . THR B 1 96 ? 92.810 114.769 91.335 1.00 60.55 96 THR A N 1
ATOM 2752 C CA . THR B 1 96 ? 93.823 114.506 92.349 1.00 60.55 96 THR A CA 1
ATOM 2753 C C . THR B 1 96 ? 93.331 114.762 93.768 1.00 60.55 96 THR A C 1
ATOM 2754 O O . THR B 1 96 ? 94.100 114.573 94.716 1.00 60.55 96 THR A O 1
ATOM 2758 N N . ASP B 1 97 ? 92.077 115.192 93.939 1.00 58.10 97 ASP A N 1
ATOM 2759 C CA . ASP B 1 97 ? 91.566 115.465 95.279 1.00 58.10 97 ASP A CA 1
ATOM 2760 C C . ASP B 1 97 ? 91.473 114.198 96.119 1.00 58.10 97 ASP A C 1
ATOM 2761 O O . ASP B 1 97 ? 91.427 114.275 97.352 1.00 58.10 97 ASP A O 1
ATOM 2766 N N . ALA B 1 98 ? 91.434 113.030 95.475 1.00 53.94 98 ALA A N 1
ATOM 2767 C CA . ALA B 1 98 ? 91.328 111.778 96.215 1.00 53.94 98 ALA A CA 1
ATOM 2768 C C . ALA B 1 98 ? 92.548 111.549 97.098 1.00 53.94 98 ALA A C 1
ATOM 2769 O O . ALA B 1 98 ? 92.421 111.066 98.229 1.00 53.94 98 ALA A O 1
ATOM 2771 N N . ALA B 1 99 ? 93.739 111.885 96.597 1.00 53.60 99 ALA A N 1
ATOM 2772 C CA . ALA B 1 99 ? 94.956 111.669 97.373 1.00 53.60 99 ALA A CA 1
ATOM 2773 C C . ALA B 1 99 ? 94.959 112.502 98.650 1.00 53.60 99 ALA A C 1
ATOM 2774 O O . ALA B 1 99 ? 95.306 112.000 99.726 1.00 53.60 99 ALA A O 1
ATOM 2776 N N . HIS B 1 100 ? 94.580 113.778 98.551 1.00 55.50 100 HIS A N 1
ATOM 2777 C CA . HIS B 1 100 ? 94.528 114.625 99.740 1.00 55.50 100 HIS A CA 1
ATOM 2778 C C . HIS B 1 100 ? 93.459 114.149 100.715 1.00 55.50 100 HIS A C 1
ATOM 2779 O O . HIS B 1 100 ? 93.674 114.149 101.932 1.00 55.50 100 HIS A O 1
ATOM 2786 N N . LEU B 1 101 ? 92.296 113.746 100.200 1.00 53.05 101 LEU A N 1
ATOM 2787 C CA . LEU B 1 101 ? 91.205 113.340 101.079 1.00 53.05 101 LEU A CA 1
ATOM 2788 C C . LEU B 1 101 ? 91.445 111.964 101.686 1.00 53.05 101 LEU A C 1
ATOM 2789 O O . LEU B 1 101 ? 90.941 111.676 102.778 1.00 53.05 101 LEU A O 1
ATOM 2794 N N . LEU B 1 102 ? 92.201 111.102 101.003 1.00 55.52 102 LEU A N 1
ATOM 2795 C CA . LEU B 1 102 ? 92.444 109.761 101.525 1.00 55.52 102 LEU A CA 1
ATOM 2796 C C . LEU B 1 102 ? 93.326 109.803 102.768 1.00 55.52 102 LEU A C 1
ATOM 2797 O O . LEU B 1 102 ? 93.035 109.138 103.769 1.00 55.52 102 LEU A O 1
ATOM 2802 N N . VAL B 1 103 ? 94.414 110.575 102.721 1.00 53.15 103 VAL A N 1
ATOM 2803 C CA . VAL B 1 103 ? 95.302 110.662 103.876 1.00 53.15 103 VAL A CA 1
ATOM 2804 C C . VAL B 1 103 ? 94.616 111.372 105.037 1.00 53.15 103 VAL A C 1
ATOM 2805 O O . VAL B 1 103 ? 94.851 111.034 106.203 1.00 53.15 103 VAL A O 1
ATOM 2809 N N . ASP B 1 104 ? 93.771 112.367 104.748 1.00 48.67 104 ASP A N 1
ATOM 2810 C CA . ASP B 1 104 ? 93.036 113.041 105.813 1.00 48.67 104 ASP A CA 1
ATOM 2811 C C . ASP B 1 104 ? 92.123 112.070 106.551 1.00 48.67 104 ASP A C 1
ATOM 2812 O O . ASP B 1 104 ? 92.063 112.079 107.786 1.00 48.67 104 ASP A O 1
ATOM 2817 N N . LEU B 1 105 ? 91.402 111.226 105.810 1.00 43.79 105 LEU A N 1
ATOM 2818 C CA . LEU B 1 105 ? 90.585 110.202 106.453 1.00 43.79 105 LEU A CA 1
ATOM 2819 C C . LEU B 1 105 ? 91.455 109.163 107.148 1.00 43.79 105 LEU A C 1
ATOM 2820 O O . LEU B 1 105 ? 91.110 108.684 108.235 1.00 43.79 105 LEU A O 1
ATOM 2825 N N . SER B 1 106 ? 92.582 108.798 106.532 1.00 44.13 106 SER A N 1
ATOM 2826 C CA . SER B 1 106 ? 93.503 107.862 107.168 1.00 44.13 106 SER A CA 1
ATOM 2827 C C . SER B 1 106 ? 94.078 108.442 108.453 1.00 44.13 106 SER A C 1
ATOM 2828 O O . SER B 1 106 ? 94.217 107.733 109.456 1.00 44.13 106 SER A O 1
ATOM 2831 N N . SER B 1 107 ? 94.421 109.733 108.442 1.00 38.27 107 SER A N 1
ATOM 2832 C CA . SER B 1 107 ? 94.932 110.380 109.644 1.00 38.27 107 SER A CA 1
ATOM 2833 C C . SER B 1 107 ? 93.878 110.489 110.737 1.00 38.27 107 SER A C 1
ATOM 2834 O O . SER B 1 107 ? 94.232 110.693 111.902 1.00 38.27 107 SER A O 1
ATOM 2837 N N . PHE B 1 108 ? 92.599 110.362 110.391 1.00 35.44 108 PHE A N 1
ATOM 2838 C CA . PHE B 1 108 ? 91.522 110.389 111.370 1.00 35.44 108 PHE A CA 1
ATOM 2839 C C . PHE B 1 108 ? 91.161 109.005 111.889 1.00 35.44 108 PHE A C 1
ATOM 2840 O O . PHE B 1 108 ? 90.255 108.887 112.719 1.00 35.44 108 PHE A O 1
ATOM 2848 N N . PHE B 1 109 ? 91.837 107.959 111.419 1.00 37.84 109 PHE A N 1
ATOM 2849 C CA . PHE B 1 109 ? 91.652 106.619 111.958 1.00 37.84 109 PHE A CA 1
ATOM 2850 C C . PHE B 1 109 ? 92.726 106.235 112.962 1.00 37.84 109 PHE A C 1
ATOM 2851 O O . PHE B 1 109 ? 92.453 105.449 113.874 1.00 37.84 109 PHE A O 1
ATOM 2859 N N . ILE B 1 110 ? 93.941 106.765 112.810 1.00 38.87 110 ILE A N 1
ATOM 2860 C CA . ILE B 1 110 ? 94.991 106.515 113.793 1.00 38.87 110 ILE A CA 1
ATOM 2861 C C . ILE B 1 110 ? 94.614 107.121 115.138 1.00 38.87 110 ILE A C 1
ATOM 2862 O O . ILE B 1 110 ? 94.778 106.490 116.189 1.00 38.87 110 ILE A O 1
ATOM 2867 N N . SER B 1 111 ? 94.101 108.354 115.127 1.00 36.35 111 SER A N 1
ATOM 2868 C CA . SER B 1 111 ? 93.760 109.026 116.377 1.00 36.35 111 SER A CA 1
ATOM 2869 C C . SER B 1 111 ? 92.601 108.334 117.086 1.00 36.35 111 SER A C 1
ATOM 2870 O O . SER B 1 111 ? 92.615 108.196 118.314 1.00 36.35 111 SER A O 1
ATOM 2873 N N . LEU B 1 112 ? 91.586 107.899 116.334 1.00 37.49 112 LEU A N 1
ATOM 2874 C CA . LEU B 1 112 ? 90.506 107.128 116.942 1.00 37.49 112 LEU A CA 1
ATOM 2875 C C . LEU B 1 112 ? 91.011 105.789 117.462 1.00 37.49 112 LEU A C 1
ATOM 2876 O O . LEU B 1 112 ? 90.560 105.311 118.509 1.00 37.49 112 LEU A O 1
ATOM 2881 N N . CYS B 1 113 ? 91.938 105.161 116.735 1.00 43.15 113 CYS A N 1
ATOM 2882 C CA . CYS B 1 113 ? 92.516 103.905 117.202 1.00 43.15 113 CYS A CA 1
ATOM 2883 C C . CYS B 1 113 ? 93.281 104.101 118.504 1.00 43.15 113 CYS A C 1
ATOM 2884 O O . CYS B 1 113 ? 93.161 103.292 119.431 1.00 43.15 113 CYS A O 1
ATOM 2887 N N . SER B 1 114 ? 94.076 105.171 118.593 1.00 32.97 114 SER A N 1
ATOM 2888 C CA . SER B 1 114 ? 94.831 105.428 119.815 1.00 32.97 114 SER A CA 1
ATOM 2889 C C . SER B 1 114 ? 93.906 105.753 120.981 1.00 32.97 114 SER A C 1
ATOM 2890 O O . SER B 1 114 ? 94.151 105.321 122.113 1.00 32.97 114 SER A O 1
ATOM 2893 N N . LEU B 1 115 ? 92.843 106.519 120.729 1.00 34.00 115 LEU A N 1
ATOM 2894 C CA . LEU B 1 115 ? 91.881 106.810 121.787 1.00 34.00 115 LEU A CA 1
ATOM 2895 C C . LEU B 1 115 ? 91.101 105.566 122.193 1.00 34.00 115 LEU A C 1
ATOM 2896 O O . LEU B 1 115 ? 90.762 105.407 123.371 1.00 34.00 115 LEU A O 1
ATOM 2901 N N . TRP B 1 116 ? 90.797 104.683 121.238 1.00 35.36 116 TRP A N 1
ATOM 2902 C CA . TRP B 1 116 ? 90.206 103.395 121.585 1.00 35.36 116 TRP A CA 1
ATOM 2903 C C . TRP B 1 116 ? 91.189 102.536 122.370 1.00 35.36 116 TRP A C 1
ATOM 2904 O O . TRP B 1 116 ? 90.800 101.839 123.313 1.00 35.36 116 TRP A O 1
ATOM 2915 N N . LEU B 1 117 ? 92.468 102.575 121.991 1.00 28.51 117 LEU A N 1
ATOM 2916 C CA . LEU B 1 117 ? 93.482 101.747 122.635 1.00 28.51 117 LEU A CA 1
ATOM 2917 C C . LEU B 1 117 ? 93.871 102.268 124.013 1.00 28.51 117 LEU A C 1
ATOM 2918 O O . LEU B 1 117 ? 94.239 101.476 124.887 1.00 28.51 117 LEU A O 1
ATOM 2923 N N . SER B 1 118 ? 93.793 103.582 124.230 1.00 28.31 118 SER A N 1
ATOM 2924 C CA . SER B 1 118 ? 94.234 104.176 125.487 1.00 28.31 118 SER A CA 1
ATOM 2925 C C . SER B 1 118 ? 93.364 103.783 126.673 1.00 28.31 118 SER A C 1
ATOM 2926 O O . SER B 1 118 ? 93.752 104.048 127.815 1.00 28.31 118 SER A O 1
ATOM 2929 N N . SER B 1 119 ? 92.209 103.166 126.438 1.00 36.44 119 SER A N 1
ATOM 2930 C CA . SER B 1 119 ? 91.294 102.806 127.512 1.00 36.44 119 SER A CA 1
ATOM 2931 C C . SER B 1 119 ? 91.636 101.477 128.173 1.00 36.44 119 SER A C 1
ATOM 2932 O O . SER B 1 119 ? 90.942 101.080 129.115 1.00 36.44 119 SER A O 1
ATOM 2935 N N . LYS B 1 120 ? 92.672 100.782 127.711 1.00 36.70 120 LYS A N 1
ATOM 2936 C CA . LYS B 1 120 ? 93.000 99.479 128.268 1.00 36.70 120 LYS A CA 1
ATOM 2937 C C . LYS B 1 120 ? 93.522 99.615 129.697 1.00 36.70 120 LYS A C 1
ATOM 2938 O O . LYS B 1 120 ? 93.996 100.672 130.121 1.00 36.70 120 LYS A O 1
ATOM 2944 N N . SER B 1 121 ? 93.422 98.518 130.442 1.00 49.10 121 SER A N 1
ATOM 2945 C CA . SER B 1 121 ? 93.806 98.495 131.843 1.00 49.10 121 SER A CA 1
ATOM 2946 C C . SER B 1 121 ? 95.325 98.460 131.995 1.00 49.10 121 SER A C 1
ATOM 2947 O O . SER B 1 121 ? 96.061 98.059 131.090 1.00 49.10 121 SER A O 1
ATOM 2950 N N . SER B 1 122 ? 95.789 98.893 133.165 1.00 32.17 122 SER A N 1
ATOM 2951 C CA . SER B 1 122 ? 97.202 98.789 133.495 1.00 32.17 122 SER A CA 1
ATOM 2952 C C . SER B 1 122 ? 97.576 97.336 133.763 1.00 32.17 122 SER A C 1
ATOM 2953 O O . SER B 1 122 ? 96.787 96.559 134.305 1.00 32.17 122 SER A O 1
ATOM 2956 N N . THR B 1 123 ? 98.797 96.971 133.379 1.00 18.68 123 THR A N 1
ATOM 2957 C CA . THR B 1 123 ? 99.256 95.590 133.438 1.00 18.68 123 THR A CA 1
ATOM 2958 C C . THR B 1 123 ? 100.587 95.523 134.178 1.00 18.68 123 THR A C 1
ATOM 2959 O O . THR B 1 123 ? 101.115 96.535 134.646 1.00 18.68 123 THR A O 1
ATOM 2963 N N . THR B 1 124 ? 101.126 94.305 134.287 1.00 11.30 124 THR A N 1
ATOM 2964 C CA . THR B 1 124 ? 102.440 94.119 134.897 1.00 11.30 124 THR A CA 1
ATOM 2965 C C . THR B 1 124 ? 103.517 94.838 134.095 1.00 11.30 124 THR A C 1
ATOM 2966 O O . THR B 1 124 ? 104.385 95.513 134.660 1.00 11.30 124 THR A O 1
ATOM 2970 N N . ARG B 1 125 ? 103.476 94.702 132.776 1.00 9.79 125 ARG A N 1
ATOM 2971 C CA . ARG B 1 125 ? 104.245 95.558 131.890 1.00 9.79 125 ARG A CA 1
ATOM 2972 C C . ARG B 1 125 ? 103.427 96.806 131.585 1.00 9.79 125 ARG A C 1
ATOM 2973 O O . ARG B 1 125 ? 102.193 96.778 131.612 1.00 9.79 125 ARG A O 1
ATOM 2981 N N . LEU B 1 126 ? 104.125 97.909 131.308 1.00 9.95 126 LEU A N 1
ATOM 2982 C CA . LEU B 1 126 ? 103.489 99.212 131.114 1.00 9.95 126 LEU A CA 1
ATOM 2983 C C . LEU B 1 126 ? 102.670 99.592 132.349 1.00 9.95 126 LEU A C 1
ATOM 2984 O O . LEU B 1 126 ? 101.445 99.714 132.307 1.00 9.95 126 LEU A O 1
ATOM 2989 N N . THR B 1 127 ? 103.382 99.765 133.466 1.00 6.01 127 THR A N 1
ATOM 2990 C CA . THR B 1 127 ? 102.719 99.928 134.756 1.00 6.01 127 THR A CA 1
ATOM 2991 C C . THR B 1 127 ? 101.871 101.192 134.800 1.00 6.01 127 THR A C 1
ATOM 2992 O O . THR B 1 127 ? 100.775 101.192 135.372 1.00 6.01 127 THR A O 1
ATOM 2996 N N . PHE B 1 128 ? 102.363 102.285 134.212 1.00 19.20 128 PHE A N 1
ATOM 2997 C CA . PHE B 1 128 ? 101.600 103.529 134.226 1.00 19.20 128 PHE A CA 1
ATOM 2998 C C . PHE B 1 128 ? 100.335 103.425 133.388 1.00 19.20 128 PHE A C 1
ATOM 2999 O O . PHE B 1 128 ? 99.353 104.123 133.663 1.00 19.20 128 PHE A O 1
ATOM 3007 N N . GLY B 1 129 ? 100.333 102.569 132.379 1.00 12.77 129 GLY A N 1
ATOM 3008 C CA . GLY B 1 129 ? 99.190 102.398 131.506 1.00 12.77 129 GLY A CA 1
ATOM 3009 C C . GLY B 1 129 ? 99.486 102.885 130.099 1.00 12.77 129 GLY A C 1
ATOM 3010 O O . GLY B 1 129 ? 100.566 103.393 129.793 1.00 12.77 129 GLY A O 1
ATOM 3011 N N . TRP B 1 130 ? 98.483 102.720 129.238 1.00 19.17 130 TRP A N 1
ATOM 3012 C CA . TRP B 1 130 ? 98.580 103.104 127.839 1.00 19.17 130 TRP A CA 1
ATOM 3013 C C . TRP B 1 130 ? 98.189 104.558 127.602 1.00 19.17 130 TRP A C 1
ATOM 3014 O O . TRP B 1 130 ? 97.834 104.917 126.474 1.00 19.17 130 TRP A O 1
ATOM 3025 N N . HIS B 1 131 ? 98.244 105.402 128.635 1.00 19.38 131 HIS A N 1
ATOM 3026 C CA . HIS B 1 131 ? 97.785 106.779 128.496 1.00 19.38 131 HIS A CA 1
ATOM 3027 C C . HIS B 1 131 ? 98.717 107.627 127.640 1.00 19.38 131 HIS A C 1
ATOM 3028 O O . HIS B 1 131 ? 98.330 108.728 127.236 1.00 19.38 131 HIS A O 1
ATOM 3035 N N . ARG B 1 132 ? 99.929 107.153 127.359 1.00 44.35 132 ARG A N 1
ATOM 3036 C CA . ARG B 1 132 ? 100.847 107.867 126.482 1.00 44.35 132 ARG A CA 1
ATOM 3037 C C . ARG B 1 132 ? 100.722 107.438 125.026 1.00 44.35 132 ARG A C 1
ATOM 3038 O O . ARG B 1 132 ? 101.494 107.909 124.186 1.00 44.35 132 ARG A O 1
ATOM 3046 N N . ALA B 1 133 ? 99.769 106.561 124.706 1.00 29.60 133 ALA A N 1
ATOM 3047 C CA . ALA B 1 133 ? 99.603 106.118 123.327 1.00 29.60 133 ALA A CA 1
ATOM 3048 C C . ALA B 1 133 ? 99.053 107.214 122.424 1.00 29.60 133 ALA A C 1
ATOM 3049 O O . ALA B 1 133 ? 99.166 107.100 121.200 1.00 29.60 133 ALA A O 1
ATOM 3051 N N . GLU B 1 134 ? 98.456 108.265 122.990 1.00 33.85 134 GLU A N 1
ATOM 3052 C CA . GLU B 1 134 ? 97.965 109.367 122.174 1.00 33.85 134 GLU A CA 1
ATOM 3053 C C . GLU B 1 134 ? 99.021 110.435 121.918 1.00 33.85 134 GLU A C 1
ATOM 3054 O O . GLU B 1 134 ? 98.729 111.415 121.227 1.00 33.85 134 GLU A O 1
ATOM 3060 N N . ILE B 1 135 ? 100.227 110.278 122.463 1.00 23.79 135 ILE A N 1
ATOM 3061 C CA . ILE B 1 135 ? 101.346 111.120 122.051 1.00 23.79 135 ILE A CA 1
ATOM 3062 C C . ILE B 1 135 ? 102.049 110.512 120.845 1.00 23.79 135 ILE A C 1
ATOM 3063 O O . ILE B 1 135 ? 102.365 111.208 119.874 1.00 23.79 135 ILE A O 1
ATOM 3068 N N . LEU B 1 136 ? 102.307 109.203 120.893 1.00 18.85 136 LEU A N 1
ATOM 3069 C CA . LEU B 1 136 ? 102.876 108.514 119.740 1.00 18.85 136 LEU A CA 1
ATOM 3070 C C . LEU B 1 136 ? 101.912 108.529 118.561 1.00 18.85 136 LEU A C 1
ATOM 3071 O O . LEU B 1 136 ? 102.334 108.671 117.408 1.00 18.85 136 LEU A O 1
ATOM 3076 N N . GLY B 1 137 ? 100.614 108.375 118.829 1.00 23.41 137 GLY A N 1
ATOM 3077 C CA . GLY B 1 137 ? 99.635 108.431 117.757 1.00 23.41 137 GLY A CA 1
ATOM 3078 C C . GLY B 1 137 ? 99.577 109.790 117.087 1.00 23.41 137 GLY A C 1
ATOM 3079 O O . GLY B 1 137 ? 99.427 109.886 115.867 1.00 23.41 137 GLY A O 1
ATOM 3080 N N . ALA B 1 138 ? 99.689 110.862 117.875 1.00 20.37 138 ALA A N 1
ATOM 3081 C CA . ALA B 1 138 ? 99.669 112.203 117.302 1.00 20.37 138 ALA A CA 1
ATOM 3082 C C . ALA B 1 138 ? 100.973 112.534 116.590 1.00 20.37 138 ALA A C 1
ATOM 3083 O O . ALA B 1 138 ? 100.968 113.296 115.618 1.00 20.37 138 ALA A O 1
ATOM 3085 N N . LEU B 1 139 ? 102.096 111.984 117.060 1.00 15.57 139 LEU A N 1
ATOM 3086 C CA . LEU B 1 139 ? 103.376 112.251 116.412 1.00 15.57 139 LEU A CA 1
ATOM 3087 C C . LEU B 1 139 ? 103.402 111.705 114.990 1.00 15.57 139 LEU A C 1
ATOM 3088 O O . LEU B 1 139 ? 103.968 112.332 114.087 1.00 15.57 139 LEU A O 1
ATOM 3093 N N . MET B 1 140 ? 102.799 110.534 114.770 1.00 19.70 140 MET A N 1
ATOM 3094 C CA . MET B 1 140 ? 102.758 109.970 113.426 1.00 19.70 140 MET A CA 1
ATOM 3095 C C . MET B 1 140 ? 101.934 110.830 112.477 1.00 19.70 140 MET A C 1
ATOM 3096 O O . MET B 1 140 ? 102.205 110.852 111.272 1.00 19.70 140 MET A O 1
ATOM 3101 N N . SER B 1 141 ? 100.925 111.534 112.993 1.00 15.99 141 SER A N 1
ATOM 3102 C CA . SER B 1 141 ? 100.141 112.427 112.146 1.00 15.99 141 SER A CA 1
ATOM 3103 C C . SER B 1 141 ? 100.976 113.605 111.659 1.00 15.99 141 SER A C 1
ATOM 3104 O O . SER B 1 141 ? 100.860 114.017 110.499 1.00 15.99 141 SER A O 1
ATOM 3107 N N . VAL B 1 142 ? 101.818 114.165 112.531 1.00 15.73 142 VAL A N 1
ATOM 3108 C CA . VAL B 1 142 ? 102.656 115.294 112.139 1.00 15.73 142 VAL A CA 1
ATOM 3109 C C . VAL B 1 142 ? 103.706 114.858 111.124 1.00 15.73 142 VAL A C 1
ATOM 3110 O O . VAL B 1 142 ? 104.037 115.603 110.194 1.00 15.73 142 VAL A O 1
ATOM 3114 N N . ILE B 1 143 ? 104.237 113.642 111.277 1.00 15.82 143 ILE A N 1
ATOM 3115 C CA . ILE B 1 143 ? 105.223 113.128 110.329 1.00 15.82 143 ILE A CA 1
ATOM 3116 C C . ILE B 1 143 ? 104.632 113.037 108.928 1.00 15.82 143 ILE A C 1
ATOM 3117 O O . ILE B 1 143 ? 105.325 113.290 107.934 1.00 15.82 143 ILE A O 1
ATOM 3122 N N . THR B 1 144 ? 103.345 112.693 108.824 1.00 15.00 144 THR A N 1
ATOM 3123 C CA . THR B 1 144 ? 102.703 112.592 107.517 1.00 15.00 144 THR A CA 1
ATOM 3124 C C . THR B 1 144 ? 102.740 113.922 106.772 1.00 15.00 144 THR A C 1
ATOM 3125 O O . THR B 1 144 ? 102.900 113.948 105.546 1.00 15.00 144 THR A O 1
ATOM 3129 N N . ILE B 1 145 ? 102.601 115.037 107.493 1.00 14.76 145 ILE A N 1
ATOM 3130 C CA . ILE B 1 145 ? 102.624 116.347 106.844 1.00 14.76 145 ILE A CA 1
ATOM 3131 C C . ILE B 1 145 ? 103.968 116.588 106.169 1.00 14.76 145 ILE A C 1
ATOM 3132 O O . ILE B 1 145 ? 104.031 117.103 105.046 1.00 14.76 145 ILE A O 1
ATOM 3137 N N . TRP B 1 146 ? 105.064 116.228 106.840 1.00 17.05 146 TRP A N 1
ATOM 3138 C CA . TRP B 1 146 ? 106.384 116.418 106.247 1.00 17.05 146 TRP A CA 1
ATOM 3139 C C . TRP B 1 146 ? 106.577 115.537 105.018 1.00 17.05 146 TRP A C 1
ATOM 3140 O O . TRP B 1 146 ? 107.108 115.993 103.999 1.00 17.05 146 TRP A O 1
ATOM 3151 N N . LEU B 1 147 ? 106.155 114.272 105.093 1.00 16.36 147 LEU A N 1
ATOM 3152 C CA . LEU B 1 147 ? 106.327 113.369 103.958 1.00 16.36 147 LEU A CA 1
ATOM 3153 C C . LEU B 1 147 ? 105.449 113.773 102.780 1.00 16.36 147 LEU A C 1
ATOM 3154 O O . LEU B 1 147 ? 105.896 113.743 101.628 1.00 16.36 147 LEU A O 1
ATOM 3159 N N . VAL B 1 148 ? 104.194 114.144 103.046 1.00 18.91 148 VAL A N 1
ATOM 3160 C CA . VAL B 1 148 ? 103.285 114.524 101.968 1.00 18.91 148 VAL A CA 1
ATOM 3161 C C . VAL B 1 148 ? 103.792 115.772 101.257 1.00 18.91 148 VAL A C 1
ATOM 3162 O O . VAL B 1 148 ? 103.778 115.850 100.023 1.00 18.91 148 VAL A O 1
ATOM 3166 N N . THR B 1 149 ? 104.253 116.764 102.023 1.00 24.43 149 THR A N 1
ATOM 3167 C CA . THR B 1 149 ? 104.737 118.000 101.418 1.00 24.43 149 THR A CA 1
ATOM 3168 C C . THR B 1 149 ? 105.959 117.749 100.544 1.00 24.43 149 THR A C 1
ATOM 3169 O O . THR B 1 149 ? 106.077 118.319 99.453 1.00 24.43 149 THR A O 1
ATOM 3173 N N . GLY B 1 150 ? 106.877 116.897 101.003 1.00 28.91 150 GLY A N 1
ATOM 3174 C CA . GLY B 1 150 ? 108.061 116.604 100.211 1.00 28.91 150 GLY A CA 1
ATOM 3175 C C . GLY B 1 150 ? 107.731 115.961 98.877 1.00 28.91 150 GLY A C 1
ATOM 3176 O O . GLY B 1 150 ? 108.401 116.214 97.873 1.00 28.91 150 GLY A O 1
ATOM 3177 N N . VAL B 1 151 ? 106.699 115.116 98.851 1.00 29.98 151 VAL A N 1
ATOM 3178 C CA . VAL B 1 151 ? 106.280 114.491 97.599 1.00 29.98 151 VAL A CA 1
ATOM 3179 C C . VAL B 1 151 ? 105.768 115.543 96.623 1.00 29.98 151 VAL A C 1
ATOM 3180 O O . VAL B 1 151 ? 106.120 115.534 95.437 1.00 29.98 151 VAL A O 1
ATOM 3184 N N . LEU B 1 152 ? 104.936 116.469 97.105 1.00 34.45 152 LEU A N 1
ATOM 3185 C CA . LEU B 1 152 ? 104.390 117.499 96.227 1.00 34.45 152 LEU A CA 1
ATOM 3186 C C . LEU B 1 152 ? 105.465 118.474 95.762 1.00 34.45 152 LEU A C 1
ATOM 3187 O O . LEU B 1 152 ? 105.361 119.025 94.661 1.00 34.45 152 LEU A O 1
ATOM 3192 N N . VAL B 1 153 ? 106.492 118.706 96.582 1.00 39.54 153 VAL A N 1
ATOM 3193 C CA . VAL B 1 153 ? 107.610 119.542 96.149 1.00 39.54 153 VAL A CA 1
ATOM 3194 C C . VAL B 1 153 ? 108.335 118.891 94.978 1.00 39.54 153 VAL A C 1
ATOM 3195 O O . VAL B 1 153 ? 108.700 119.561 94.004 1.00 39.54 153 VAL A O 1
ATOM 3199 N N . TYR B 1 154 ? 108.551 117.575 95.053 1.00 49.01 154 TYR A N 1
ATOM 3200 C CA . TYR B 1 154 ? 109.227 116.869 93.969 1.00 49.01 154 TYR A CA 1
ATOM 3201 C C . TYR B 1 154 ? 108.429 116.944 92.673 1.00 49.01 154 TYR A C 1
ATOM 3202 O O . TYR B 1 154 ? 108.999 117.156 91.597 1.00 49.01 154 TYR A O 1
ATOM 3211 N N . LEU B 1 155 ? 107.108 116.765 92.755 1.00 49.80 155 LEU A N 1
ATOM 3212 C CA . LEU B 1 155 ? 106.276 116.861 91.560 1.00 49.80 155 LEU A CA 1
ATOM 3213 C C . LEU B 1 155 ? 106.288 118.273 90.987 1.00 49.80 155 LEU A C 1
ATOM 3214 O O . LEU B 1 155 ? 106.346 118.451 89.765 1.00 49.80 155 LEU A O 1
ATOM 3219 N N . ALA B 1 156 ? 106.228 119.288 91.852 1.00 52.33 156 ALA A N 1
ATOM 3220 C CA . ALA B 1 156 ? 106.270 120.666 91.375 1.00 52.33 156 ALA A CA 1
ATOM 3221 C C . ALA B 1 156 ? 107.644 121.018 90.818 1.00 52.33 156 ALA A C 1
ATOM 3222 O O . ALA B 1 156 ? 107.754 121.813 89.878 1.00 52.33 156 ALA A O 1
ATOM 3224 N N . CYS B 1 157 ? 108.703 120.441 91.392 1.00 61.29 157 CYS A N 1
ATOM 3225 C CA . CYS B 1 157 ? 110.050 120.703 90.895 1.00 61.29 157 CYS A CA 1
ATOM 3226 C C . CYS B 1 157 ? 110.236 120.163 89.483 1.00 61.29 157 CYS A C 1
ATOM 3227 O O . CYS B 1 157 ? 110.907 120.789 88.655 1.00 61.29 157 CYS A O 1
ATOM 3230 N N . GLU B 1 158 ? 109.647 119.002 89.188 1.00 64.42 158 GLU A N 1
ATOM 3231 C CA . GLU B 1 158 ? 109.798 118.378 87.879 1.00 64.42 158 GLU A CA 1
ATOM 3232 C C . GLU B 1 158 ? 109.109 119.155 86.765 1.00 64.42 158 GLU A C 1
ATOM 3233 O O . GLU B 1 158 ? 109.329 118.840 85.591 1.00 64.42 158 GLU A O 1
ATOM 3239 N N . ARG B 1 159 ? 108.280 120.148 87.098 1.00 66.29 159 ARG A N 1
ATOM 3240 C CA . ARG B 1 159 ? 107.612 120.932 86.065 1.00 66.29 159 ARG A CA 1
ATOM 3241 C C . ARG B 1 159 ? 108.605 121.725 85.226 1.00 66.29 159 ARG A C 1
ATOM 3242 O O . ARG B 1 159 ? 108.325 122.033 84.062 1.00 66.29 159 ARG A O 1
ATOM 3250 N N . LEU B 1 160 ? 109.761 122.071 85.797 1.00 63.38 160 LEU A N 1
ATOM 3251 C CA . LEU B 1 160 ? 110.739 122.875 85.069 1.00 63.38 160 LEU A CA 1
ATOM 3252 C C . LEU B 1 160 ? 111.301 122.118 83.871 1.00 63.38 160 LEU A C 1
ATOM 3253 O O . LEU B 1 160 ? 111.380 122.661 82.763 1.00 63.38 160 LEU A O 1
ATOM 3258 N N . ILE B 1 161 ? 111.699 120.859 84.075 1.00 63.84 161 ILE A N 1
ATOM 3259 C CA . ILE B 1 161 ? 112.315 120.100 82.991 1.00 63.84 161 ILE A CA 1
ATOM 3260 C C . ILE B 1 161 ? 111.289 119.727 81.926 1.00 63.84 161 ILE A C 1
ATOM 3261 O O . ILE B 1 161 ? 111.628 119.628 80.740 1.00 63.84 161 ILE A O 1
ATOM 3266 N N . ARG B 1 162 ? 110.032 119.518 82.315 1.00 63.33 162 ARG A N 1
ATOM 3267 C CA . ARG B 1 162 ? 108.970 119.115 81.393 1.00 63.33 162 ARG A CA 1
ATOM 3268 C C . ARG B 1 162 ? 107.777 120.045 81.570 1.00 63.33 162 ARG A C 1
ATOM 3269 O O . ARG B 1 162 ? 106.778 119.681 82.205 1.00 63.33 162 ARG A O 1
ATOM 3277 N N . PRO B 1 163 ? 107.850 121.259 81.026 1.00 72.28 163 PRO A N 1
ATOM 3278 C CA . PRO B 1 163 ? 106.713 122.179 81.129 1.00 72.28 163 PRO A CA 1
ATOM 3279 C C . PRO B 1 163 ? 105.514 121.677 80.341 1.00 72.28 163 PRO A C 1
ATOM 3280 O O . PRO B 1 163 ? 105.647 120.976 79.335 1.00 72.28 163 PRO A O 1
ATOM 3284 N N . ASP B 1 164 ? 104.329 122.047 80.815 1.00 78.16 164 ASP A N 1
ATOM 3285 C CA . ASP B 1 164 ? 103.086 121.652 80.163 1.00 78.16 164 ASP A CA 1
ATOM 3286 C C . ASP B 1 164 ? 101.990 122.686 80.398 1.00 78.16 164 ASP A C 1
ATOM 3287 O O . ASP B 1 164 ? 100.898 122.585 79.838 1.00 78.16 164 ASP A O 1
ATOM 3292 N N . THR B 1 170 ? 89.542 125.246 82.969 1.00 30.00 170 THR A N 1
ATOM 3293 C CA . THR B 1 170 ? 88.295 125.159 83.719 1.00 30.00 170 THR A CA 1
ATOM 3294 C C . THR B 1 170 ? 88.362 124.047 84.760 1.00 30.00 170 THR A C 1
ATOM 3295 O O . THR B 1 170 ? 87.774 124.155 85.836 1.00 30.00 170 THR A O 1
ATOM 3299 N N . VAL B 1 171 ? 89.082 122.974 84.426 1.00 67.51 171 VAL A N 1
ATOM 3300 C CA . VAL B 1 171 ? 89.228 121.861 85.358 1.00 67.51 171 VAL A CA 1
ATOM 3301 C C . VAL B 1 171 ? 90.029 122.281 86.584 1.00 67.51 171 VAL A C 1
ATOM 3302 O O . VAL B 1 171 ? 89.765 121.809 87.697 1.00 67.51 171 VAL A O 1
ATOM 3306 N N . MET B 1 172 ? 91.020 123.158 86.409 1.00 67.66 172 MET A N 1
ATOM 3307 C CA . MET B 1 172 ? 91.806 123.621 87.547 1.00 67.66 172 MET A CA 1
ATOM 3308 C C . MET B 1 172 ? 90.951 124.419 88.524 1.00 67.66 172 MET A C 1
ATOM 3309 O O . MET B 1 172 ? 91.095 124.280 89.744 1.00 67.66 172 MET A O 1
ATOM 3314 N N . LEU B 1 173 ? 90.058 125.266 88.005 1.00 76.31 173 LEU A N 1
ATOM 3315 C CA . LEU B 1 173 ? 89.239 126.108 88.871 1.00 76.31 173 LEU A CA 1
ATOM 3316 C C . LEU B 1 173 ? 88.285 125.275 89.720 1.00 76.31 173 LEU A C 1
ATOM 3317 O O . LEU B 1 173 ? 88.144 125.511 90.925 1.00 76.31 173 LEU A O 1
ATOM 3322 N N . ILE B 1 174 ? 87.617 124.295 89.107 1.00 65.99 174 ILE A N 1
ATOM 3323 C CA . ILE B 1 174 ? 86.634 123.503 89.841 1.00 65.99 174 ILE A CA 1
ATOM 3324 C C . ILE B 1 174 ? 87.316 122.614 90.875 1.00 65.99 174 ILE A C 1
ATOM 3325 O O . ILE B 1 174 ? 86.786 122.400 91.972 1.00 65.99 174 ILE A O 1
ATOM 3330 N N . THR B 1 175 ? 88.493 122.076 90.546 1.00 64.12 175 THR A N 1
ATOM 3331 C CA . THR B 1 175 ? 89.222 121.254 91.507 1.00 64.12 175 THR A CA 1
ATOM 3332 C C . THR B 1 175 ? 89.664 122.073 92.712 1.00 64.12 175 THR A C 1
ATOM 3333 O O . THR B 1 175 ? 89.573 121.610 93.855 1.00 64.12 175 THR A O 1
ATOM 3337 N N . SER B 1 176 ? 90.154 123.293 92.476 1.00 61.84 176 SER A N 1
ATOM 3338 C CA . SER B 1 176 ? 90.573 124.150 93.580 1.00 61.84 176 SER A CA 1
ATOM 3339 C C . SER B 1 176 ? 89.391 124.547 94.455 1.00 61.84 176 SER A C 1
ATOM 3340 O O . SER B 1 176 ? 89.514 124.604 95.684 1.00 61.84 176 SER A O 1
ATOM 3343 N N . ALA B 1 177 ? 88.241 124.834 93.840 1.00 62.81 177 ALA A N 1
ATOM 3344 C CA . ALA B 1 177 ? 87.067 125.226 94.613 1.00 62.81 177 ALA A CA 1
ATOM 3345 C C . ALA B 1 177 ? 86.607 124.102 95.532 1.00 62.81 177 ALA A C 1
ATOM 3346 O O . ALA B 1 177 ? 86.258 124.343 96.694 1.00 62.81 177 ALA A O 1
ATOM 3348 N N . CYS B 1 178 ? 86.593 122.866 95.029 1.00 64.78 178 CYS A N 1
ATOM 3349 C CA . CYS B 1 178 ? 86.184 121.736 95.858 1.00 64.78 178 CYS A CA 1
ATOM 3350 C C . CYS B 1 178 ? 87.170 121.495 96.994 1.00 64.78 178 CYS A C 1
ATOM 3351 O O . CYS B 1 178 ? 86.762 121.258 98.137 1.00 64.78 178 CYS A O 1
ATOM 3354 N N . ALA B 1 179 ? 88.472 121.545 96.699 1.00 59.04 179 ALA A N 1
ATOM 3355 C CA . ALA B 1 179 ? 89.475 121.335 97.737 1.00 59.04 179 ALA A CA 1
ATOM 3356 C C . ALA B 1 179 ? 89.439 122.445 98.780 1.00 59.04 179 ALA A C 1
ATOM 3357 O O . ALA B 1 179 ? 89.543 122.179 99.982 1.00 59.04 179 ALA A O 1
ATOM 3359 N N . LEU B 1 180 ? 89.293 123.698 98.340 1.00 56.20 180 LEU A N 1
ATOM 3360 C CA . LEU B 1 180 ? 89.229 124.810 99.280 1.00 56.20 180 LEU A CA 1
ATOM 3361 C C . LEU B 1 180 ? 87.912 124.849 100.042 1.00 56.20 180 LEU A C 1
ATOM 3362 O O . LEU B 1 180 ? 87.834 125.507 101.085 1.00 56.20 180 LEU A O 1
ATOM 3367 N N . GLY B 1 181 ? 86.882 124.168 99.549 1.00 53.68 181 GLY A N 1
ATOM 3368 C CA . GLY B 1 181 ? 85.606 124.136 100.233 1.00 53.68 181 GLY A CA 1
ATOM 3369 C C . GLY B 1 181 ? 85.557 123.093 101.329 1.00 53.68 181 GLY A C 1
ATOM 3370 O O . GLY B 1 181 ? 85.159 123.387 102.459 1.00 53.68 181 GLY A O 1
ATOM 3371 N N . ALA B 1 182 ? 85.961 121.863 101.001 1.00 48.18 182 ALA A N 1
ATOM 3372 C CA . ALA B 1 182 ? 85.939 120.789 101.988 1.00 48.18 182 ALA A CA 1
ATOM 3373 C C . ALA B 1 182 ? 86.909 121.062 103.131 1.00 48.18 182 ALA A C 1
ATOM 3374 O O . ALA B 1 182 ? 86.567 120.867 104.303 1.00 48.18 182 ALA A O 1
ATOM 3376 N N . ASN B 1 183 ? 88.123 121.516 102.811 1.00 43.09 183 ASN A N 1
ATOM 3377 C CA . ASN B 1 183 ? 89.118 121.763 103.849 1.00 43.09 183 ASN A CA 1
ATOM 3378 C C . ASN B 1 183 ? 88.667 122.863 104.801 1.00 43.09 183 ASN A C 1
ATOM 3379 O O . ASN B 1 183 ? 88.854 122.755 106.018 1.00 43.09 183 ASN A O 1
ATOM 3384 N N . LEU B 1 184 ? 88.074 123.932 104.265 1.00 53.22 184 LEU A N 1
ATOM 3385 C CA . LEU B 1 184 ? 87.658 125.046 105.111 1.00 53.22 184 LEU A CA 1
ATOM 3386 C C . LEU B 1 184 ? 86.527 124.642 106.050 1.00 53.22 184 LEU A C 1
ATOM 3387 O O . LEU B 1 184 ? 86.453 125.128 107.184 1.00 53.22 184 LEU A O 1
ATOM 3392 N N . VAL B 1 185 ? 85.633 123.762 105.594 1.00 50.13 185 VAL A N 1
ATOM 3393 C CA . VAL B 1 185 ? 84.520 123.334 106.435 1.00 50.13 185 VAL A CA 1
ATOM 3394 C C . VAL B 1 185 ? 85.023 122.552 107.643 1.00 50.13 185 VAL A C 1
ATOM 3395 O O . VAL B 1 185 ? 84.577 122.778 108.774 1.00 50.13 185 VAL A O 1
ATOM 3399 N N . LEU B 1 186 ? 85.965 121.629 107.429 1.00 47.13 186 LEU A N 1
ATOM 3400 C CA . LEU B 1 186 ? 86.467 120.815 108.532 1.00 47.13 186 LEU A CA 1
ATOM 3401 C C . LEU B 1 186 ? 87.270 121.639 109.531 1.00 47.13 186 LEU A C 1
ATOM 3402 O O . LEU B 1 186 ? 87.443 121.215 110.679 1.00 47.13 186 LEU A O 1
ATOM 3407 N N . ALA B 1 187 ? 87.774 122.804 109.120 1.00 42.03 187 ALA A N 1
ATOM 3408 C CA . ALA B 1 187 ? 88.502 123.657 110.053 1.00 42.03 187 ALA A CA 1
ATOM 3409 C C . ALA B 1 187 ? 87.599 124.138 111.180 1.00 42.03 187 ALA A C 1
ATOM 3410 O O . ALA B 1 187 ? 88.004 124.151 112.349 1.00 42.03 187 ALA A O 1
ATOM 3412 N N . LEU B 1 188 ? 86.368 124.536 110.851 1.00 47.11 188 LEU A N 1
ATOM 3413 C CA . LEU B 1 188 ? 85.449 125.026 111.873 1.00 47.11 188 LEU A CA 1
ATOM 3414 C C . LEU B 1 188 ? 84.910 123.888 112.732 1.00 47.11 188 LEU A C 1
ATOM 3415 O O . LEU B 1 188 ? 84.635 124.080 113.922 1.00 47.11 188 LEU A O 1
ATOM 3420 N N . ILE B 1 189 ? 84.740 122.702 112.145 1.00 41.09 189 ILE A N 1
ATOM 3421 C CA . ILE B 1 189 ? 84.189 121.573 112.891 1.00 41.09 189 ILE A CA 1
ATOM 3422 C C . ILE B 1 189 ? 85.136 121.161 114.011 1.00 41.09 189 ILE A C 1
ATOM 3423 O O . ILE B 1 189 ? 84.717 120.941 115.153 1.00 41.09 189 ILE A O 1
ATOM 3428 N N . LEU B 1 190 ? 86.430 121.045 113.698 1.00 43.46 190 LEU A N 1
ATOM 3429 C CA . LEU B 1 190 ? 87.410 120.695 114.722 1.00 43.46 190 LEU A CA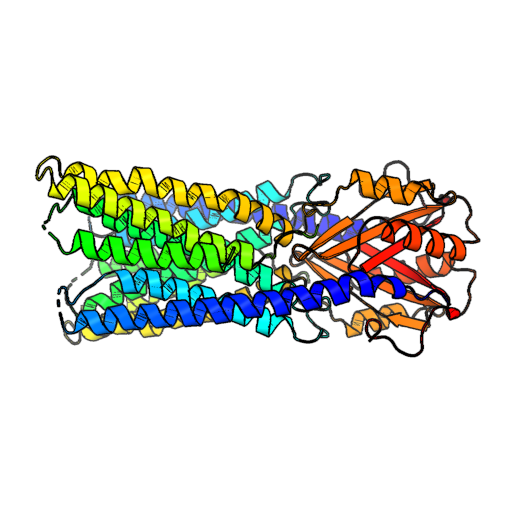 1
ATOM 3430 C C . LEU B 1 190 ? 87.535 121.794 115.771 1.00 43.46 190 LEU A C 1
ATOM 3431 O O . LEU B 1 190 ? 87.647 121.506 116.968 1.00 43.46 190 LEU A O 1
ATOM 3436 N N . HIS B 1 191 ? 87.519 123.052 115.346 1.00 52.99 191 HIS A N 1
ATOM 3437 C CA . HIS B 1 191 ? 87.606 124.169 116.278 1.00 52.99 191 HIS A CA 1
ATOM 3438 C C . HIS B 1 191 ? 86.834 125.378 115.766 1.00 52.99 191 HIS A C 1
ATOM 3439 O O . HIS B 1 191 ? 86.454 126.256 116.541 1.00 52.99 191 HIS A O 1
ATOM 3446 N N . LYS B 1 212 ? 92.730 127.260 132.793 1.00 63.73 212 LYS A N 1
ATOM 3447 C CA . LYS B 1 212 ? 92.053 126.333 131.895 1.00 63.73 212 LYS A CA 1
ATOM 3448 C C . LYS B 1 212 ? 93.011 125.258 131.391 1.00 63.73 212 LYS A C 1
ATOM 3449 O O . LYS B 1 212 ? 94.187 125.533 131.155 1.00 63.73 212 LYS A O 1
ATOM 3455 N N . PRO B 1 213 ? 92.508 124.036 131.234 1.00 52.66 213 PRO A N 1
ATOM 3456 C CA . PRO B 1 213 ? 93.373 122.933 130.803 1.00 52.66 213 PRO A CA 1
ATOM 3457 C C . PRO B 1 213 ? 93.901 123.140 129.393 1.00 52.66 213 PRO A C 1
ATOM 3458 O O . PRO B 1 213 ? 93.261 123.765 128.545 1.00 52.66 213 PRO A O 1
ATOM 3462 N N . GLN B 1 214 ? 95.093 122.600 129.154 1.00 46.31 214 GLN A N 1
ATOM 3463 C CA . GLN B 1 214 ? 95.718 122.693 127.845 1.00 46.31 214 GLN A CA 1
ATOM 3464 C C . GLN B 1 214 ? 94.957 121.837 126.834 1.00 46.31 214 GLN A C 1
ATOM 3465 O O . GLN B 1 214 ? 94.296 120.855 127.182 1.00 46.31 214 GLN A O 1
ATOM 3471 N N . THR B 1 215 ? 95.055 122.230 125.566 1.00 39.38 215 THR A N 1
ATOM 3472 C CA . THR B 1 215 ? 94.322 121.562 124.500 1.00 39.38 215 THR A CA 1
ATOM 3473 C C . THR B 1 215 ? 94.778 120.115 124.342 1.00 39.38 215 THR A C 1
ATOM 3474 O O . THR B 1 215 ? 95.921 119.762 124.643 1.00 39.38 215 THR A O 1
ATOM 3478 N N . ASN B 1 216 ? 93.860 119.277 123.865 1.00 36.34 216 ASN A N 1
ATOM 3479 C CA . ASN B 1 216 ? 94.138 117.854 123.721 1.00 36.34 216 ASN A CA 1
ATOM 3480 C C . ASN B 1 216 ? 95.281 117.624 122.741 1.00 36.34 216 ASN A C 1
ATOM 3481 O O . ASN B 1 216 ? 95.438 118.354 121.760 1.00 36.34 216 ASN A O 1
ATOM 3486 N N . ALA B 1 217 ? 96.087 116.598 123.017 1.00 34.47 217 ALA A N 1
ATOM 3487 C CA . ALA B 1 217 ? 97.234 116.291 122.173 1.00 34.47 217 ALA A CA 1
ATOM 3488 C C . ALA B 1 217 ? 96.841 115.702 120.825 1.00 34.47 217 ALA A C 1
ATOM 3489 O O . ALA B 1 217 ? 97.688 115.642 119.928 1.00 34.47 217 ALA A O 1
ATOM 3491 N N . SER B 1 218 ? 95.593 115.266 120.660 1.00 32.51 218 SER A N 1
ATOM 3492 C CA . SER B 1 218 ? 95.122 114.701 119.402 1.00 32.51 218 SER A CA 1
ATOM 3493 C C . SER B 1 218 ? 94.346 115.702 118.558 1.00 32.51 218 SER A C 1
ATOM 3494 O O . SER B 1 218 ? 94.480 115.703 117.331 1.00 32.51 218 SER A O 1
ATOM 3497 N N . ILE B 1 219 ? 93.532 116.553 119.185 1.00 29.42 219 ILE A N 1
ATOM 3498 C CA . ILE B 1 219 ? 92.866 117.621 118.447 1.00 29.42 219 ILE A CA 1
ATOM 3499 C C . ILE B 1 219 ? 93.887 118.632 117.940 1.00 29.42 219 ILE A C 1
ATOM 3500 O O . ILE B 1 219 ? 93.740 119.188 116.847 1.00 29.42 219 ILE A O 1
ATOM 3505 N N . ARG B 1 220 ? 94.936 118.886 118.724 1.00 21.84 220 ARG A N 1
ATOM 3506 C CA . ARG B 1 220 ? 95.992 119.797 118.304 1.00 21.84 220 ARG A CA 1
ATOM 3507 C C . ARG B 1 220 ? 96.822 119.247 117.154 1.00 21.84 220 ARG A C 1
ATOM 3508 O O . ARG B 1 220 ? 97.605 119.999 116.566 1.00 21.84 220 ARG A O 1
ATOM 3516 N N . ALA B 1 221 ? 96.684 117.964 116.828 1.00 20.92 221 ALA A N 1
ATOM 3517 C CA . ALA B 1 221 ? 97.373 117.366 115.691 1.00 20.92 221 ALA A CA 1
ATOM 3518 C C . ALA B 1 221 ? 96.475 117.215 114.472 1.00 20.92 221 ALA A C 1
ATOM 3519 O O . ALA B 1 221 ? 96.921 117.462 113.349 1.00 20.92 221 ALA A O 1
ATOM 3521 N N . ALA B 1 222 ? 95.219 116.810 114.670 1.00 24.63 222 ALA A N 1
ATOM 3522 C CA . ALA B 1 222 ? 94.289 116.702 113.551 1.00 24.63 222 ALA A CA 1
ATOM 3523 C C . ALA B 1 222 ? 93.964 118.070 112.965 1.00 24.63 222 ALA A C 1
ATOM 3524 O O . ALA B 1 222 ? 93.845 118.215 111.743 1.00 24.63 222 ALA A O 1
ATOM 3526 N N . PHE B 1 223 ? 93.808 119.084 113.819 1.00 23.74 223 PHE A N 1
ATOM 3527 C CA . PHE B 1 223 ? 93.536 120.430 113.327 1.00 23.74 223 PHE A CA 1
ATOM 3528 C C . PHE B 1 223 ? 94.684 120.949 112.473 1.00 23.74 223 PHE A C 1
ATOM 3529 O O . PHE B 1 223 ? 94.458 121.576 111.432 1.00 23.74 223 PHE A O 1
ATOM 3537 N N . ILE B 1 224 ? 95.924 120.706 112.902 1.00 21.45 224 ILE A N 1
ATOM 3538 C CA . ILE B 1 224 ? 97.079 121.155 112.129 1.00 21.45 224 ILE A CA 1
ATOM 3539 C C . ILE B 1 224 ? 97.127 120.442 110.783 1.00 21.45 224 ILE A C 1
ATOM 3540 O O . ILE B 1 224 ? 97.504 121.031 109.763 1.00 21.45 224 ILE A O 1
ATOM 3545 N N . HIS B 1 225 ? 96.740 119.166 110.758 1.00 25.26 225 HIS A N 1
ATOM 3546 C CA . HIS B 1 225 ? 96.706 118.427 109.500 1.00 25.26 225 HIS A CA 1
ATOM 3547 C C . HIS B 1 225 ? 95.690 119.024 108.533 1.00 25.26 225 HIS A C 1
ATOM 3548 O O . HIS B 1 225 ? 95.982 119.197 107.344 1.00 25.26 225 HIS A O 1
ATOM 3555 N N . VAL B 1 226 ? 94.489 119.339 109.022 1.00 25.42 226 VAL A N 1
ATOM 3556 C CA . VAL B 1 226 ? 93.450 119.882 108.152 1.00 25.42 226 VAL A CA 1
ATOM 3557 C C . VAL B 1 226 ? 93.810 121.290 107.697 1.00 25.42 226 VAL A C 1
ATOM 3558 O O . VAL B 1 226 ? 93.739 121.611 106.505 1.00 25.42 226 VAL A O 1
ATOM 3562 N N . ILE B 1 227 ? 94.208 122.151 108.635 1.00 30.10 227 ILE A N 1
ATOM 3563 C CA . ILE B 1 227 ? 94.492 123.537 108.282 1.00 30.10 227 ILE A CA 1
ATOM 3564 C C . ILE B 1 227 ? 95.885 123.702 107.688 1.00 30.10 227 ILE A C 1
ATOM 3565 O O . ILE B 1 227 ? 96.166 124.734 107.066 1.00 30.10 227 ILE A O 1
ATOM 3570 N N . GLY B 1 228 ? 96.768 122.719 107.867 1.00 34.71 228 GLY A N 1
ATOM 3571 C CA . GLY B 1 228 ? 98.064 122.780 107.214 1.00 34.71 228 GLY A CA 1
ATOM 3572 C C . GLY B 1 228 ? 97.966 122.622 105.709 1.00 34.71 228 GLY A C 1
ATOM 3573 O O . GLY B 1 228 ? 98.670 123.301 104.957 1.00 34.71 228 GLY A O 1
ATOM 3574 N N . ASP B 1 229 ? 97.094 121.726 105.249 1.00 33.58 229 ASP A N 1
ATOM 3575 C CA . ASP B 1 229 ? 96.935 121.483 103.822 1.00 33.58 229 ASP A CA 1
ATOM 3576 C C . ASP B 1 229 ? 95.963 122.448 103.160 1.00 33.58 229 ASP A C 1
ATOM 3577 O O . ASP B 1 229 ? 95.771 122.367 101.942 1.00 33.58 229 ASP A O 1
ATOM 3582 N N . LEU B 1 230 ? 95.342 123.348 103.925 1.00 34.82 230 LEU A N 1
ATOM 3583 C CA . LEU B 1 230 ? 94.527 124.392 103.317 1.00 34.82 230 LEU A CA 1
ATOM 3584 C C . LEU B 1 230 ? 95.379 125.355 102.502 1.00 34.82 230 LEU A C 1
ATOM 3585 O O . LEU B 1 230 ? 94.899 125.923 101.515 1.00 34.82 230 LEU A O 1
ATOM 3590 N N . PHE B 1 231 ? 96.640 125.549 102.898 1.00 40.17 231 PHE A N 1
ATOM 3591 C CA . PHE B 1 231 ? 97.524 126.446 102.162 1.00 40.17 231 PHE A CA 1
ATOM 3592 C C . PHE B 1 231 ? 97.871 125.894 100.786 1.00 40.17 231 PHE A C 1
ATOM 3593 O O . PHE B 1 231 ? 98.033 126.666 99.834 1.00 40.17 231 PHE A O 1
ATOM 3601 N N . GLN B 1 232 ? 97.999 124.570 100.660 1.00 45.68 232 GLN A N 1
ATOM 3602 C CA . GLN B 1 232 ? 98.238 123.975 99.350 1.00 45.68 232 GLN A CA 1
ATOM 3603 C C . GLN B 1 232 ? 97.080 124.257 98.402 1.00 45.68 232 GLN A C 1
ATOM 3604 O O . GLN B 1 232 ? 97.293 124.572 97.225 1.00 45.68 232 GLN A O 1
ATOM 3610 N N . SER B 1 233 ? 95.845 124.147 98.897 1.00 42.77 233 SER A N 1
ATOM 3611 C CA . SER B 1 233 ? 94.686 124.475 98.073 1.00 42.77 233 SER A CA 1
ATOM 3612 C C . SER B 1 233 ? 94.660 125.955 97.713 1.00 42.77 233 SER A C 1
ATOM 3613 O O . SER B 1 233 ? 94.139 126.328 96.657 1.00 42.77 233 SER A O 1
ATOM 3616 N N . ILE B 1 234 ? 95.200 126.811 98.581 1.00 41.97 234 ILE A N 1
ATOM 3617 C CA . ILE B 1 234 ? 95.316 128.227 98.250 1.00 41.97 234 ILE A CA 1
ATOM 3618 C C . ILE B 1 234 ? 96.314 128.428 97.116 1.00 41.97 234 ILE A C 1
ATOM 3619 O O . ILE B 1 234 ? 96.082 129.226 96.199 1.00 41.97 234 ILE A O 1
ATOM 3624 N N . SER B 1 235 ? 97.436 127.704 97.156 1.00 48.45 235 SER A N 1
ATOM 3625 C CA . SER B 1 235 ? 98.484 127.892 96.156 1.00 48.45 235 SER A CA 1
ATOM 3626 C C . SER B 1 235 ? 98.002 127.523 94.758 1.00 48.45 235 SER A C 1
ATOM 3627 O O . SER B 1 235 ? 98.270 128.248 93.792 1.00 48.45 235 SER A O 1
ATOM 3630 N N . VAL B 1 236 ? 97.296 126.398 94.626 1.00 47.97 236 VAL A N 1
ATOM 3631 C CA . VAL B 1 236 ? 96.840 125.967 93.307 1.00 47.97 236 VAL A CA 1
ATOM 3632 C C . VAL B 1 236 ? 95.801 126.937 92.755 1.00 47.97 236 VAL A C 1
ATOM 3633 O O . VAL B 1 236 ? 95.751 127.190 91.545 1.00 47.97 236 VAL A O 1
ATOM 3637 N N . LEU B 1 237 ? 94.962 127.500 93.628 1.00 51.39 237 LEU A N 1
ATOM 3638 C CA . LEU B 1 237 ? 93.975 128.478 93.179 1.00 51.39 237 LEU A CA 1
ATOM 3639 C C . LEU B 1 237 ? 94.648 129.721 92.612 1.00 51.39 237 LEU A C 1
ATOM 3640 O O . LEU B 1 237 ? 94.226 130.246 91.574 1.00 51.39 237 LEU A O 1
ATOM 3645 N N . ILE B 1 238 ? 95.694 130.210 93.281 1.00 53.85 238 ILE A N 1
ATOM 3646 C CA . ILE B 1 238 ? 96.407 131.385 92.790 1.00 53.85 238 ILE A CA 1
ATOM 3647 C C . ILE B 1 238 ? 97.098 131.079 91.467 1.00 53.85 238 ILE A C 1
ATOM 3648 O O . ILE B 1 238 ? 97.049 131.880 90.525 1.00 53.85 238 ILE A O 1
ATOM 3653 N N . SER B 1 239 ? 97.753 129.919 91.373 1.00 57.14 239 SER A N 1
ATOM 3654 C CA . SER B 1 239 ? 98.449 129.556 90.143 1.00 57.14 239 SER A CA 1
ATOM 3655 C C . SER B 1 239 ? 97.478 129.395 88.980 1.00 57.14 239 SER A C 1
ATOM 3656 O O . SER B 1 239 ? 97.745 129.868 87.868 1.00 57.14 239 SER A O 1
ATOM 3659 N N . ALA B 1 240 ? 96.348 128.725 89.214 1.00 59.40 240 ALA A N 1
ATOM 3660 C CA . ALA B 1 240 ? 95.373 128.525 88.148 1.00 59.40 240 ALA A CA 1
ATOM 3661 C C . ALA B 1 240 ? 94.761 129.846 87.697 1.00 59.40 240 ALA A C 1
ATOM 3662 O O . ALA B 1 240 ? 94.563 130.066 86.497 1.00 59.40 240 ALA A O 1
ATOM 3664 N N . LEU B 1 241 ? 94.449 130.733 88.645 1.00 60.76 241 LEU A N 1
ATOM 3665 C CA . LEU B 1 241 ? 93.811 131.998 88.295 1.00 60.76 241 LEU A CA 1
ATOM 3666 C C . LEU B 1 241 ? 94.729 132.871 87.449 1.00 60.76 241 LEU A C 1
ATOM 3667 O O . LEU B 1 241 ? 94.283 133.498 86.480 1.00 60.76 241 LEU A O 1
ATOM 3672 N N . ILE B 1 242 ? 96.014 132.930 87.801 1.00 69.33 242 ILE A N 1
ATOM 3673 C CA . ILE B 1 242 ? 96.957 133.744 87.040 1.00 69.33 242 ILE A CA 1
ATOM 3674 C C . ILE B 1 242 ? 97.154 133.170 85.641 1.00 69.33 242 ILE A C 1
ATOM 3675 O O . ILE B 1 242 ? 97.181 133.910 84.650 1.00 69.33 242 ILE A O 1
ATOM 3680 N N . ILE B 1 243 ? 97.292 131.846 85.539 1.00 74.64 243 ILE A N 1
ATOM 3681 C CA . ILE B 1 243 ? 97.502 131.214 84.239 1.00 74.64 243 ILE A CA 1
ATOM 3682 C C . ILE B 1 243 ? 96.281 131.402 83.347 1.00 74.64 243 ILE A C 1
ATOM 3683 O O . ILE B 1 243 ? 96.407 131.691 82.150 1.00 74.64 243 ILE A O 1
ATOM 3688 N N . TYR B 1 244 ? 95.081 131.248 83.914 1.00 80.32 244 TYR A N 1
ATOM 3689 C CA . TYR B 1 244 ? 93.863 131.365 83.118 1.00 80.32 244 TYR A CA 1
ATOM 3690 C C . TYR B 1 244 ? 93.704 132.759 82.525 1.00 80.32 244 TYR A C 1
ATOM 3691 O O . TYR B 1 244 ? 93.144 132.907 81.433 1.00 80.32 244 TYR A O 1
ATOM 3700 N N . PHE B 1 245 ? 94.185 133.788 83.221 1.00 77.02 245 PHE A N 1
ATOM 3701 C CA . PHE B 1 245 ? 94.112 135.148 82.703 1.00 77.02 245 PHE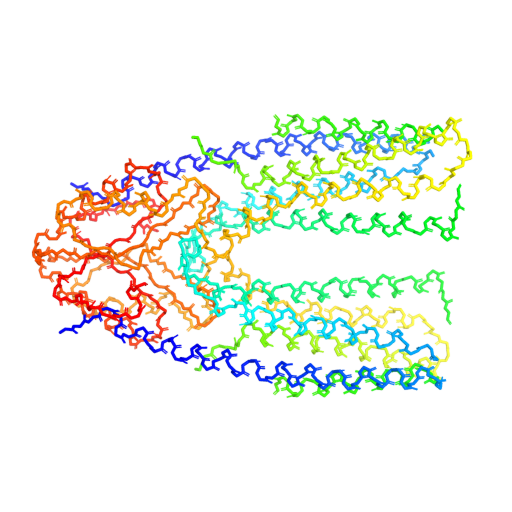 A CA 1
ATOM 3702 C C . PHE B 1 245 ? 95.331 135.511 81.866 1.00 77.02 245 PHE A C 1
ATOM 3703 O O . PHE B 1 245 ? 95.201 136.201 80.850 1.00 77.02 245 PHE A O 1
ATOM 3711 N N . LYS B 1 246 ? 96.515 135.061 82.273 1.00 76.61 246 LYS A N 1
ATOM 3712 C CA . LYS B 1 246 ? 97.749 135.303 81.526 1.00 76.61 246 LYS A CA 1
ATOM 3713 C C . LYS B 1 246 ? 98.347 133.971 81.100 1.00 76.61 246 LYS A C 1
ATOM 3714 O O . LYS B 1 246 ? 99.012 133.299 81.910 1.00 76.61 246 LYS A O 1
ATOM 3720 N N . PRO B 1 247 ? 98.132 133.539 79.855 1.00 74.31 247 PRO A N 1
ATOM 3721 C CA . PRO B 1 247 ? 98.716 132.261 79.413 1.00 74.31 247 PRO A CA 1
ATOM 3722 C C . PRO B 1 247 ? 100.232 132.234 79.478 1.00 74.31 247 PRO A C 1
ATOM 3723 O O . PRO B 1 247 ? 100.813 131.173 79.741 1.00 74.31 247 PRO A O 1
ATOM 3727 N N . GLU B 1 248 ? 100.891 133.366 79.249 1.00 80.49 248 GLU A N 1
ATOM 3728 C CA . GLU B 1 248 ? 102.342 133.430 79.309 1.00 80.49 248 GLU A CA 1
ATOM 3729 C C . GLU B 1 248 ? 102.810 133.410 80.763 1.00 80.49 248 GLU A C 1
ATOM 3730 O O . GLU B 1 248 ? 102.013 133.321 81.702 1.00 80.49 248 GLU A O 1
ATOM 3736 N N . TYR B 1 249 ? 104.129 133.500 80.948 1.00 87.51 249 TYR A N 1
ATOM 3737 C CA . TYR B 1 249 ? 104.754 133.458 82.271 1.00 87.51 249 TYR A CA 1
ATOM 3738 C C . TYR B 1 249 ? 104.354 132.192 83.028 1.00 87.51 249 TYR A C 1
ATOM 3739 O O . TYR B 1 249 ? 103.944 132.234 84.190 1.00 87.51 249 TYR A O 1
ATOM 3748 N N . LYS B 1 250 ? 104.478 131.049 82.349 1.00 90.79 250 LYS A N 1
ATOM 3749 C CA . LYS B 1 250 ? 104.147 129.766 82.956 1.00 90.79 250 LYS A CA 1
ATOM 3750 C C . LYS B 1 250 ? 105.101 129.379 84.079 1.00 90.79 250 LYS A C 1
ATOM 3751 O O . LYS B 1 250 ? 104.797 128.446 84.829 1.00 90.79 250 LYS A O 1
ATOM 3757 N N . MET B 1 251 ? 106.237 130.067 84.211 1.00 92.42 251 MET A N 1
ATOM 3758 C CA . MET B 1 251 ? 107.180 129.782 85.285 1.00 92.42 251 MET A CA 1
ATOM 3759 C C . MET B 1 251 ? 106.646 130.168 86.658 1.00 92.42 251 MET A C 1
ATOM 3760 O O . MET B 1 251 ? 107.258 129.800 87.666 1.00 92.42 251 MET A O 1
ATOM 3765 N N . ALA B 1 252 ? 105.533 130.903 86.722 1.00 72.66 252 ALA A N 1
ATOM 3766 C CA . ALA B 1 252 ? 104.964 131.274 88.013 1.00 72.66 252 ALA A CA 1
ATOM 3767 C C . ALA B 1 252 ? 104.365 130.073 88.733 1.00 72.66 252 ALA A C 1
ATOM 3768 O O . ALA B 1 252 ? 104.387 130.020 89.968 1.00 72.66 252 ALA A O 1
ATOM 3770 N N . ASP B 1 253 ? 103.816 129.113 87.989 1.00 73.67 253 ASP A N 1
ATOM 3771 C CA . ASP B 1 253 ? 103.225 127.935 88.623 1.00 73.67 253 ASP A CA 1
ATOM 3772 C C . ASP B 1 253 ? 104.240 127.107 89.404 1.00 73.67 253 ASP A C 1
ATOM 3773 O O . ASP B 1 253 ? 103.952 126.760 90.563 1.00 73.67 253 ASP A O 1
ATOM 3778 N N . PRO B 1 254 ? 105.410 126.742 88.858 1.00 70.70 254 PRO A N 1
ATOM 3779 C CA . PRO B 1 254 ? 106.376 125.993 89.684 1.00 70.70 254 PRO A CA 1
ATOM 3780 C C . PRO B 1 254 ? 106.840 126.750 90.915 1.00 70.70 254 PRO A C 1
ATOM 3781 O O . PRO B 1 254 ? 107.042 126.139 91.971 1.00 70.70 254 PRO A O 1
ATOM 3785 N N . ILE B 1 255 ? 107.012 128.072 90.816 1.00 68.02 255 ILE A N 1
ATOM 3786 C CA . ILE B 1 255 ? 107.478 128.853 91.960 1.00 68.02 255 ILE A CA 1
ATOM 3787 C C . ILE B 1 255 ? 106.352 129.204 92.919 1.00 68.02 255 ILE A C 1
ATOM 3788 O O . ILE B 1 255 ? 106.622 129.581 94.067 1.00 68.02 255 ILE A O 1
ATOM 3793 N N . CYS B 1 256 ? 105.095 129.079 92.487 1.00 65.76 256 CYS A N 1
ATOM 3794 C CA . CYS B 1 256 ? 103.975 129.349 93.382 1.00 65.76 256 CYS A CA 1
ATOM 3795 C C . CYS B 1 256 ? 103.950 128.369 94.548 1.00 65.76 256 CYS A C 1
ATOM 3796 O O . CYS B 1 256 ? 103.685 128.761 95.691 1.00 65.76 256 CYS A O 1
ATOM 3799 N N . THR B 1 257 ? 104.214 127.089 94.278 1.00 59.52 257 THR A N 1
ATOM 3800 C CA . THR B 1 257 ? 104.226 126.092 95.344 1.00 59.52 257 THR A CA 1
ATOM 3801 C C . THR B 1 257 ? 105.349 126.357 96.340 1.00 59.52 257 THR A C 1
ATOM 3802 O O . THR B 1 257 ? 105.148 126.237 97.555 1.00 59.52 257 THR A O 1
ATOM 3806 N N . PHE B 1 258 ? 106.533 126.731 95.847 1.00 62.80 258 PHE A N 1
ATOM 3807 C CA . PHE B 1 258 ? 107.681 126.927 96.728 1.00 62.80 258 PHE A CA 1
ATOM 3808 C C . PHE B 1 258 ? 107.427 128.034 97.743 1.00 62.80 258 PHE A C 1
ATOM 3809 O O . PHE B 1 258 ? 107.773 127.897 98.922 1.00 62.80 258 PHE A O 1
ATOM 3817 N N . ILE B 1 259 ? 106.827 129.144 97.306 1.00 62.49 259 ILE A N 1
ATOM 3818 C CA . ILE B 1 259 ? 106.561 130.247 98.220 1.00 62.49 259 ILE A CA 1
ATOM 3819 C C . ILE B 1 259 ? 105.478 129.895 99.232 1.00 62.49 259 ILE A C 1
ATOM 3820 O O . ILE B 1 259 ? 105.344 130.580 100.252 1.00 62.49 259 ILE A O 1
ATOM 3825 N N . PHE B 1 260 ? 104.700 128.839 98.983 1.00 56.92 260 PHE A N 1
ATOM 3826 C CA . PHE B 1 260 ? 103.649 128.426 99.899 1.00 56.92 260 PHE A CA 1
ATOM 3827 C C . PHE B 1 260 ? 103.894 127.074 100.551 1.00 56.92 260 PHE A C 1
ATOM 3828 O O . PHE B 1 260 ? 103.192 126.736 101.508 1.00 56.92 260 PHE A O 1
ATOM 3836 N N . SER B 1 261 ? 104.860 126.294 100.061 1.00 45.45 261 SER A N 1
ATOM 3837 C CA . SER B 1 261 ? 105.176 125.030 100.718 1.00 45.45 261 SER A CA 1
ATOM 3838 C C . SER B 1 261 ? 105.918 125.250 102.028 1.00 45.45 261 SER A C 1
ATOM 3839 O O . SER B 1 261 ? 105.884 124.385 102.910 1.00 45.45 261 SER A O 1
ATOM 3842 N N . ILE B 1 262 ? 106.597 126.389 102.172 1.00 42.69 262 ILE A N 1
ATOM 3843 C CA . ILE B 1 262 ? 107.329 126.666 103.403 1.00 42.69 262 ILE A CA 1
ATOM 3844 C C . ILE B 1 262 ? 106.367 126.927 104.554 1.00 42.69 262 ILE A C 1
ATOM 3845 O O . ILE B 1 262 ? 106.620 126.522 105.695 1.00 42.69 262 ILE A O 1
ATOM 3850 N N . PHE B 1 263 ? 105.252 127.611 104.279 1.00 35.92 263 PHE A N 1
ATOM 3851 C CA . PHE B 1 263 ? 104.331 127.992 105.346 1.00 35.92 263 PHE A CA 1
ATOM 3852 C C . PHE B 1 263 ? 103.730 126.778 106.040 1.00 35.92 263 PHE A C 1
ATOM 3853 O O . PHE B 1 263 ? 103.398 126.847 107.229 1.00 35.92 263 PHE A O 1
ATOM 3861 N N . VAL B 1 264 ? 103.575 125.665 105.323 1.00 31.09 264 VAL A N 1
ATOM 3862 C CA . VAL B 1 264 ? 103.104 124.440 105.962 1.00 31.09 264 VAL A CA 1
ATOM 3863 C C . VAL B 1 264 ? 104.155 123.908 106.928 1.00 31.09 264 VAL A C 1
ATOM 3864 O O . VAL B 1 264 ? 103.825 123.343 107.977 1.00 31.09 264 VAL A O 1
ATOM 3868 N N . LEU B 1 265 ? 105.433 124.080 106.594 1.00 28.09 265 LEU A N 1
ATOM 3869 C CA . LEU B 1 265 ? 106.521 123.609 107.441 1.00 28.09 265 LEU A CA 1
ATOM 3870 C C . LEU B 1 265 ? 106.811 124.536 108.614 1.00 28.09 265 LEU A C 1
ATOM 3871 O O . LEU B 1 265 ? 107.598 124.167 109.491 1.00 28.09 265 LEU A O 1
ATOM 3876 N N . ILE B 1 266 ? 106.211 125.723 108.648 1.00 28.23 266 ILE A N 1
ATOM 3877 C CA . ILE B 1 266 ? 106.424 126.653 109.753 1.00 28.23 266 ILE A CA 1
ATOM 3878 C C . ILE B 1 266 ? 105.350 126.502 110.823 1.00 28.23 266 ILE A C 1
ATOM 3879 O O . ILE B 1 266 ? 105.648 126.538 112.019 1.00 28.23 266 ILE A O 1
ATOM 3884 N N . THR B 1 267 ? 104.092 126.323 110.415 1.00 24.81 267 THR A N 1
ATOM 3885 C CA . THR B 1 267 ? 102.997 126.204 111.370 1.00 24.81 267 THR A CA 1
ATOM 3886 C C . THR B 1 267 ? 103.030 124.899 112.154 1.00 24.81 267 THR A C 1
ATOM 3887 O O . THR B 1 267 ? 102.287 124.769 113.132 1.00 24.81 267 THR A O 1
ATOM 3891 N N . THR B 1 268 ? 103.862 123.938 111.757 1.00 16.81 268 THR A N 1
ATOM 3892 C CA . THR B 1 268 ? 103.971 122.661 112.447 1.00 16.81 268 THR A CA 1
ATOM 3893 C C . THR B 1 268 ? 105.199 122.580 113.345 1.00 16.81 268 THR A C 1
ATOM 3894 O O . THR B 1 268 ? 105.567 121.482 113.773 1.00 16.81 268 THR A O 1
ATOM 3898 N N . VAL B 1 269 ? 105.839 123.709 113.637 1.00 18.54 269 VAL A N 1
ATOM 3899 C CA . VAL B 1 269 ? 107.021 123.713 114.495 1.00 18.54 269 VAL A CA 1
ATOM 3900 C C . VAL B 1 269 ? 106.642 123.850 115.964 1.00 18.54 269 VAL A C 1
ATOM 3901 O O . VAL B 1 269 ? 107.219 123.181 116.824 1.00 18.54 269 VAL A O 1
ATOM 3905 N N . THR B 1 270 ? 105.669 124.709 116.278 1.00 18.35 270 THR A N 1
ATOM 3906 C CA . THR B 1 270 ? 105.235 124.860 117.662 1.00 18.35 270 THR A CA 1
ATOM 3907 C C . THR B 1 270 ? 104.482 123.638 118.170 1.00 18.35 270 THR A C 1
ATOM 3908 O O . THR B 1 270 ? 104.273 123.515 119.381 1.00 18.35 270 THR A O 1
ATOM 3912 N N . VAL B 1 271 ? 104.062 122.742 117.276 1.00 14.97 271 VAL A N 1
ATOM 3913 C CA . VAL B 1 271 ? 103.440 121.497 117.710 1.00 14.97 271 VAL A CA 1
ATOM 3914 C C . VAL B 1 271 ? 104.498 120.442 117.996 1.00 14.97 271 VAL A C 1
ATOM 3915 O O . VAL B 1 271 ? 104.395 119.694 118.974 1.00 14.97 271 VAL A O 1
ATOM 3919 N N . LEU B 1 272 ? 105.529 120.364 117.153 1.00 11.41 272 LEU A N 1
ATOM 3920 C CA . LEU B 1 272 ? 106.571 119.363 117.349 1.00 11.41 272 LEU A CA 1
ATOM 3921 C C . LEU B 1 272 ? 107.335 119.598 118.646 1.00 11.41 272 LEU A C 1
ATOM 3922 O O . LEU B 1 272 ? 107.618 118.651 119.386 1.00 11.41 272 LEU A O 1
ATOM 3927 N N . ARG B 1 273 ? 107.678 120.854 118.940 1.00 10.46 273 ARG A N 1
ATOM 3928 C CA . ARG B 1 273 ? 108.417 121.141 120.166 1.00 10.46 273 ARG A CA 1
ATOM 3929 C C . ARG B 1 273 ? 107.571 120.867 121.404 1.00 10.46 273 ARG A C 1
ATOM 3930 O O . ARG B 1 273 ? 108.058 120.280 122.376 1.00 10.46 273 ARG A O 1
ATOM 3938 N N . ASP B 1 274 ? 106.301 121.277 121.387 1.00 11.58 274 ASP A N 1
ATOM 3939 C CA . ASP B 1 274 ? 105.422 121.048 122.527 1.00 11.58 274 ASP A CA 1
ATOM 3940 C C . ASP B 1 274 ? 105.065 119.581 122.710 1.00 11.58 274 ASP A C 1
ATOM 3941 O O . ASP B 1 274 ? 104.531 119.220 123.764 1.00 11.58 274 ASP A O 1
ATOM 3946 N N . LEU B 1 275 ? 105.337 118.736 121.715 1.00 7.48 275 LEU A N 1
ATOM 3947 C CA . LEU B 1 275 ? 105.042 117.314 121.791 1.00 7.48 275 LEU A CA 1
ATOM 3948 C C . LEU B 1 275 ? 106.283 116.451 121.956 1.00 7.48 275 LEU A C 1
ATOM 3949 O O . LEU B 1 275 ? 106.163 115.305 122.398 1.00 7.48 275 LEU A O 1
ATOM 3954 N N . LEU B 1 276 ? 107.465 116.975 121.637 1.00 5.92 276 LEU A N 1
ATOM 3955 C CA . LEU B 1 276 ? 108.699 116.214 121.766 1.00 5.92 276 LEU A CA 1
ATOM 3956 C C . LEU B 1 276 ? 109.274 116.253 123.175 1.00 5.92 276 LEU A C 1
ATOM 3957 O O . LEU B 1 276 ? 109.863 115.261 123.619 1.00 5.92 276 LEU A O 1
ATOM 3962 N N . THR B 1 277 ? 109.125 117.371 123.891 1.00 8.22 277 THR A N 1
ATOM 3963 C CA . THR B 1 277 ? 109.626 117.439 125.259 1.00 8.22 277 THR A CA 1
ATOM 3964 C C . THR B 1 277 ? 108.842 116.543 126.207 1.00 8.22 277 THR A C 1
ATOM 3965 O O . THR B 1 277 ? 109.358 116.185 127.270 1.00 8.22 277 THR A O 1
ATOM 3969 N N . VAL B 1 278 ? 107.606 116.184 125.855 1.00 7.42 278 VAL A N 1
ATOM 3970 C CA . VAL B 1 278 ? 106.863 115.211 126.648 1.00 7.42 278 VAL A CA 1
ATOM 3971 C C . VAL B 1 278 ? 107.467 113.822 126.486 1.00 7.42 278 VAL A C 1
ATOM 3972 O O . VAL B 1 278 ? 107.560 113.053 127.450 1.00 7.42 278 VAL A O 1
ATOM 3976 N N . LEU B 1 279 ? 107.898 113.482 125.268 1.00 11.95 279 LEU A N 1
ATOM 3977 C CA . LEU B 1 279 ? 108.434 112.152 125.006 1.00 11.95 279 LEU A CA 1
ATOM 3978 C C . LEU B 1 279 ? 109.794 111.931 125.653 1.00 11.95 279 LEU A C 1
ATOM 3979 O O . LEU B 1 279 ? 110.189 110.777 125.849 1.00 11.95 279 LEU A O 1
ATOM 3984 N N . MET B 1 280 ? 110.523 112.998 125.982 1.00 9.20 280 MET A N 1
ATOM 3985 C CA . MET B 1 280 ? 111.755 112.894 126.755 1.00 9.20 280 MET A CA 1
ATOM 3986 C C . MET B 1 280 ? 111.564 113.400 128.182 1.00 9.20 280 MET A C 1
ATOM 3987 O O . MET B 1 280 ? 112.506 113.900 128.804 1.00 9.20 280 MET A O 1
ATOM 3992 N N . GLU B 1 281 ? 110.345 113.259 128.699 1.00 14.11 281 GLU A N 1
ATOM 3993 C CA . GLU B 1 281 ? 109.949 113.599 130.069 1.00 14.11 281 GLU A CA 1
ATOM 3994 C C . GLU B 1 281 ? 110.541 114.932 130.531 1.00 14.11 281 GLU A C 1
ATOM 3995 O O . GLU B 1 281 ? 111.294 115.021 131.500 1.00 14.11 281 GLU A O 1
ATOM 4001 N N . GLY B 1 282 ? 110.169 115.986 129.807 1.00 10.94 282 GLY A N 1
ATOM 4002 C CA . GLY B 1 282 ? 110.461 117.340 130.216 1.00 10.94 282 GLY A CA 1
ATOM 4003 C C . GLY B 1 282 ? 109.266 117.983 130.902 1.00 10.94 282 GLY A C 1
ATOM 4004 O O . GLY B 1 282 ? 108.161 117.452 130.914 1.00 10.94 282 GLY A O 1
ATOM 4005 N N . THR B 1 283 ? 109.512 119.148 131.483 1.00 14.81 283 THR A N 1
ATOM 4006 C CA . THR B 1 283 ? 108.451 119.866 132.176 1.00 14.81 283 THR A CA 1
ATOM 4007 C C . THR B 1 283 ? 107.425 120.371 131.168 1.00 14.81 283 THR A C 1
ATOM 4008 O O . THR B 1 283 ? 107.791 121.069 130.217 1.00 14.81 283 THR A O 1
ATOM 4012 N N . PRO B 1 284 ? 106.147 120.050 131.336 1.00 21.01 284 PRO A N 1
ATOM 4013 C CA . PRO B 1 284 ? 105.139 120.488 130.370 1.00 21.01 284 PRO A CA 1
ATOM 4014 C C . PRO B 1 284 ? 104.748 121.944 130.576 1.00 21.01 284 PRO A C 1
ATOM 4015 O O . PRO B 1 284 ? 105.020 122.556 131.609 1.00 21.01 284 PRO A O 1
ATOM 4019 N N . ARG B 1 285 ? 104.093 122.492 129.556 1.00 34.95 285 ARG A N 1
ATOM 4020 C CA . ARG B 1 285 ? 103.574 123.847 129.647 1.00 34.95 285 ARG A CA 1
ATOM 4021 C C . ARG B 1 285 ? 102.445 123.918 130.668 1.00 34.95 285 ARG A C 1
ATOM 4022 O O . ARG B 1 285 ? 101.711 122.951 130.887 1.00 34.95 285 ARG A O 1
ATOM 4030 N N . GLY B 1 286 ? 102.311 125.082 131.297 1.00 34.26 286 GLY A N 1
ATOM 4031 C CA . GLY B 1 286 ? 101.281 125.323 132.279 1.00 34.26 286 GLY A CA 1
ATOM 4032 C C . GLY B 1 286 ? 101.733 125.189 133.718 1.00 34.26 286 GLY A C 1
ATOM 4033 O O . GLY B 1 286 ? 101.023 125.650 134.619 1.00 34.26 286 GLY A O 1
ATOM 4034 N N . ILE B 1 287 ? 102.891 124.575 133.958 1.00 25.00 287 ILE A N 1
ATOM 4035 C CA . ILE B 1 287 ? 103.448 124.453 135.296 1.00 25.00 287 ILE A CA 1
ATOM 4036 C C . ILE B 1 287 ? 104.894 124.929 135.264 1.00 25.00 287 ILE A C 1
ATOM 4037 O O . ILE B 1 287 ? 105.558 124.912 134.225 1.00 25.00 287 ILE A O 1
ATOM 4042 N N . HIS B 1 288 ? 105.373 125.377 136.422 1.00 26.29 288 HIS A N 1
ATOM 4043 C CA . HIS B 1 288 ? 106.703 125.953 136.545 1.00 26.29 288 HIS A CA 1
ATOM 4044 C C . HIS B 1 288 ? 107.462 125.267 137.670 1.00 26.29 288 HIS A C 1
ATOM 4045 O O . HIS B 1 288 ? 106.894 124.970 138.725 1.00 26.29 288 HIS A O 1
ATOM 4052 N N . TYR B 1 289 ? 108.751 125.017 137.434 1.00 23.01 289 TYR A N 1
ATOM 4053 C CA . TYR B 1 289 ? 109.587 124.384 138.448 1.00 23.01 289 TYR A CA 1
ATOM 4054 C C . TYR B 1 289 ? 109.710 125.257 139.690 1.00 23.01 289 TYR A C 1
ATOM 4055 O O . TYR B 1 289 ? 109.665 124.754 140.818 1.00 23.01 289 TYR A O 1
ATOM 4064 N N . SER B 1 290 ? 109.871 126.569 139.503 1.00 33.96 290 SER A N 1
ATOM 4065 C CA . SER B 1 290 ? 110.083 127.456 140.643 1.00 33.96 290 SER A CA 1
ATOM 4066 C C . SER B 1 290 ? 108.822 127.597 141.486 1.00 33.96 290 SER A C 1
ATOM 4067 O O . SER B 1 290 ? 108.901 127.702 142.715 1.00 33.96 290 SER A O 1
ATOM 4070 N N . ASP B 1 291 ? 107.651 127.614 140.845 1.00 37.80 291 ASP A N 1
ATOM 4071 C CA . ASP B 1 291 ? 106.404 127.757 141.592 1.00 37.80 291 ASP A CA 1
ATOM 4072 C C . ASP B 1 291 ? 106.153 126.555 142.495 1.00 37.80 291 ASP A C 1
ATOM 4073 O O . ASP B 1 291 ? 105.734 126.715 143.647 1.00 37.80 291 ASP A O 1
ATOM 4078 N N . VAL B 1 292 ? 106.398 125.345 141.989 1.00 34.75 292 VAL A N 1
ATOM 4079 C CA . VAL B 1 292 ? 106.153 124.142 142.780 1.00 34.75 292 VAL A CA 1
ATOM 4080 C C . VAL B 1 292 ? 107.122 124.065 143.953 1.00 34.75 292 VAL A C 1
ATOM 4081 O O . VAL B 1 292 ? 106.751 123.645 145.056 1.00 34.75 292 VAL A O 1
ATOM 4085 N N . LYS B 1 293 ? 108.376 124.472 143.739 1.00 29.65 293 LYS A N 1
ATOM 4086 C CA . LYS B 1 293 ? 109.366 124.425 144.810 1.00 29.65 293 LYS A CA 1
ATOM 4087 C C . LYS B 1 293 ? 108.988 125.356 145.956 1.00 29.65 293 LYS A C 1
ATOM 4088 O O . LYS B 1 293 ? 109.241 125.046 147.126 1.00 29.65 293 LYS A O 1
ATOM 4094 N N . GLN B 1 294 ? 108.387 126.505 145.640 1.00 41.91 294 GLN A N 1
ATOM 4095 C CA . GLN B 1 294 ? 107.976 127.435 146.687 1.00 41.91 294 GLN A CA 1
ATOM 4096 C C . GLN B 1 294 ? 106.786 126.907 147.478 1.00 41.91 294 GLN A C 1
ATOM 4097 O O . GLN B 1 294 ? 106.666 127.189 148.675 1.00 41.91 294 GLN A O 1
ATOM 4103 N N . SER B 1 295 ? 105.897 126.148 146.831 1.00 38.54 295 SER A N 1
ATOM 4104 C CA . SER B 1 295 ? 104.727 125.622 147.527 1.00 38.54 295 SER A CA 1
ATOM 4105 C C . SER B 1 295 ? 105.124 124.635 148.619 1.00 38.54 295 SER A C 1
ATOM 4106 O O . SER B 1 295 ? 104.543 124.640 149.710 1.00 38.54 295 SER A O 1
ATOM 4109 N N . ILE B 1 296 ? 106.104 123.774 148.339 1.00 34.36 296 ILE A N 1
ATOM 4110 C CA . ILE B 1 296 ? 106.539 122.792 149.330 1.00 34.36 296 ILE A CA 1
ATOM 4111 C C . ILE B 1 296 ? 107.156 123.487 150.537 1.00 34.36 296 ILE A C 1
ATOM 4112 O O . ILE B 1 296 ? 106.868 123.137 151.688 1.00 34.36 296 ILE A O 1
ATOM 4117 N N . LEU B 1 297 ? 107.998 124.494 150.296 1.00 42.34 297 LEU A N 1
ATOM 4118 C CA . LEU B 1 297 ? 108.728 125.160 151.369 1.00 42.34 297 LEU A CA 1
ATOM 4119 C C . LEU B 1 297 ? 107.826 125.950 152.309 1.00 42.34 297 LEU A C 1
ATOM 4120 O O . LEU B 1 297 ? 108.297 126.380 153.368 1.00 42.34 297 LEU A O 1
ATOM 4125 N N . ALA B 1 298 ? 106.556 126.157 151.953 1.00 52.20 298 ALA A N 1
ATOM 4126 C CA . ALA B 1 298 ? 105.644 126.875 152.835 1.00 52.20 298 ALA A CA 1
ATOM 4127 C C . ALA B 1 298 ? 105.400 126.134 154.142 1.00 52.20 298 ALA A C 1
ATOM 4128 O O . ALA B 1 298 ? 105.044 126.766 155.143 1.00 52.20 298 ALA A O 1
ATOM 4130 N N . VAL B 1 299 ? 105.577 124.812 154.157 1.00 49.66 299 VAL A N 1
ATOM 4131 C CA . VAL B 1 299 ? 105.402 124.044 155.382 1.00 49.66 299 VAL A CA 1
ATOM 4132 C C . VAL B 1 299 ? 106.526 124.373 156.356 1.00 49.66 299 VAL A C 1
ATOM 4133 O O . VAL B 1 299 ? 107.677 124.593 155.956 1.00 49.66 299 VAL A O 1
ATOM 4137 N N . ASP B 1 300 ? 106.191 124.422 157.647 1.00 54.43 300 ASP A N 1
ATOM 4138 C CA . ASP B 1 300 ? 107.187 124.760 158.658 1.00 54.43 300 ASP A CA 1
ATOM 4139 C C . ASP B 1 300 ? 108.227 123.655 158.812 1.00 54.43 300 ASP A C 1
ATOM 4140 O O . ASP B 1 300 ? 109.413 123.937 159.020 1.00 54.43 300 ASP A O 1
ATOM 4145 N N . GLY B 1 301 ? 107.802 122.395 158.720 1.00 41.90 301 GLY A N 1
ATOM 4146 C CA . GLY B 1 301 ? 108.719 121.293 158.967 1.00 41.90 301 GLY A CA 1
ATOM 4147 C C . GLY B 1 301 ? 109.818 121.174 157.928 1.00 41.90 301 GLY A C 1
ATOM 4148 O O . GLY B 1 301 ? 110.980 120.938 158.269 1.00 41.90 301 GLY A O 1
ATOM 4149 N N . VAL B 1 302 ? 109.470 121.330 156.650 1.00 39.32 302 VAL A N 1
ATOM 4150 C CA . VAL B 1 302 ? 110.430 121.111 155.575 1.00 39.32 302 VAL A CA 1
ATOM 4151 C C . VAL B 1 302 ? 111.538 122.156 155.644 1.00 39.32 302 VAL A C 1
ATOM 4152 O O . VAL B 1 302 ? 111.307 123.315 156.015 1.00 39.32 302 VAL A O 1
ATOM 4156 N N . LYS B 1 303 ? 112.757 121.740 155.307 1.00 38.49 303 LYS A N 1
ATOM 4157 C CA . LYS B 1 303 ? 113.924 122.616 155.311 1.00 38.49 303 LYS A CA 1
ATOM 4158 C C . LYS B 1 303 ? 114.560 122.786 153.941 1.00 38.49 303 LYS A C 1
ATOM 4159 O O . LYS B 1 303 ? 114.942 123.901 153.581 1.00 38.49 303 LYS A O 1
ATOM 4165 N N . SER B 1 304 ? 114.686 121.712 153.164 1.00 28.96 304 SER A N 1
ATOM 4166 C CA . SER B 1 304 ? 115.292 121.793 151.844 1.00 28.96 304 SER A CA 1
ATOM 4167 C C . SER B 1 304 ? 114.755 120.667 150.975 1.00 28.96 304 SER A C 1
ATOM 4168 O O . SER B 1 304 ? 114.412 119.590 151.469 1.00 28.96 304 SER A O 1
ATOM 4171 N N . VAL B 1 305 ? 114.692 120.926 149.671 1.00 20.50 305 VAL A N 1
ATOM 4172 C CA . VAL B 1 305 ? 114.244 119.950 148.686 1.00 20.50 305 VAL A CA 1
ATOM 4173 C C . VAL B 1 305 ? 115.356 119.757 147.665 1.00 20.50 305 VAL A C 1
ATOM 4174 O O . VAL B 1 305 ? 115.919 120.734 147.159 1.00 20.50 305 VAL A O 1
ATOM 4178 N N . HIS B 1 306 ? 115.686 118.499 147.379 1.00 19.67 306 HIS A N 1
ATOM 4179 C CA . HIS B 1 306 ? 116.701 118.185 146.386 1.00 19.67 306 HIS A CA 1
ATOM 4180 C C . HIS B 1 306 ? 116.204 117.056 145.497 1.00 19.67 306 HIS A C 1
ATOM 4181 O O . HIS B 1 306 ? 115.355 116.254 145.892 1.00 19.67 306 HIS A O 1
ATOM 4188 N N . SER B 1 307 ? 116.749 117.011 144.282 1.00 15.43 307 SER A N 1
ATOM 4189 C CA . SER B 1 307 ? 116.391 116.008 143.278 1.00 15.43 307 SER A CA 1
ATOM 4190 C C . SER B 1 307 ? 114.892 116.029 142.981 1.00 15.43 307 SER A C 1
ATOM 4191 O O . SER B 1 307 ? 114.227 114.993 142.942 1.00 15.43 307 SER A O 1
ATOM 4194 N N . LEU B 1 308 ? 114.360 117.231 142.777 1.00 15.46 308 LEU A N 1
ATOM 4195 C CA . LEU B 1 308 ? 112.987 117.376 142.318 1.00 15.46 308 LEU A CA 1
ATOM 4196 C C . LEU B 1 308 ? 112.847 116.795 140.915 1.00 15.46 308 LEU A C 1
ATOM 4197 O O . LEU B 1 308 ? 113.792 116.796 140.123 1.00 15.46 308 LEU A O 1
ATOM 4202 N N . HIS B 1 309 ? 111.658 116.282 140.609 1.00 11.95 309 HIS A N 1
ATOM 4203 C CA . HIS B 1 309 ? 111.435 115.628 139.325 1.00 11.95 309 HIS A CA 1
ATOM 4204 C C . HIS B 1 309 ? 109.997 115.846 138.888 1.00 11.95 309 HIS A C 1
ATOM 4205 O O . HIS B 1 309 ? 109.073 115.339 139.528 1.00 11.95 309 HIS A O 1
ATOM 4212 N N . LEU B 1 310 ? 109.813 116.589 137.800 1.00 17.13 310 LEU A N 1
ATOM 4213 C CA . LEU B 1 310 ? 108.513 116.766 137.171 1.00 17.13 310 LEU A CA 1
ATOM 4214 C C . LEU B 1 310 ? 108.572 116.237 135.747 1.00 17.13 310 LEU A C 1
ATOM 4215 O O . LEU B 1 310 ? 109.528 116.510 135.015 1.00 17.13 310 LEU A O 1
ATOM 4220 N N . TRP B 1 311 ? 107.554 115.476 135.358 1.00 44.35 311 TRP A N 1
ATOM 4221 C CA . TRP B 1 311 ? 107.440 115.030 133.978 1.00 44.35 311 TRP A CA 1
ATOM 4222 C C . TRP B 1 311 ? 105.977 114.755 133.680 1.00 44.35 311 TRP A C 1
ATOM 4223 O O . TRP B 1 311 ? 105.203 114.411 134.576 1.00 44.35 311 TRP A O 1
ATOM 4234 N N . ALA B 1 312 ? 105.608 114.920 132.417 1.00 18.07 312 ALA A N 1
ATOM 4235 C CA . ALA B 1 312 ? 104.222 114.807 131.988 1.00 18.07 312 ALA A CA 1
ATOM 4236 C C . ALA B 1 312 ? 104.014 113.464 131.306 1.00 18.07 312 ALA A C 1
ATOM 4237 O O . ALA B 1 312 ? 104.661 113.170 130.296 1.00 18.07 312 ALA A O 1
ATOM 4239 N N . LEU B 1 313 ? 103.113 112.651 131.860 1.00 14.90 313 LEU A N 1
ATOM 4240 C CA . LEU B 1 313 ? 102.778 111.389 131.213 1.00 14.90 313 LEU A CA 1
ATOM 4241 C C . LEU B 1 313 ? 102.037 111.639 129.906 1.00 14.90 313 LEU A C 1
ATOM 4242 O O . LEU B 1 313 ? 102.316 110.992 128.891 1.00 14.90 313 LEU A O 1
ATOM 4247 N N . THR B 1 314 ? 101.091 112.576 129.916 1.00 14.04 314 THR A N 1
ATOM 4248 C CA . THR B 1 314 ? 100.499 113.106 128.694 1.00 14.04 314 THR A CA 1
ATOM 4249 C C . THR B 1 314 ? 100.425 114.622 128.822 1.00 14.04 314 THR A C 1
ATOM 4250 O O . THR B 1 314 ? 100.982 115.189 129.767 1.00 14.04 314 THR A O 1
ATOM 4254 N N . MET B 1 315 ? 99.745 115.291 127.889 1.00 21.46 315 MET A N 1
ATOM 4255 C CA . MET B 1 315 ? 99.830 116.749 127.830 1.00 21.46 315 MET A CA 1
ATOM 4256 C C . MET B 1 315 ? 99.215 117.408 129.061 1.00 21.46 315 MET A C 1
ATOM 4257 O O . MET B 1 315 ? 99.740 118.413 129.555 1.00 21.46 315 MET A O 1
ATOM 4262 N N . ASN B 1 316 ? 98.109 116.868 129.573 1.00 19.97 316 ASN A N 1
ATOM 4263 C CA . ASN B 1 316 ? 97.413 117.469 130.706 1.00 19.97 316 ASN A CA 1
ATOM 4264 C C . ASN B 1 316 ? 97.391 116.550 131.926 1.00 19.97 316 ASN A C 1
ATOM 4265 O O . ASN B 1 316 ? 96.436 116.563 132.704 1.00 19.97 316 ASN A O 1
ATOM 4270 N N . GLN B 1 317 ? 98.440 115.748 132.105 1.00 18.84 317 GLN A N 1
ATOM 4271 C CA . GLN B 1 317 ? 98.628 114.959 133.316 1.00 18.84 317 GLN A CA 1
ATOM 4272 C C . GLN B 1 317 ? 100.087 115.054 133.731 1.00 18.84 317 GLN A C 1
ATOM 4273 O O . GLN B 1 317 ? 100.979 114.786 132.922 1.00 18.84 317 GLN A O 1
ATOM 4279 N N . VAL B 1 318 ? 100.330 115.428 134.986 1.00 29.71 318 VAL A N 1
ATOM 4280 C CA . VAL B 1 318 ? 101.682 115.640 135.481 1.00 29.71 318 VAL A CA 1
ATOM 4281 C C . VAL B 1 318 ? 101.903 114.778 136.717 1.00 29.71 318 VAL A C 1
ATOM 4282 O O . VAL B 1 318 ? 100.965 114.414 137.427 1.00 29.71 318 VAL A O 1
ATOM 4286 N N . ILE B 1 319 ? 103.171 114.453 136.964 1.00 44.35 319 ILE A N 1
ATOM 4287 C CA . ILE B 1 319 ? 103.574 113.620 138.089 1.00 44.35 319 ILE A CA 1
ATOM 4288 C C . ILE B 1 319 ? 104.712 114.315 138.823 1.00 44.35 319 ILE A C 1
ATOM 4289 O O . ILE B 1 319 ? 105.537 115.003 138.215 1.00 44.35 319 ILE A O 1
ATOM 4294 N N . LEU B 1 320 ? 104.752 114.138 140.142 1.00 23.57 320 LEU A N 1
ATOM 4295 C CA . LEU B 1 320 ? 105.738 114.782 140.996 1.00 23.57 320 LEU A CA 1
ATOM 4296 C C . LEU B 1 320 ? 106.514 113.736 141.784 1.00 23.57 320 LEU A C 1
ATOM 4297 O O . LEU B 1 320 ? 105.960 112.705 142.178 1.00 23.57 320 LEU A O 1
ATOM 4302 N N . SER B 1 321 ? 107.797 114.007 142.010 1.00 12.08 321 SER A N 1
ATOM 4303 C CA . SER B 1 321 ? 108.643 113.165 142.843 1.00 12.08 321 SER A CA 1
ATOM 4304 C C . SER B 1 321 ? 109.760 114.026 143.412 1.00 12.08 321 SER A C 1
ATOM 4305 O O . SER B 1 321 ? 110.383 114.798 142.679 1.00 12.08 321 SER A O 1
ATOM 4308 N N . ALA B 1 322 ? 110.014 113.892 144.711 1.00 11.42 322 ALA A N 1
ATOM 4309 C CA . ALA B 1 322 ? 110.955 114.783 145.375 1.00 11.42 322 ALA A CA 1
ATOM 4310 C C . ALA B 1 322 ? 111.497 114.120 146.631 1.00 11.42 322 ALA A C 1
ATOM 4311 O O . ALA B 1 322 ? 111.036 113.057 147.052 1.00 11.42 322 ALA A O 1
ATOM 4313 N N . HIS B 1 323 ? 112.497 114.769 147.220 1.00 21.18 323 HIS A N 1
ATOM 4314 C CA . HIS B 1 323 ? 112.996 114.447 148.546 1.00 21.18 323 HIS A CA 1
ATOM 4315 C C . HIS B 1 323 ? 112.753 115.643 149.455 1.00 21.18 323 HIS A C 1
ATOM 4316 O O . HIS B 1 323 ? 112.777 116.793 149.009 1.00 21.18 323 HIS A O 1
ATOM 4323 N N . ILE B 1 324 ? 112.515 115.370 150.733 1.00 19.79 324 ILE A N 1
ATOM 4324 C CA . ILE B 1 324 ? 112.241 116.410 151.716 1.00 19.79 324 ILE A CA 1
ATOM 4325 C C . ILE B 1 324 ? 113.107 116.158 152.940 1.00 19.79 324 ILE A C 1
ATOM 4326 O O . ILE B 1 324 ? 113.161 115.032 153.445 1.00 19.79 324 ILE A O 1
ATOM 4331 N N . ALA B 1 325 ? 113.783 117.200 153.413 1.00 29.45 325 ALA A N 1
ATOM 4332 C CA . ALA B 1 325 ? 114.617 117.125 154.604 1.00 29.45 325 ALA A CA 1
ATOM 4333 C C . ALA B 1 325 ? 113.973 117.931 155.721 1.00 29.45 325 ALA A C 1
ATOM 4334 O O . ALA B 1 325 ? 113.586 119.086 155.515 1.00 29.45 325 ALA A O 1
ATOM 4336 N N . THR B 1 326 ? 113.861 117.324 156.900 1.00 47.35 326 THR A N 1
ATOM 4337 C CA . THR B 1 326 ? 113.249 117.963 158.054 1.00 47.35 326 THR A CA 1
ATOM 4338 C C . THR B 1 326 ? 114.218 117.949 159.228 1.00 47.35 326 THR A C 1
ATOM 4339 O O . THR B 1 326 ? 115.026 117.028 159.378 1.00 47.35 326 THR A O 1
ATOM 4343 N N . ASP B 1 327 ? 114.135 118.993 160.055 1.00 60.81 327 ASP A N 1
ATOM 4344 C CA . ASP B 1 327 ? 115.027 119.096 161.206 1.00 60.81 327 ASP A CA 1
ATOM 4345 C C . ASP B 1 327 ? 114.658 118.088 162.287 1.00 60.81 327 ASP A C 1
ATOM 4346 O O . ASP B 1 327 ? 115.538 117.435 162.861 1.00 60.81 327 ASP A O 1
ATOM 4351 N N . ILE B 1 328 ? 113.370 117.948 162.580 1.00 63.06 328 ILE A N 1
ATOM 4352 C CA . ILE B 1 328 ? 112.921 117.026 163.616 1.00 63.06 328 ILE A CA 1
ATOM 4353 C C . ILE B 1 328 ? 112.883 115.614 163.046 1.00 63.06 328 ILE A C 1
ATOM 4354 O O . ILE B 1 328 ? 112.235 115.357 162.024 1.00 63.06 328 ILE A O 1
ATOM 4359 N N . VAL B 1 329 ? 113.595 114.694 163.700 1.00 61.29 329 VAL A N 1
ATOM 4360 C CA . VAL B 1 329 ? 113.619 113.310 163.238 1.00 61.29 329 VAL A CA 1
ATOM 4361 C C . VAL B 1 329 ? 112.257 112.654 163.440 1.00 61.29 329 VAL A C 1
ATOM 4362 O O . VAL B 1 329 ? 111.810 111.852 162.611 1.00 61.29 329 VAL A O 1
ATOM 4366 N N . GLY B 1 330 ? 111.570 112.988 164.535 1.00 58.23 330 GLY A N 1
ATOM 4367 C CA . GLY B 1 330 ? 110.263 112.437 164.814 1.00 58.23 330 GLY A CA 1
ATOM 4368 C C . GLY B 1 330 ? 109.141 113.282 164.236 1.00 58.23 330 GLY A C 1
ATOM 4369 O O . GLY B 1 330 ? 109.359 114.286 163.559 1.00 58.23 330 GLY A O 1
ATOM 4370 N N . GLU B 1 331 ? 107.912 112.849 164.527 1.00 56.41 331 GLU A N 1
ATOM 4371 C CA . GLU B 1 331 ? 106.699 113.525 164.062 1.00 56.41 331 GLU A CA 1
ATOM 4372 C C . GLU B 1 331 ? 106.687 113.664 162.541 1.00 56.41 331 GLU A C 1
ATOM 4373 O O . GLU B 1 331 ? 106.264 114.685 161.995 1.00 56.41 331 GLU A O 1
ATOM 4379 N N . SER B 1 332 ? 107.159 112.626 161.848 1.00 49.54 332 SER A N 1
ATOM 4380 C CA . SER B 1 332 ? 107.188 112.647 160.392 1.00 49.54 332 SER A CA 1
ATOM 4381 C C . SER B 1 332 ? 105.834 112.331 159.772 1.00 49.54 332 SER A C 1
ATOM 4382 O O . SER B 1 332 ? 105.629 112.618 158.587 1.00 49.54 332 SER A O 1
ATOM 4385 N N . LYS B 1 333 ? 104.911 111.744 160.537 1.00 47.93 333 LYS A N 1
ATOM 4386 C CA . LYS B 1 333 ? 103.589 111.439 159.999 1.00 47.93 333 LYS A CA 1
ATOM 4387 C C . LYS B 1 333 ? 102.808 112.712 159.696 1.00 47.93 333 LYS A C 1
ATOM 4388 O O . LYS B 1 333 ? 102.098 112.785 158.687 1.00 47.93 333 LYS A O 1
ATOM 4394 N N . ARG B 1 334 ? 102.923 113.723 160.560 1.00 44.66 334 ARG A N 1
ATOM 4395 C CA . ARG B 1 334 ? 102.190 114.966 160.351 1.00 44.66 334 ARG A CA 1
ATOM 4396 C C . ARG B 1 334 ? 102.680 115.714 159.117 1.00 44.66 334 ARG A C 1
ATOM 4397 O O . ARG B 1 334 ? 101.879 116.350 158.423 1.00 44.66 334 ARG A O 1
ATOM 4405 N N . ILE B 1 335 ? 103.982 115.651 158.830 1.00 37.46 335 ILE A N 1
ATOM 4406 C CA . ILE B 1 335 ? 104.541 116.408 157.712 1.00 37.46 335 ILE A CA 1
ATOM 4407 C C . ILE B 1 335 ? 103.970 115.915 156.389 1.00 37.46 335 ILE A C 1
ATOM 4408 O O . ILE B 1 335 ? 103.664 116.711 155.493 1.00 37.46 335 ILE A O 1
ATOM 4413 N N . LEU B 1 336 ? 103.812 114.597 156.245 1.00 32.67 336 LEU A N 1
ATOM 4414 C CA . LEU B 1 336 ? 103.330 114.042 154.983 1.00 32.67 336 LEU A CA 1
ATOM 4415 C C . LEU B 1 336 ? 101.923 114.527 154.658 1.00 32.67 336 LEU A C 1
ATOM 4416 O O . LEU B 1 336 ? 101.621 114.844 153.502 1.00 32.67 336 LEU A O 1
ATOM 4421 N N . LYS B 1 337 ? 101.044 114.585 155.661 1.00 34.26 337 LYS A N 1
ATOM 4422 C CA . LYS B 1 337 ? 99.679 115.038 155.415 1.00 34.26 337 LYS A CA 1
ATOM 4423 C C . LYS B 1 337 ? 99.644 116.501 154.989 1.00 34.26 337 LYS A C 1
ATOM 4424 O O . LYS B 1 337 ? 98.890 116.870 154.082 1.00 34.26 337 LYS A O 1
ATOM 4430 N N . ASP B 1 338 ? 100.451 117.349 155.630 1.00 33.17 338 ASP A N 1
ATOM 4431 C CA . ASP B 1 338 ? 100.433 118.772 155.307 1.00 33.17 338 ASP A CA 1
ATOM 4432 C C . ASP B 1 338 ? 101.025 119.043 153.928 1.00 33.17 338 ASP A C 1
ATOM 4433 O O . ASP B 1 338 ? 100.467 119.828 153.152 1.00 33.17 338 ASP A O 1
ATOM 4438 N N . VAL B 1 339 ? 102.154 118.409 153.608 1.00 26.13 339 VAL A N 1
ATOM 4439 C CA . VAL B 1 339 ? 102.828 118.682 152.341 1.00 26.13 339 VAL A CA 1
ATOM 4440 C C . VAL B 1 339 ? 101.981 118.206 151.167 1.00 26.13 339 VAL A C 1
ATOM 4441 O O . VAL B 1 339 ? 101.825 118.916 150.167 1.00 26.13 339 VAL A O 1
ATOM 4445 N N . THR B 1 340 ? 101.423 116.997 151.268 1.00 28.82 340 THR A N 1
ATOM 4446 C CA . THR B 1 340 ? 100.610 116.467 150.177 1.00 28.82 340 THR A CA 1
ATOM 4447 C C . THR B 1 340 ? 99.363 117.313 149.950 1.00 28.82 340 THR A C 1
ATOM 4448 O O . THR B 1 340 ? 98.962 117.545 148.804 1.00 28.82 340 THR A O 1
ATOM 4452 N N . GLN B 1 341 ? 98.730 117.776 151.030 1.00 28.20 341 GLN A N 1
ATOM 4453 C CA . GLN B 1 341 ? 97.572 118.652 150.886 1.00 28.20 341 GLN A CA 1
ATOM 4454 C C . GLN B 1 341 ? 97.961 119.984 150.256 1.00 28.20 341 GLN A C 1
ATOM 4455 O O . GLN B 1 341 ? 97.226 120.524 149.421 1.00 28.20 341 GLN A O 1
ATOM 4461 N N . ASN B 1 342 ? 99.115 120.531 150.646 1.00 29.98 342 ASN A N 1
ATOM 4462 C CA . ASN B 1 342 ? 99.537 121.825 150.120 1.00 29.98 342 ASN A CA 1
ATOM 4463 C C . ASN B 1 342 ? 99.967 121.723 148.660 1.00 29.98 342 ASN A C 1
ATOM 4464 O O . ASN B 1 342 ? 99.767 122.663 147.883 1.00 29.98 342 ASN A O 1
ATOM 4469 N N . VAL B 1 343 ? 100.568 120.596 148.272 1.00 25.07 343 VAL A N 1
ATOM 4470 C CA . VAL B 1 343 ? 101.002 120.426 146.889 1.00 25.07 343 VAL A CA 1
ATOM 4471 C C . VAL B 1 343 ? 99.801 120.344 145.955 1.00 25.07 343 VAL A C 1
ATOM 4472 O O . VAL B 1 343 ? 99.800 120.937 144.869 1.00 25.07 343 VAL A O 1
ATOM 4476 N N . PHE B 1 344 ? 98.756 119.621 146.362 1.00 25.57 344 PHE A N 1
ATOM 4477 C CA . PHE B 1 344 ? 97.579 119.440 145.520 1.00 25.57 344 PHE A CA 1
ATOM 4478 C C . PHE B 1 344 ? 96.737 120.701 145.384 1.00 25.57 344 PHE A C 1
ATOM 4479 O O . PHE B 1 344 ? 95.829 120.726 144.548 1.00 25.57 344 PHE A O 1
ATOM 4487 N N . ALA B 1 345 ? 97.007 121.739 146.175 1.00 34.24 345 ALA A N 1
ATOM 4488 C CA . ALA B 1 345 ? 96.228 122.968 146.143 1.00 34.24 345 ALA A CA 1
ATOM 4489 C C . ALA B 1 345 ? 96.747 123.974 145.120 1.00 34.24 345 ALA A C 1
ATOM 4490 O O . ALA B 1 345 ? 96.462 125.171 145.242 1.00 34.24 345 ALA A O 1
ATOM 4492 N N . ARG B 1 346 ? 97.504 123.520 144.122 1.00 35.02 346 ARG A N 1
ATOM 4493 C CA . ARG B 1 346 ? 98.003 124.409 143.080 1.00 35.02 346 ARG A CA 1
ATOM 4494 C C . ARG B 1 346 ? 97.714 123.846 141.696 1.00 35.02 346 ARG A C 1
ATOM 4495 O O . ARG B 1 346 ? 97.542 124.600 140.733 1.00 35.02 346 ARG A O 1
ATOM 4503 N N . PHE B 1 347 ? 97.660 122.517 141.587 1.00 26.25 347 PHE A N 1
ATOM 4504 C CA . PHE B 1 347 ? 97.461 121.853 140.309 1.00 26.25 347 PHE A CA 1
ATOM 4505 C C . PHE B 1 347 ? 96.938 120.455 140.581 1.00 26.25 347 PHE A C 1
ATOM 4506 O O . PHE B 1 347 ? 97.361 119.839 141.569 1.00 26.25 347 PHE A O 1
ATOM 4514 N N . PRO B 1 348 ? 96.031 119.927 139.760 1.00 28.80 348 PRO A N 1
ATOM 4515 C CA . PRO B 1 348 ? 95.587 118.537 139.934 1.00 28.80 348 PRO A CA 1
ATOM 4516 C C . PRO B 1 348 ? 96.624 117.571 139.386 1.00 28.80 348 PRO A C 1
ATOM 4517 O O . PRO B 1 348 ? 96.780 117.423 138.169 1.00 28.80 348 PRO A O 1
ATOM 4521 N N . PHE B 1 349 ? 97.333 116.901 140.287 1.00 44.35 349 PHE A N 1
ATOM 4522 C CA . PHE B 1 349 ? 98.400 115.989 139.913 1.00 44.35 349 PHE A CA 1
ATOM 4523 C C . PHE B 1 349 ? 97.846 114.594 139.664 1.00 44.35 349 PHE A C 1
ATOM 4524 O O . PHE B 1 349 ? 96.887 114.162 140.308 1.00 44.35 349 PHE A O 1
ATOM 4532 N N . HIS B 1 350 ? 98.455 113.891 138.709 1.00 26.52 350 HIS A N 1
ATOM 4533 C CA . HIS B 1 350 ? 98.094 112.496 138.485 1.00 26.52 350 HIS A CA 1
ATOM 4534 C C . HIS B 1 350 ? 98.527 111.623 139.658 1.00 26.52 350 HIS A C 1
ATOM 4535 O O . HIS B 1 350 ? 97.776 110.743 140.093 1.00 26.52 350 HIS A O 1
ATOM 4542 N N . SER B 1 351 ? 99.728 111.856 140.184 1.00 17.16 351 SER A N 1
ATOM 4543 C CA . SER B 1 351 ? 100.217 111.152 141.362 1.00 17.16 351 SER A CA 1
ATOM 4544 C C . SER B 1 351 ? 101.386 111.934 141.944 1.00 17.16 351 SER A C 1
ATOM 4545 O O . SER B 1 351 ? 101.974 112.789 141.279 1.00 17.16 351 SER A O 1
ATOM 4548 N N . VAL B 1 352 ? 101.714 111.629 143.196 1.00 7.94 352 VAL A N 1
ATOM 4549 C CA . VAL B 1 352 ? 102.801 112.307 143.896 1.00 7.94 352 VAL A CA 1
ATOM 4550 C C . VAL B 1 352 ? 103.434 111.330 144.879 1.00 7.94 352 VAL A C 1
ATOM 4551 O O . VAL B 1 352 ? 102.737 110.590 145.578 1.00 7.94 352 VAL A O 1
ATOM 4555 N N . THR B 1 353 ? 104.766 111.322 144.915 1.00 10.14 353 THR A N 1
ATOM 4556 C CA . THR B 1 353 ? 105.535 110.466 145.812 1.00 10.14 353 THR A CA 1
ATOM 4557 C C . THR B 1 353 ? 106.601 111.312 146.488 1.00 10.14 353 THR A C 1
ATOM 4558 O O . THR B 1 353 ? 107.484 111.851 145.814 1.00 10.14 353 THR A O 1
ATOM 4562 N N . ILE B 1 354 ? 106.526 111.420 147.812 1.00 9.34 354 ILE A N 1
ATOM 4563 C CA . ILE B 1 354 ? 107.386 112.313 148.580 1.00 9.34 354 ILE A CA 1
ATOM 4564 C C . ILE B 1 354 ? 108.063 111.509 149.680 1.00 9.34 354 ILE A C 1
ATOM 4565 O O . ILE B 1 354 ? 107.385 110.908 150.521 1.00 9.34 354 ILE A O 1
ATOM 4570 N N . GLN B 1 355 ? 109.391 111.501 149.677 1.00 13.67 355 GLN A N 1
ATOM 4571 C CA . GLN B 1 355 ? 110.187 110.846 150.703 1.00 13.67 355 GLN A CA 1
ATOM 4572 C C . GLN B 1 355 ? 110.599 111.860 151.764 1.00 13.67 355 GLN A C 1
ATOM 4573 O O . GLN B 1 355 ? 110.627 113.068 151.522 1.00 13.67 355 GLN A O 1
ATOM 4579 N N . VAL B 1 356 ? 110.914 111.355 152.954 1.00 25.16 356 VAL A N 1
ATOM 4580 C CA . VAL B 1 356 ? 111.381 112.180 154.062 1.00 25.16 356 VAL A CA 1
ATOM 4581 C C . VAL B 1 356 ? 112.744 111.668 154.507 1.00 25.16 356 VAL A C 1
ATOM 4582 O O . VAL B 1 356 ? 112.928 110.463 154.708 1.00 25.16 356 VAL A O 1
ATOM 4586 N N . GLU B 1 357 ? 113.701 112.585 154.642 1.00 25.71 357 GLU A N 1
ATOM 4587 C CA . GLU B 1 357 ? 115.058 112.255 155.046 1.00 25.71 357 GLU A CA 1
ATOM 4588 C C . GLU B 1 357 ? 115.432 113.108 156.252 1.00 25.71 357 GLU A C 1
ATOM 4589 O O . GLU B 1 357 ? 115.175 114.325 156.252 1.00 25.71 357 GLU A O 1
ATOM 4595 N N . PRO B 1 358 ? 116.026 112.525 157.292 1.00 35.55 358 PRO A N 1
ATOM 4596 C CA . PRO B 1 358 ? 116.466 113.335 158.433 1.00 35.55 358 PRO A CA 1
ATOM 4597 C C . PRO B 1 358 ? 117.569 114.301 158.029 1.00 35.55 358 PRO A C 1
ATOM 4598 O O . PRO B 1 358 ? 118.332 114.054 157.092 1.00 35.55 358 PRO A O 1
ATOM 4602 N N . ILE B 1 359 ? 117.644 115.422 158.752 1.00 51.56 359 ILE A N 1
ATOM 4603 C CA . ILE B 1 359 ? 118.579 116.483 158.398 1.00 51.56 359 ILE A CA 1
ATOM 4604 C C . ILE B 1 359 ? 120.032 116.056 158.572 1.00 51.56 359 ILE A C 1
ATOM 4605 O O . ILE B 1 359 ? 120.928 116.669 157.980 1.00 51.56 359 ILE A O 1
ATOM 4610 N N . GLU B 1 360 ? 120.296 115.014 159.364 1.00 57.68 360 GLU A N 1
ATOM 4611 C CA . GLU B 1 360 ? 121.673 114.578 159.569 1.00 57.68 360 GLU A CA 1
ATOM 4612 C C . GLU B 1 360 ? 122.240 113.888 158.334 1.00 57.68 360 GLU A C 1
ATOM 4613 O O . GLU B 1 360 ? 123.457 113.908 158.118 1.00 57.68 360 GLU A O 1
ATOM 4619 N N . ASP B 1 361 ? 121.383 113.286 157.510 1.00 55.75 361 ASP A N 1
ATOM 4620 C CA . ASP B 1 361 ? 121.837 112.541 156.342 1.00 55.75 361 ASP A CA 1
ATOM 4621 C C . ASP B 1 361 ? 122.151 113.429 155.146 1.00 55.75 361 ASP A C 1
ATOM 4622 O O . ASP B 1 361 ? 122.630 112.918 154.129 1.00 55.75 361 ASP A O 1
ATOM 4627 N N . GLN B 1 362 ? 121.890 114.730 155.233 1.00 61.34 362 GLN A N 1
ATOM 4628 C CA . GLN B 1 362 ? 122.208 115.627 154.132 1.00 61.34 362 GLN A CA 1
ATOM 4629 C C . GLN B 1 362 ? 123.717 115.799 153.999 1.00 61.34 362 GLN A C 1
ATOM 4630 O O . GLN B 1 362 ? 124.466 115.695 154.974 1.00 61.34 362 GLN A O 1
ATOM 4636 N N . SER B 1 363 ? 124.161 116.068 152.776 1.00 71.71 363 SER A N 1
ATOM 4637 C CA . SER B 1 363 ? 125.575 116.231 152.485 1.00 71.71 363 SER A CA 1
ATOM 4638 C C . SER B 1 363 ? 125.815 117.563 151.790 1.00 71.71 363 SER A C 1
ATOM 4639 O O . SER B 1 363 ? 124.951 118.052 151.056 1.00 71.71 363 SER A O 1
ATOM 4642 N N . PRO B 1 364 ? 126.985 118.173 152.008 1.00 86.29 364 PRO A N 1
ATOM 4643 C CA . PRO B 1 364 ? 127.229 119.521 151.475 1.00 86.29 364 PRO A CA 1
ATOM 4644 C C . PRO B 1 364 ? 127.429 119.585 149.968 1.00 86.29 364 PRO A C 1
ATOM 4645 O O . PRO B 1 364 ? 126.870 120.466 149.308 1.00 86.29 364 PRO A O 1
ATOM 4649 N N . GLU B 1 365 ? 128.220 118.666 149.407 1.00 79.64 365 GLU A N 1
ATOM 4650 C CA . GLU B 1 365 ? 128.747 118.837 148.057 1.00 79.64 365 GLU A CA 1
ATOM 4651 C C . GLU B 1 365 ? 128.479 117.626 147.166 1.00 79.64 365 GLU A C 1
ATOM 4652 O O . GLU B 1 365 ? 129.164 117.428 146.162 1.00 79.64 365 GLU A O 1
ATOM 4658 N N . CYS B 1 366 ? 127.446 116.845 147.477 1.00 59.27 366 CYS A N 1
ATOM 4659 C CA . CYS B 1 366 ? 127.070 115.735 146.609 1.00 59.27 366 CYS A CA 1
ATOM 4660 C C . CYS B 1 366 ? 126.748 116.240 145.208 1.00 59.27 366 CYS A C 1
ATOM 4661 O O . CYS B 1 366 ? 126.020 117.222 145.039 1.00 59.27 366 CYS A O 1
ATOM 4664 N N . MET B 1 367 ? 127.302 115.565 144.198 1.00 60.73 367 MET A N 1
ATOM 4665 C CA . MET B 1 367 ? 127.050 115.969 142.819 1.00 60.73 367 MET A CA 1
ATOM 4666 C C . MET B 1 367 ? 125.616 115.672 142.402 1.00 60.73 367 MET A C 1
ATOM 4667 O O . MET B 1 367 ? 125.037 116.417 141.603 1.00 60.73 367 MET A O 1
ATOM 4672 N N . PHE B 1 368 ? 125.031 114.590 142.921 1.00 50.76 368 PHE A N 1
ATOM 4673 C CA . PHE B 1 368 ? 123.644 114.272 142.601 1.00 50.76 368 PHE A CA 1
ATOM 4674 C C . PHE B 1 368 ? 122.676 115.253 143.248 1.00 50.76 368 PHE A C 1
ATOM 4675 O O . PHE B 1 368 ? 121.599 115.513 142.698 1.00 50.76 368 PHE A O 1
ATOM 4683 N N . CYS B 1 369 ? 123.033 115.797 144.414 1.00 55.45 369 CYS A N 1
ATOM 4684 C CA . CYS B 1 369 ? 122.123 116.689 145.127 1.00 55.45 369 CYS A CA 1
ATOM 4685 C C . CYS B 1 369 ? 121.850 117.959 144.332 1.00 55.45 369 CYS A C 1
ATOM 4686 O O . CYS B 1 369 ? 120.713 118.444 144.296 1.00 55.45 369 CYS A O 1
ATOM 4689 N N . TYR B 1 370 ? 122.872 118.510 143.686 1.00 64.72 370 TYR A N 1
ATOM 4690 C CA . TYR B 1 370 ? 122.708 119.728 142.899 1.00 64.72 370 TYR A CA 1
ATOM 4691 C C . TYR B 1 370 ? 121.922 119.465 141.619 1.00 64.72 370 TYR A C 1
ATOM 4692 O O . TYR B 1 370 ? 121.527 118.333 141.341 1.00 64.72 370 TYR A O 1
#

Solvent-accessible surface area: 32189 Å² total; per-residue (Å²): 179,46,7,32,12,81,29,14,132,114,11,98,90,44,26,85,163,48,24,82,83,0,62,125,48,2,75,86,0,29,112,55,0,121,86,79,39,51,48,30,128,105,21,39,198,129,140,78,29,100,107,32,20,55,50,16,119,49,4,47,64,13,4,140,70,3,33,62,10,3,178,69,3,79,116,89,76,78,91,80,14,19,16,4,59,53,1,9,4,0,28,7,2,26,113,11,0,82,37,6,120,88,30,5,42,89,47,42,153,80,13,68,57,107,118,110,161,76,161,106,60,117,104,98,12,1,58,70,12,37,33,5,11,94,67,4,10,138,49,1,168,247,106,49,80,14,3,3,20,52,1,4,61,18,5,2,39,0,7,24,65,18,8,48,4,53,47,75,13,19,80,86,52,149,152,103,101,89,162,90,103,42,53,20,108,16,23,77,118,46,6,96,111,0,38,108,43,0,81,82,3,48,166,20,1,62,17,3,0,21,2,0,11,7,130,60,19,115,56,85,54,11,77,133,10,0,75,76,17,106,9,8,107,58,19,17,34,5,32,1,6,0,1,1,8,42,5,3,7,0,8,0,12,0,2,4,74,85,90,38,128,19,91,101,0,16,86,56,0,14,98,49,4,12,77,150,58,59,2,43,23,17,14,2,12,10,9,20,84,124,26,48,30,114,124,27,153,57,27,200,168,47,9,34,13,79,29,13,134,114,12,90,88,44,26,87,163,48,24,82,82,0,61,126,47,0,74,88,0,29,110,54,0,121,86,77,40,50,48,39,126,105,25,24,201,130,145,57,137,40,102,20,51,60,51,20,115,43,6,45,59,13,3,140,68,4,33,62,11,2,178,72,2,79,114,88,74,76,94,82,15,20,16,4,60,53,1,9,5,0,26,7,2,25,113,10,0,84,37,5,119,88,32,7,41,89,48,42,150,83,14,68,58,108,120,109,163,76,164,107,65,117,101,96,35,2,58,64,21,38,32,6,15,96,68,7,9,136,50,1,166,249,104,48,80,13,3,2,21,53,1,4,61,17,4,1,39,0,11,24,65,21,8,49,4,54,48,74,12,16,82,86,53,148,150,107,101,89,167,89,102,42,54,21,108,15,24,78,118,46,4,96,112,1,36,107,43,1,80,82,4,50,168,19,1,60,17,4,0,21,2,0,10,8,132,59,19,117,56,87,55,10,79,135,10,0,78,77,16,106,9,8,102,57,19,17,32,6,33,1,6,0,1,1,9,44,5,4,6,0,8,0,12,0,1,4,82,84,91,37,130,21,95,101,2,15,84,55,0,15,97,51,3,13,77,151,56,57,3,44,23,19,14,2,11,10,12,22,79,137,30,49,27,110,138,30,116,57,23,201

B-factor: mean 41.24, std 19.61, range [5.92, 95.84]